Protein AF-0000000077039470 (afdb_homodimer)

pLDDT: mean 85.53, std 13.29, range [34.31, 98.62]

Foldseek 3Di:
DPPPPPDPPVVVVVVVVVVVVVVVVVVVVVVVVVVCVLVVLQVVCVVDPCLVGNHPVLLVVLLVVCVVVVVNVLQAVLLVVLLVLLLVLLLVLLLVLLVVCLVCVVPSVVVLVVLAVDDLLVQLVVLCVVPNLALSSLSRSLNSQQNSLSSNLLNVLQVPFDPVLVVVCVVVPHDPVRCCVPGSCLSSLLSSLVSSVVSSLRSLVSSLSNDCVSECNHRNHLSNQLNVCVVVSVNSSVVSSVVVSVVVSVVCCVPPNVVSVVVNVVSVVD/DPPPPDDPPVVVVVVVVVVVVVVVVVVVVVVVVVVCVLVVLQVVCVVDPCLVGNHPVLLVVLLVVCVVVVVNVLQAVLLVVLLVLLLVLLLVLLLVLLVVCLVCVVPSVVVLVVLAVDDLLVQLVVLCVVPNLALSSLSRSLNSQQNSLSSNLLNVLQVPFDPVLVVVCVVVPHDPVRCCVPGSCLSSLLSNLVSSVVSSLRSLVSSLSNNCVSECNHRNHLSNQLNVCVVVSVNSSVVSSVVVSVVVSVVCCVPPNVVSVVVSVVSVVD

Nearest PDB structures (foldseek):
  8wm8-assembly1_A  TM=7.772E-01  e=1.342E-06  Nostoc sp. PCC 7120 = FACHB-418
  8wm7-assembly1_B  TM=7.877E-01  e=1.754E-06  Nostoc sp. PCC 7120 = FACHB-418
  7ahh-assembly1_A  TM=7.053E-01  e=3.923E-06  Lactococcus lactis subsp. lactis
  7ahd-assembly1_B  TM=6.498E-01  e=2.743E-06  Lactococcus lactis subsp. lactis
  7ahd-assembly1_A  TM=6.278E-01  e=1.876E-05  Lactococcus lactis subsp. lactis

InterPro domains:
  IPR000515 ABC transporter type 1, transmembrane domain MetI-like [PF00528] (91-255)
  IPR000515 ABC transporter type 1, transmembrane domain MetI-like [PS50928] (76-256)
  IPR000515 ABC transporter type 1, transmembrane domain MetI-like [cd06261] (77-252)
  IPR035906 MetI-like superfamily [G3DSA:1.10.3720.10] (68-259)
  IPR035906 MetI-like superfamily [SSF161098] (69-255)

Solvent-accessible surface area (backbone atoms only — not comparable to full-atom values): 26146 Å² total; per-residue (Å²): 140,83,79,76,78,69,79,75,73,63,61,61,56,52,50,52,52,50,51,50,51,52,49,48,50,39,50,49,20,35,51,48,30,52,44,47,52,49,48,49,45,43,56,51,16,69,77,35,60,56,67,68,28,51,45,67,67,56,23,52,50,49,46,49,50,31,50,73,73,41,54,44,56,48,11,48,50,33,40,46,52,34,43,51,52,10,48,51,49,7,50,55,53,7,42,54,45,5,54,45,27,63,75,37,40,34,43,41,43,48,51,50,48,50,60,66,65,53,34,66,63,56,47,26,54,50,28,32,61,73,58,34,54,23,46,65,16,31,20,50,34,20,19,60,66,18,15,52,46,24,13,52,26,37,26,52,21,60,69,64,51,57,62,66,60,54,50,50,37,54,71,69,65,51,51,72,65,55,42,36,62,71,46,48,45,64,53,28,43,56,27,47,50,56,23,46,48,54,24,53,57,48,24,61,39,40,40,36,55,25,24,42,74,24,30,63,64,30,54,33,17,50,23,19,54,25,42,52,18,53,74,68,66,33,40,39,50,29,49,27,44,49,52,51,49,51,50,51,52,52,48,44,42,61,69,50,42,46,56,49,50,57,55,45,53,51,56,68,76,95,135,80,80,75,78,69,80,74,71,65,62,60,58,53,50,53,52,51,50,50,51,51,50,48,50,41,50,50,20,33,51,48,26,50,45,48,52,49,50,49,45,44,56,51,16,70,78,34,60,57,68,67,30,50,45,68,67,56,23,53,50,48,45,49,50,31,51,73,72,41,53,43,56,47,10,47,50,32,40,48,52,36,44,51,52,10,48,52,48,8,49,55,53,7,43,54,46,4,54,46,28,63,76,37,40,35,41,41,44,50,52,51,47,50,61,66,64,52,34,65,62,56,48,26,55,48,28,32,61,73,58,34,56,22,46,66,16,30,20,50,35,20,20,61,67,19,14,52,46,25,14,52,25,37,26,52,23,60,70,66,51,57,62,65,60,54,48,50,36,56,73,68,64,52,50,73,65,55,44,37,64,72,45,50,46,63,52,27,43,55,27,48,49,56,22,47,49,53,23,53,55,49,24,62,40,42,40,36,55,25,25,42,73,24,30,62,64,32,56,33,15,51,25,19,53,26,42,51,19,53,75,68,64,33,40,39,50,28,50,26,44,49,52,51,49,52,51,51,54,51,48,45,42,60,68,51,41,46,56,49,48,57,54,46,52,53,56,70,75,98

Structure (mmCIF, N/CA/C/O backbone):
data_AF-0000000077039470-model_v1
#
loop_
_entity.id
_entity.type
_entity.pdbx_description
1 polymer 'Sulfonate/nitrate/taurine transport system permease protein'
#
loop_
_atom_site.group_PDB
_atom_site.id
_atom_site.type_symbol
_atom_site.label_atom_id
_atom_site.label_alt_id
_atom_site.label_comp_id
_atom_site.label_asym_id
_atom_site.label_entity_id
_atom_site.label_seq_id
_atom_site.pdbx_PDB_ins_code
_atom_site.Cartn_x
_atom_site.Cartn_y
_atom_site.Cartn_z
_atom_site.occupancy
_atom_site.B_iso_or_equiv
_atom_site.auth_seq_id
_atom_site.auth_comp_id
_atom_site.auth_asym_id
_atom_site.auth_atom_id
_atom_site.pdbx_PDB_model_num
ATOM 1 N N . MET A 1 1 ? -8.523 34.812 63.625 1 34.59 1 MET A N 1
ATOM 2 C CA . MET A 1 1 ? -8.125 33.438 63.312 1 34.59 1 MET A CA 1
ATOM 3 C C . MET A 1 1 ? -8.797 32.938 62.031 1 34.59 1 MET A C 1
ATOM 5 O O . MET A 1 1 ? -9.984 32.594 62.031 1 34.59 1 MET A O 1
ATOM 9 N N . LYS A 1 2 ? -8.5 33.5 60.844 1 44.62 2 LYS A N 1
ATOM 10 C CA . LYS A 1 2 ? -9.008 33.281 59.469 1 44.62 2 LYS A CA 1
ATOM 11 C C . LYS A 1 2 ? -8.664 31.875 59 1 44.62 2 LYS A C 1
ATOM 13 O O . LYS A 1 2 ? -7.492 31.484 58.938 1 44.62 2 LYS A O 1
ATOM 18 N N . ALA A 1 3 ? -9.57 30.891 59.188 1 44.12 3 ALA A N 1
ATOM 19 C CA . ALA A 1 3 ? -9.469 29.516 58.688 1 44.12 3 ALA A CA 1
ATOM 20 C C . ALA A 1 3 ? -9.188 29.516 57.188 1 44.12 3 ALA A C 1
ATOM 22 O O . ALA A 1 3 ? -9.922 30.141 56.406 1 44.12 3 ALA A O 1
ATOM 23 N N . ALA A 1 4 ? -7.934 29.422 56.75 1 46.47 4 ALA A N 1
ATOM 24 C CA . ALA A 1 4 ? -7.492 29.141 55.375 1 46.47 4 ALA A CA 1
ATOM 25 C C . ALA A 1 4 ? -8.258 27.953 54.781 1 46.47 4 ALA A C 1
ATOM 27 O O . ALA A 1 4 ? -8.273 26.859 55.375 1 46.47 4 ALA A O 1
ATOM 28 N N . VAL A 1 5 ? -9.352 28.172 54.062 1 47.34 5 VAL A N 1
ATOM 29 C CA . VAL A 1 5 ? -10.047 27.156 53.281 1 47.34 5 VAL A CA 1
ATOM 30 C C . VAL A 1 5 ? -9.055 26.406 52.406 1 47.34 5 VAL A C 1
ATOM 32 O O . VAL A 1 5 ? -8.375 27 51.562 1 47.34 5 VAL A O 1
ATOM 35 N N . SER A 1 6 ? -8.469 25.344 52.906 1 45.59 6 SER A N 1
ATOM 36 C CA . SER A 1 6 ? -7.684 24.422 52.094 1 45.59 6 SER A CA 1
ATOM 37 C C . SER A 1 6 ? -8.367 24.125 50.781 1 45.59 6 SER A C 1
ATOM 39 O O . SER A 1 6 ? -9.586 23.922 50.719 1 45.59 6 SER A O 1
ATOM 41 N N . PRO A 1 7 ? -7.762 24.562 49.688 1 48.94 7 PRO A N 1
ATOM 42 C CA . PRO A 1 7 ? -8.289 24.172 48.375 1 48.94 7 PRO A CA 1
ATOM 43 C C . PRO A 1 7 ? -8.656 22.703 48.312 1 48.94 7 PRO A C 1
ATOM 45 O O . PRO A 1 7 ? -7.961 21.859 48.875 1 48.94 7 PRO A O 1
ATOM 48 N N . THR A 1 8 ? -9.922 22.297 48.188 1 48.16 8 THR A N 1
ATOM 49 C CA . THR A 1 8 ? -10.547 20.984 48.125 1 48.16 8 THR A CA 1
ATOM 50 C C . THR A 1 8 ? -9.781 20.078 47.156 1 48.16 8 THR A C 1
ATOM 52 O O . THR A 1 8 ? -9.625 20.391 46 1 48.16 8 THR A O 1
ATOM 55 N N . GLY A 1 9 ? -8.812 19.219 47.5 1 53.03 9 GLY A N 1
ATOM 56 C CA . GLY A 1 9 ? -8.18 18.047 46.938 1 53.03 9 GLY A CA 1
ATOM 57 C C . GLY A 1 9 ? -9.133 17.188 46.125 1 53.03 9 GLY A C 1
ATOM 58 O O . GLY A 1 9 ? -8.742 16.141 45.625 1 53.03 9 GLY A O 1
ATOM 59 N N . GLY A 1 10 ? -10.391 17.422 46.062 1 55.78 10 GLY A N 1
ATOM 60 C CA . GLY A 1 10 ? -11.375 16.594 45.406 1 55.78 10 GLY A CA 1
ATOM 61 C C . GLY A 1 10 ? -11.336 16.719 43.875 1 55.78 10 GLY A C 1
ATOM 62 O O . GLY A 1 10 ? -11.906 15.891 43.156 1 55.78 10 GLY A O 1
ATOM 63 N N . THR A 1 11 ? -10.773 17.766 43.312 1 60.81 11 THR A N 1
ATOM 64 C CA . THR A 1 11 ? -10.859 18 41.875 1 60.81 11 THR A CA 1
ATOM 65 C C . THR A 1 11 ? -9.805 17.188 41.125 1 60.81 11 THR A C 1
ATOM 67 O O . THR A 1 11 ? -10.047 16.703 40.031 1 60.81 11 THR A O 1
ATOM 70 N N . THR A 1 12 ? -8.672 16.891 41.844 1 64.62 12 THR A N 1
ATOM 71 C CA . THR A 1 12 ? -7.598 16.172 41.156 1 64.62 12 THR A CA 1
ATOM 72 C C . THR A 1 12 ? -7.906 14.688 41.062 1 64.62 12 THR A C 1
ATOM 74 O O . THR A 1 12 ? -7.594 14.039 40.062 1 64.62 12 THR A O 1
ATOM 77 N N . THR A 1 13 ? -8.555 14.148 42.188 1 63.91 13 THR A N 1
ATOM 78 C CA . THR A 1 13 ? -8.875 12.727 42.219 1 63.91 13 THR A CA 1
ATOM 79 C C . THR A 1 13 ? -9.945 12.406 41.156 1 63.91 13 THR A C 1
ATOM 81 O O . THR A 1 13 ? -9.883 11.367 40.5 1 63.91 13 THR A O 1
ATOM 84 N N . SER A 1 14 ? -10.812 13.484 41 1 68.69 14 SER A N 1
ATOM 85 C CA . SER A 1 14 ? -11.898 13.305 40.031 1 68.69 14 SER A CA 1
ATOM 86 C C . SER A 1 14 ? -11.375 13.297 38.625 1 68.69 14 SER A C 1
ATOM 88 O O . SER A 1 14 ? -11.82 12.492 37.781 1 68.69 14 SER A O 1
ATOM 90 N N . TYR A 1 15 ? -10.266 13.984 38.406 1 68.94 15 TYR A N 1
ATOM 91 C CA . TYR A 1 15 ? -9.672 14.07 37.062 1 68.94 15 TYR A CA 1
ATOM 92 C C . TYR A 1 15 ? -8.922 12.789 36.719 1 68.94 15 TYR A C 1
ATOM 94 O O . TYR A 1 15 ? -9.047 12.273 35.625 1 68.94 15 TYR A O 1
ATOM 102 N N . ARG A 1 16 ? -8.203 12.242 37.688 1 68.5 16 ARG A N 1
ATOM 103 C CA . ARG A 1 16 ? -7.461 11.008 37.469 1 68.5 16 ARG A CA 1
ATOM 104 C C . ARG A 1 16 ? -8.406 9.828 37.281 1 68.5 16 ARG A C 1
ATOM 106 O O . ARG A 1 16 ? -8.133 8.93 36.5 1 68.5 16 ARG A O 1
ATOM 113 N N . GLN A 1 17 ? -9.484 9.773 38.062 1 71.12 17 GLN A N 1
ATOM 114 C CA . GLN A 1 17 ? -10.477 8.711 37.906 1 71.12 17 GLN A CA 1
ATOM 115 C C . GLN A 1 17 ? -11.156 8.773 36.562 1 71.12 17 GLN A C 1
ATOM 117 O O . GLN A 1 17 ? -11.422 7.738 35.938 1 71.12 17 GLN A O 1
ATOM 122 N N . ALA A 1 18 ? -11.336 9.969 36.062 1 70.25 18 ALA A N 1
ATOM 123 C CA . ALA A 1 18 ? -11.922 10.156 34.75 1 70.25 18 ALA A CA 1
ATOM 124 C C . ALA A 1 18 ? -10.984 9.672 33.625 1 70.25 18 ALA A C 1
ATOM 126 O O . ALA A 1 18 ? -11.422 9.031 32.688 1 70.25 18 ALA A O 1
ATOM 127 N N . LEU A 1 19 ? -9.758 9.836 33.781 1 67.94 19 LEU A N 1
ATOM 128 C CA . LEU A 1 19 ? -8.75 9.406 32.812 1 67.94 19 LEU A CA 1
ATOM 129 C C . LEU A 1 19 ? -8.633 7.883 32.812 1 67.94 19 LEU A C 1
ATOM 131 O O . LEU A 1 19 ? -8.523 7.273 31.75 1 67.94 19 LEU A O 1
ATOM 135 N N . ASN A 1 20 ? -8.648 7.324 34 1 68.56 20 ASN A N 1
ATOM 136 C CA . ASN A 1 20 ? -8.562 5.871 34.125 1 68.56 20 ASN A CA 1
ATOM 137 C C . ASN A 1 20 ? -9.789 5.188 33.531 1 68.56 20 ASN A C 1
ATOM 139 O O . ASN A 1 20 ? -9.68 4.141 32.906 1 68.56 20 ASN A O 1
ATOM 143 N N . ARG A 1 21 ? -10.938 5.777 33.75 1 68.12 21 ARG A N 1
ATOM 144 C CA . ARG A 1 21 ? -12.164 5.223 33.188 1 68.12 21 ARG A CA 1
ATOM 145 C C . ARG A 1 21 ? -12.156 5.309 31.672 1 68.12 21 ARG A C 1
ATOM 147 O O . ARG A 1 21 ? -12.586 4.375 31 1 68.12 21 ARG A O 1
ATOM 154 N N . ALA A 1 22 ? -11.625 6.387 31.25 1 67.81 22 ALA A N 1
ATOM 155 C CA . ALA A 1 22 ? -11.508 6.551 29.797 1 67.81 22 ALA A CA 1
ATOM 156 C C . ALA A 1 22 ? -10.547 5.523 29.203 1 67.81 22 ALA A C 1
ATOM 158 O O . ALA A 1 22 ? -10.812 4.953 28.156 1 67.81 22 ALA A O 1
ATOM 159 N N . GLN A 1 23 ? -9.531 5.293 29.859 1 72.38 23 GLN A N 1
ATOM 160 C CA . GLN A 1 23 ? -8.547 4.316 29.406 1 72.38 23 GLN A CA 1
ATOM 161 C C . GLN A 1 23 ? -9.109 2.898 29.469 1 72.38 23 GLN A C 1
ATOM 163 O O . GLN A 1 23 ? -8.891 2.1 28.562 1 72.38 23 GLN A O 1
ATOM 168 N N . ARG A 1 24 ? -9.828 2.617 30.531 1 67.88 24 ARG A N 1
ATOM 169 C CA . ARG A 1 24 ? -10.43 1.297 30.688 1 67.88 24 ARG A CA 1
ATOM 170 C C . ARG A 1 24 ? -11.5 1.058 29.625 1 67.88 24 ARG A C 1
ATOM 172 O O . ARG A 1 24 ? -11.609 -0.045 29.094 1 67.88 24 ARG A O 1
ATOM 179 N N . LYS A 1 25 ? -12.242 2.025 29.375 1 70 25 LYS A N 1
ATOM 180 C CA . LYS A 1 25 ? -13.266 1.918 28.344 1 70 25 LYS A CA 1
ATOM 181 C C . LYS A 1 25 ? -12.641 1.704 26.969 1 70 25 LYS A C 1
ATOM 183 O O . LYS A 1 25 ? -13.156 0.929 26.156 1 70 25 LYS A O 1
ATOM 188 N N . ARG A 1 26 ? -11.523 2.361 26.812 1 71.5 26 ARG A N 1
ATOM 189 C CA . ARG A 1 26 ? -10.805 2.191 25.547 1 71.5 26 ARG A CA 1
ATOM 190 C C . ARG A 1 26 ? -10.25 0.776 25.422 1 71.5 26 ARG A C 1
ATOM 192 O O . ARG A 1 26 ? -10.359 0.152 24.359 1 71.5 26 ARG A O 1
ATOM 199 N N . ILE A 1 27 ? -9.742 0.293 26.469 1 71.81 27 ILE A N 1
ATOM 200 C CA . ILE A 1 27 ? -9.188 -1.058 26.5 1 71.81 27 ILE A CA 1
ATOM 201 C C . ILE A 1 27 ? -10.32 -2.078 26.359 1 71.81 27 ILE A C 1
ATOM 203 O O . ILE A 1 27 ? -10.195 -3.045 25.609 1 71.81 27 ILE A O 1
ATOM 207 N N . ALA A 1 28 ? -11.328 -1.794 27.016 1 73.25 28 ALA A N 1
ATOM 208 C CA . ALA A 1 28 ? -12.477 -2.693 26.938 1 73.25 28 ALA A CA 1
ATOM 209 C C . ALA A 1 28 ? -13.047 -2.723 25.516 1 73.25 28 ALA A C 1
ATOM 211 O O . ALA A 1 28 ? -13.43 -3.783 25.016 1 73.25 28 ALA A O 1
ATOM 212 N N . GLY A 1 29 ? -13.078 -1.58 24.922 1 70.75 29 GLY A N 1
ATOM 213 C CA . GLY A 1 29 ? -13.539 -1.517 23.547 1 70.75 29 GLY A CA 1
ATOM 214 C C . GLY A 1 29 ? -12.648 -2.281 22.594 1 70.75 29 GLY A C 1
ATOM 215 O O . GLY A 1 29 ? -13.141 -2.98 21.703 1 70.75 29 GLY A O 1
ATOM 216 N N . THR A 1 30 ? -11.445 -2.186 22.781 1 71.25 30 THR A N 1
ATOM 217 C CA . THR A 1 30 ? -10.477 -2.893 21.953 1 71.25 30 THR A CA 1
ATOM 218 C C . THR A 1 30 ? -10.609 -4.402 22.141 1 71.25 30 THR A C 1
ATOM 220 O O . THR A 1 30 ? -10.648 -5.148 21.156 1 71.25 30 THR A O 1
ATOM 223 N N . ILE A 1 31 ? -10.703 -4.805 23.344 1 73.81 31 ILE A N 1
ATOM 224 C CA . ILE A 1 31 ? -10.836 -6.227 23.641 1 73.81 31 ILE A CA 1
ATOM 225 C C . ILE A 1 31 ? -12.141 -6.762 23.062 1 73.81 31 ILE A C 1
ATOM 227 O O . ILE A 1 31 ? -12.172 -7.844 22.469 1 73.81 31 ILE A O 1
ATOM 231 N N . ALA A 1 32 ? -13.125 -5.988 23.219 1 74 32 ALA A N 1
ATOM 232 C CA . ALA A 1 32 ? -14.438 -6.387 22.703 1 74 32 ALA A CA 1
ATOM 233 C C . ALA A 1 32 ? -14.398 -6.535 21.172 1 74 32 ALA A C 1
ATOM 235 O O . ALA A 1 32 ? -14.969 -7.48 20.625 1 74 32 ALA A O 1
ATOM 236 N N . SER A 1 33 ? -13.773 -5.59 20.594 1 74.12 33 SER A N 1
ATOM 237 C CA . SER A 1 33 ? -13.695 -5.633 19.141 1 74.12 33 SER A CA 1
ATOM 238 C C . SER A 1 33 ? -12.953 -6.879 18.656 1 74.12 33 SER A C 1
ATOM 240 O O . SER A 1 33 ? -13.414 -7.566 17.734 1 74.12 33 SER A O 1
ATOM 242 N N . PHE A 1 34 ? -11.875 -7.156 19.234 1 73.44 34 PHE A N 1
ATOM 243 C CA . PHE A 1 34 ? -11.109 -8.336 18.859 1 73.44 34 PHE A CA 1
ATOM 244 C C . PHE A 1 34 ? -11.883 -9.609 19.188 1 73.44 34 PHE A C 1
ATOM 246 O O . PHE A 1 34 ? -11.828 -10.594 18.453 1 73.44 34 PHE A O 1
ATOM 253 N N . ALA A 1 35 ? -12.539 -9.523 20.344 1 73.25 35 ALA A N 1
ATOM 254 C CA . ALA A 1 35 ? -13.359 -10.672 20.734 1 73.25 35 ALA A CA 1
ATOM 255 C C . ALA A 1 35 ? -14.484 -10.906 19.719 1 73.25 35 ALA A C 1
ATOM 257 O O . ALA A 1 35 ? -14.742 -12.047 19.328 1 73.25 35 ALA A O 1
ATOM 258 N N . VAL A 1 36 ? -15.102 -9.836 19.312 1 73.25 36 VAL A N 1
ATOM 259 C CA . VAL A 1 36 ? -16.188 -9.945 18.344 1 73.25 36 VAL A CA 1
ATOM 260 C C . VAL A 1 36 ? -15.633 -10.492 17.031 1 73.25 36 VAL A C 1
ATOM 262 O O . VAL A 1 36 ? -16.25 -11.352 16.391 1 73.25 36 VAL A O 1
ATOM 265 N N . LEU A 1 37 ? -14.516 -9.984 16.641 1 73.25 37 LEU A N 1
ATOM 266 C CA . LEU A 1 37 ? -13.891 -10.477 15.422 1 73.25 37 LEU A CA 1
ATOM 267 C C . LEU A 1 37 ? -13.555 -11.961 15.539 1 73.25 37 LEU A C 1
ATOM 269 O O . LEU A 1 37 ? -13.82 -12.742 14.625 1 73.25 37 LEU A O 1
ATOM 273 N N . LEU A 1 38 ? -13.008 -12.266 16.703 1 72.81 38 LEU A N 1
ATOM 274 C CA . LEU A 1 38 ? -12.602 -13.648 16.938 1 72.81 38 LEU A CA 1
ATOM 275 C C . LEU A 1 38 ? -13.82 -14.562 17.031 1 72.81 38 LEU A C 1
ATOM 277 O O . LEU A 1 38 ? -13.844 -15.641 16.453 1 72.81 38 LEU A O 1
ATOM 281 N N . ILE A 1 39 ? -14.734 -14.125 17.828 1 69.88 39 ILE A N 1
ATOM 282 C CA . ILE A 1 39 ? -15.938 -14.93 18.031 1 69.88 39 ILE A CA 1
ATOM 283 C C . ILE A 1 39 ? -16.719 -15.016 16.719 1 69.88 39 ILE A C 1
ATOM 285 O O . ILE A 1 39 ? -17.188 -16.094 16.344 1 69.88 39 ILE A O 1
ATOM 289 N N . GLY A 1 40 ? -16.891 -13.898 16.109 1 70.62 40 GLY A N 1
ATOM 290 C CA . GLY A 1 40 ? -17.547 -13.914 14.82 1 70.62 40 GLY A CA 1
ATOM 291 C C . GLY A 1 40 ? -16.875 -14.828 13.812 1 70.62 40 GLY A C 1
ATOM 292 O O . GLY A 1 40 ? -17.547 -15.578 13.094 1 70.62 40 GLY A O 1
ATOM 293 N N . TRP A 1 41 ? -15.656 -14.688 13.844 1 69.06 41 TRP A N 1
ATOM 294 C CA . TRP A 1 41 ? -14.867 -15.555 12.977 1 69.06 41 TRP A CA 1
ATOM 295 C C . TRP A 1 41 ? -15.102 -17.016 13.312 1 69.06 41 TRP A C 1
ATOM 297 O O . TRP A 1 41 ? -15.336 -17.844 12.43 1 69.06 41 TRP A O 1
ATOM 307 N N . GLN A 1 42 ? -15.086 -17.312 14.578 1 70.5 42 GLN A N 1
ATOM 308 C CA . GLN A 1 42 ? -15.266 -18.703 15.023 1 70.5 42 GLN A CA 1
ATOM 309 C C . GLN A 1 42 ? -16.672 -19.203 14.688 1 70.5 42 GLN A C 1
ATOM 311 O O . GLN A 1 42 ? -16.844 -20.328 14.227 1 70.5 42 GLN A O 1
ATOM 316 N N . LEU A 1 43 ? -17.562 -18.359 14.906 1 70.06 43 LEU A N 1
ATOM 317 C CA . LEU A 1 43 ? -18.938 -18.75 14.633 1 70.06 43 LEU A CA 1
ATOM 318 C C . LEU A 1 43 ? -19.156 -18.938 13.133 1 70.06 43 LEU A C 1
ATOM 320 O O . LEU A 1 43 ? -19.844 -19.875 12.719 1 70.06 43 LEU A O 1
ATOM 324 N N . PHE A 1 44 ? -18.609 -18.047 12.469 1 69.94 44 PHE A N 1
ATOM 325 C CA . PHE A 1 44 ? -18.734 -18.156 11.016 1 69.94 44 PHE A CA 1
ATOM 326 C C . PHE A 1 44 ? -18 -19.391 10.5 1 69.94 44 PHE A C 1
ATOM 328 O O . PHE A 1 44 ? -18.484 -20.062 9.578 1 69.94 44 PHE A O 1
ATOM 335 N N . SER A 1 45 ? -16.922 -19.734 11.078 1 69.94 45 SER A N 1
ATOM 336 C CA . SER A 1 45 ? -16.125 -20.891 10.672 1 69.94 45 SER A CA 1
ATOM 337 C C . SER A 1 45 ? -16.891 -22.188 10.891 1 69.94 45 SER A C 1
ATOM 339 O O . SER A 1 45 ? -16.656 -23.172 10.195 1 69.94 45 SER A O 1
ATOM 341 N N . LEU A 1 46 ? -17.781 -22.109 11.859 1 72.56 46 LEU A N 1
ATOM 342 C CA . LEU A 1 46 ? -18.547 -23.312 12.172 1 72.56 46 LEU A CA 1
ATOM 343 C C . LEU A 1 46 ? -19.594 -23.562 11.102 1 72.56 46 LEU A C 1
ATOM 345 O O . LEU A 1 46 ? -20.047 -24.703 10.93 1 72.56 46 LEU A O 1
ATOM 349 N N . THR A 1 47 ? -20.016 -22.516 10.445 1 71 47 THR A N 1
ATOM 350 C CA . THR A 1 47 ? -21.062 -22.656 9.445 1 71 47 THR A CA 1
ATOM 351 C C . THR A 1 47 ? -20.469 -22.953 8.07 1 71 47 THR A C 1
ATOM 353 O O . THR A 1 47 ? -21.203 -23.25 7.129 1 71 47 THR A O 1
ATOM 356 N N . GLN A 1 48 ? -19.203 -22.828 7.973 1 70.12 48 GLN A N 1
ATOM 357 C CA . GLN A 1 48 ? -18.531 -23.016 6.688 1 70.12 48 GLN A CA 1
ATOM 358 C C . GLN A 1 48 ? -17.609 -24.219 6.719 1 70.12 48 GLN A C 1
ATOM 360 O O . GLN A 1 48 ? -17.125 -24.609 7.781 1 70.12 48 GLN A O 1
ATOM 365 N N . PRO A 1 49 ? -17.578 -24.906 5.516 1 73.5 49 PRO A N 1
ATOM 366 C CA . PRO A 1 49 ? -16.562 -25.953 5.465 1 73.5 49 PRO A CA 1
ATOM 367 C C . PRO A 1 49 ? -15.172 -25.453 5.828 1 73.5 49 PRO A C 1
ATOM 369 O O . PRO A 1 49 ? -14.883 -24.266 5.66 1 73.5 49 PRO A O 1
ATOM 372 N N . SER A 1 50 ? -14.438 -26.328 6.434 1 66.31 50 SER A N 1
ATOM 373 C CA . SER A 1 50 ? -13.117 -25.984 6.949 1 66.31 50 SER A CA 1
ATOM 374 C C . SER A 1 50 ? -12.234 -25.391 5.863 1 66.31 50 SER A C 1
ATOM 376 O O . SER A 1 50 ? -11.289 -24.656 6.156 1 66.31 50 SER A O 1
ATOM 378 N N . TYR A 1 51 ? -12.656 -25.688 4.648 1 67.38 51 TYR A N 1
ATOM 379 C CA . TYR A 1 51 ? -11.789 -25.188 3.586 1 67.38 51 TYR A CA 1
ATOM 380 C C . TYR A 1 51 ? -12.047 -23.719 3.311 1 67.38 51 TYR A C 1
ATOM 382 O O . TYR A 1 51 ? -11.211 -23.031 2.707 1 67.38 51 TYR A O 1
ATOM 390 N N . VAL A 1 52 ? -13.156 -23.234 3.77 1 68.62 52 VAL A N 1
ATOM 391 C CA . VAL A 1 52 ? -13.492 -21.844 3.549 1 68.62 52 VAL A CA 1
ATOM 392 C C . VAL A 1 52 ? -13.016 -21 4.734 1 68.62 52 VAL A C 1
ATOM 394 O O . VAL A 1 52 ? -12.367 -19.969 4.547 1 68.62 52 VAL A O 1
ATOM 397 N N . PHE A 1 53 ? -13.312 -21.375 5.949 1 73.75 53 PHE A N 1
ATOM 398 C CA . PHE A 1 53 ? -12.883 -20.688 7.156 1 73.75 53 PHE A CA 1
ATOM 399 C C . PHE A 1 53 ? -12.414 -21.688 8.211 1 73.75 53 PHE A C 1
ATOM 401 O O . PHE A 1 53 ? -13.219 -22.453 8.75 1 73.75 53 PHE A O 1
ATOM 408 N N . PRO A 1 54 ? -11.055 -21.609 8.453 1 77.06 54 PRO A N 1
ATOM 409 C CA . PRO A 1 54 ? -10.586 -22.531 9.492 1 77.06 54 PRO A CA 1
ATOM 410 C C . PRO A 1 54 ? -10.945 -22.062 10.898 1 77.06 54 PRO A C 1
ATOM 412 O O . PRO A 1 54 ? -11.266 -20.875 11.094 1 77.06 54 PRO A O 1
ATOM 415 N N . SER A 1 55 ? -10.992 -23.125 11.805 1 79.75 55 SER A N 1
ATOM 416 C CA . SER A 1 55 ? -11.234 -22.781 13.195 1 79.75 55 SER A CA 1
ATOM 417 C C . SER A 1 55 ? -9.945 -22.375 13.906 1 79.75 55 SER A C 1
ATOM 419 O O . SER A 1 55 ? -8.852 -22.734 13.453 1 79.75 55 SER A O 1
ATOM 421 N N . LEU A 1 56 ? -10.094 -21.578 14.914 1 81.12 56 LEU A N 1
ATOM 422 C CA . LEU A 1 56 ? -8.969 -21.047 15.672 1 81.12 56 LEU A CA 1
ATOM 423 C C . LEU A 1 56 ? -8.109 -22.172 16.234 1 81.12 56 LEU A C 1
ATOM 425 O O . LEU A 1 56 ? -6.875 -22.094 16.172 1 81.12 56 LEU A O 1
ATOM 429 N N . PRO A 1 57 ? -8.703 -23.25 16.688 1 81.69 57 PRO A N 1
ATOM 430 C CA . PRO A 1 57 ? -7.867 -24.328 17.203 1 81.69 57 PRO A CA 1
ATOM 431 C C . PRO A 1 57 ? -7 -24.969 16.125 1 81.69 57 PRO A C 1
ATOM 433 O O . PRO A 1 57 ? -5.859 -25.359 16.391 1 81.69 57 PRO A O 1
ATOM 436 N N . HIS A 1 58 ? -7.52 -25.109 14.984 1 85.06 58 HIS A N 1
ATOM 437 C CA . HIS A 1 58 ? -6.738 -25.688 13.898 1 85.06 58 HIS A CA 1
ATOM 438 C C . HIS A 1 58 ? -5.578 -24.781 13.508 1 85.06 58 HIS A C 1
ATOM 440 O O . HIS A 1 58 ? -4.496 -25.266 13.164 1 85.06 58 HIS A O 1
ATOM 446 N N . ILE A 1 59 ? -5.82 -23.531 13.562 1 88 59 ILE A N 1
ATOM 447 C CA . ILE A 1 59 ? -4.766 -22.578 13.273 1 88 59 ILE A CA 1
ATOM 448 C C . ILE A 1 59 ? -3.643 -22.703 14.297 1 88 59 ILE A C 1
ATOM 450 O O . ILE A 1 59 ? -2.465 -22.75 13.938 1 88 59 ILE A O 1
ATOM 454 N N . ALA A 1 60 ? -4.027 -22.828 15.555 1 89.5 60 ALA A N 1
ATOM 455 C CA . ALA A 1 60 ? -3.045 -22.969 16.625 1 89.5 60 ALA A CA 1
ATOM 456 C C . ALA A 1 60 ? -2.256 -24.266 16.5 1 89.5 60 ALA A C 1
ATOM 458 O O . ALA A 1 60 ? -1.047 -24.297 16.734 1 89.5 60 ALA A O 1
ATOM 459 N N . GLN A 1 61 ? -2.902 -25.266 16.141 1 91.06 61 GLN A N 1
ATOM 460 C CA . GLN A 1 61 ? -2.252 -26.562 15.953 1 91.06 61 GLN A CA 1
ATOM 461 C C . GLN A 1 61 ? -1.243 -26.516 14.812 1 91.06 61 GLN A C 1
ATOM 463 O O . GLN A 1 61 ? -0.143 -27.062 14.922 1 91.06 61 GLN A O 1
ATOM 468 N N . ASP A 1 62 ? -1.687 -25.891 13.734 1 92.44 62 ASP A N 1
ATOM 469 C CA . ASP A 1 62 ? -0.778 -25.766 12.594 1 92.44 62 ASP A CA 1
ATOM 470 C C . ASP A 1 62 ? 0.453 -24.953 12.961 1 92.44 62 ASP A C 1
ATOM 472 O O . ASP A 1 62 ? 1.579 -25.312 12.625 1 92.44 62 ASP A O 1
ATOM 476 N N . MET A 1 63 ? 0.241 -23.906 13.625 1 94.25 63 MET A N 1
ATOM 477 C CA . MET A 1 63 ? 1.358 -23.062 14.047 1 94.25 63 MET A CA 1
ATOM 478 C C . MET A 1 63 ? 2.301 -23.844 14.969 1 94.25 63 MET A C 1
ATOM 480 O O . MET A 1 63 ? 3.521 -23.734 14.844 1 94.25 63 MET A O 1
ATOM 484 N N . ALA A 1 64 ? 1.712 -24.609 15.859 1 94.56 64 ALA A N 1
ATOM 485 C CA . ALA A 1 64 ? 2.52 -25.438 16.75 1 94.56 64 ALA A CA 1
ATOM 486 C C . ALA A 1 64 ? 3.312 -26.484 15.977 1 94.56 64 ALA A C 1
ATOM 488 O O . ALA A 1 64 ? 4.477 -26.75 16.297 1 94.56 64 ALA A O 1
ATOM 489 N N . SER A 1 65 ? 2.701 -27.047 15.055 1 95.5 65 SER A N 1
ATOM 490 C CA . SER A 1 65 ? 3.373 -28.031 14.211 1 95.5 65 SER A CA 1
ATOM 491 C C . SER A 1 65 ? 4.539 -27.406 13.453 1 95.5 65 SER A C 1
ATOM 493 O O . SER A 1 65 ? 5.625 -27.984 13.391 1 95.5 65 SER A O 1
ATOM 495 N N . PHE A 1 66 ? 4.312 -26.203 12.859 1 95.56 66 PHE A N 1
ATOM 496 C CA . PHE A 1 66 ? 5.363 -25.5 12.133 1 95.56 66 PHE A CA 1
ATOM 497 C C . PHE A 1 66 ? 6.508 -25.125 13.07 1 95.56 66 PHE A C 1
ATOM 499 O O . PHE A 1 66 ? 7.672 -25.109 12.664 1 95.56 66 PHE A O 1
ATOM 506 N N . ALA A 1 67 ? 6.156 -24.797 14.305 1 96.12 67 ALA A N 1
ATOM 507 C CA . ALA A 1 67 ? 7.176 -24.453 15.297 1 96.12 67 ALA A CA 1
ATOM 508 C C . ALA A 1 67 ? 8.008 -25.672 15.672 1 96.12 67 ALA A C 1
ATOM 510 O O . ALA A 1 67 ? 9.234 -25.578 15.781 1 96.12 67 ALA A O 1
ATOM 511 N N . ASN A 1 68 ? 7.348 -26.766 15.844 1 96.31 68 ASN A N 1
ATOM 512 C CA . ASN A 1 68 ? 7.992 -27.984 16.281 1 96.31 68 ASN A CA 1
ATOM 513 C C . ASN A 1 68 ? 8.914 -28.562 15.211 1 96.31 68 ASN A C 1
ATOM 515 O O . ASN A 1 68 ? 9.977 -29.094 15.523 1 96.31 68 ASN A O 1
ATOM 519 N N . ASP A 1 69 ? 8.578 -28.422 14 1 95.44 69 ASP A N 1
ATOM 520 C CA . ASP A 1 69 ? 9.406 -29.016 12.953 1 95.44 69 ASP A CA 1
ATOM 521 C C . ASP A 1 69 ? 10.422 -28 12.422 1 95.44 69 ASP A C 1
ATOM 523 O O . ASP A 1 69 ? 11.195 -28.312 11.516 1 95.44 69 ASP A O 1
ATOM 527 N N . GLY A 1 70 ? 10.359 -26.766 12.922 1 95.81 70 GLY A N 1
ATOM 528 C CA . GLY A 1 70 ? 11.383 -25.781 12.609 1 95.81 70 GLY A CA 1
ATOM 529 C C . GLY A 1 70 ? 11.023 -24.891 11.43 1 95.81 70 GLY A C 1
ATOM 530 O O . GLY A 1 70 ? 11.68 -23.891 11.18 1 95.81 70 GLY A O 1
ATOM 531 N N . THR A 1 71 ? 9.992 -25.25 10.734 1 95.81 71 THR A N 1
ATOM 532 C CA . THR A 1 71 ? 9.578 -24.5 9.555 1 95.81 71 THR A CA 1
ATOM 533 C C . THR A 1 71 ? 9.211 -23.062 9.922 1 95.81 71 THR A C 1
ATOM 535 O O . THR A 1 71 ? 9.555 -22.125 9.195 1 95.81 71 THR A O 1
ATOM 538 N N . LEU A 1 72 ? 8.578 -22.938 11.039 1 97.5 72 LEU A N 1
ATOM 539 C CA . LEU A 1 72 ? 8.156 -21.609 11.484 1 97.5 72 LEU A CA 1
ATOM 540 C C . LEU A 1 72 ? 9.352 -20.688 11.672 1 97.5 72 LEU A C 1
ATOM 542 O O . LEU A 1 72 ? 9.344 -19.547 11.195 1 97.5 72 LEU A O 1
ATOM 546 N N . TRP A 1 73 ? 10.375 -21.156 12.25 1 96.88 73 TRP A N 1
ATOM 547 C CA . TRP A 1 73 ? 11.539 -20.344 12.586 1 96.88 73 TRP A CA 1
ATOM 548 C C . TRP A 1 73 ? 12.375 -20.062 11.344 1 96.88 73 TRP A C 1
ATOM 550 O O . TRP A 1 73 ? 12.891 -18.953 11.172 1 96.88 73 TRP A O 1
ATOM 560 N N . ARG A 1 74 ? 12.508 -21.047 10.539 1 96.31 74 ARG A N 1
ATOM 561 C CA . ARG A 1 74 ? 13.242 -20.859 9.297 1 96.31 74 ARG A CA 1
ATOM 562 C C . ARG A 1 74 ? 12.57 -19.812 8.414 1 96.31 74 ARG A C 1
ATOM 564 O O . ARG A 1 74 ? 13.227 -18.922 7.875 1 96.31 74 ARG A O 1
ATOM 571 N N . ALA A 1 75 ? 11.266 -19.922 8.297 1 97.56 75 ALA A N 1
ATOM 572 C CA . ALA A 1 75 ? 10.5 -18.969 7.508 1 97.56 75 ALA A CA 1
ATOM 573 C C . ALA A 1 75 ? 10.586 -17.562 8.109 1 97.56 75 ALA A C 1
ATOM 575 O O . ALA A 1 75 ? 10.727 -16.578 7.383 1 97.56 75 ALA A O 1
ATOM 576 N N . THR A 1 76 ? 10.531 -17.531 9.391 1 97.62 76 THR A N 1
ATOM 577 C CA . THR A 1 76 ? 10.609 -16.25 10.086 1 97.62 76 THR A CA 1
ATOM 578 C C . THR A 1 76 ? 11.961 -15.586 9.852 1 97.62 76 THR A C 1
ATOM 580 O O . THR A 1 76 ? 12.039 -14.383 9.57 1 97.62 76 THR A O 1
ATOM 583 N N . TRP A 1 77 ? 12.992 -16.328 9.93 1 97.19 77 TRP A N 1
ATOM 584 C CA . TRP A 1 77 ? 14.336 -15.797 9.758 1 97.19 77 TRP A CA 1
ATOM 585 C C . TRP A 1 77 ? 14.539 -15.273 8.344 1 97.19 77 TRP A C 1
ATOM 587 O O . TRP A 1 77 ? 15.133 -14.211 8.148 1 97.19 77 TRP A O 1
ATOM 597 N N . ALA A 1 78 ? 14.078 -16.031 7.41 1 97.12 78 ALA A N 1
ATOM 598 C CA . ALA A 1 78 ? 14.188 -15.586 6.02 1 97.12 78 ALA A CA 1
ATOM 599 C C . ALA A 1 78 ? 13.453 -14.266 5.801 1 97.12 78 ALA A C 1
ATOM 601 O O . ALA A 1 78 ? 13.992 -13.352 5.184 1 97.12 78 ALA A O 1
ATOM 602 N N . THR A 1 79 ? 12.258 -14.188 6.309 1 97.94 79 THR A N 1
ATOM 603 C CA . THR A 1 79 ? 11.453 -12.984 6.164 1 97.94 79 THR A CA 1
ATOM 604 C C . THR A 1 79 ? 12.094 -11.812 6.91 1 97.94 79 THR A C 1
ATOM 606 O O . THR A 1 79 ? 12.195 -10.711 6.375 1 97.94 79 THR A O 1
ATOM 609 N N . LEU A 1 80 ? 12.609 -12.062 8.062 1 97.38 80 LEU A N 1
ATOM 610 C CA . LEU A 1 80 ? 13.227 -11.016 8.875 1 97.38 80 LEU A CA 1
ATOM 611 C C . LEU A 1 80 ? 14.477 -10.469 8.188 1 97.38 80 LEU A C 1
ATOM 613 O O . LEU A 1 80 ? 14.711 -9.258 8.211 1 97.38 80 LEU A O 1
ATOM 617 N N . LYS A 1 81 ? 15.25 -11.312 7.668 1 97.19 81 LYS A N 1
ATOM 618 C CA . LYS A 1 81 ? 16.453 -10.883 6.957 1 97.19 81 LYS A CA 1
ATOM 619 C C . LYS A 1 81 ? 16.109 -9.938 5.809 1 97.19 81 LYS A C 1
ATOM 621 O O . LYS A 1 81 ? 16.766 -8.906 5.625 1 97.19 81 LYS A O 1
ATOM 626 N N . SER A 1 82 ? 15.133 -10.289 5.055 1 97.94 82 SER A N 1
ATOM 627 C CA . SER A 1 82 ? 14.719 -9.469 3.924 1 97.94 82 SER A CA 1
ATOM 628 C C . SER A 1 82 ? 14.148 -8.133 4.391 1 97.94 82 SER A C 1
ATOM 630 O O . SER A 1 82 ? 14.469 -7.086 3.83 1 97.94 82 SER A O 1
ATOM 632 N N . VAL A 1 83 ? 13.297 -8.18 5.43 1 97.81 83 VAL A N 1
ATOM 633 C CA . VAL A 1 83 ? 12.648 -6.969 5.926 1 97.81 83 VAL A CA 1
ATOM 634 C C . VAL A 1 83 ? 13.703 -6.016 6.484 1 97.81 83 VAL A C 1
ATOM 636 O O . VAL A 1 83 ? 13.688 -4.82 6.191 1 97.81 83 VAL A O 1
ATOM 639 N N . VAL A 1 84 ? 14.641 -6.559 7.211 1 97.56 84 VAL A N 1
ATOM 640 C CA . VAL A 1 84 ? 15.672 -5.738 7.832 1 97.56 84 VAL A CA 1
ATOM 641 C C . VAL A 1 84 ? 16.578 -5.148 6.754 1 97.56 84 VAL A C 1
ATOM 643 O O . VAL A 1 84 ? 16.844 -3.943 6.742 1 97.56 84 VAL A O 1
ATOM 646 N N . ALA A 1 85 ? 17 -5.961 5.875 1 98.19 85 ALA A N 1
ATOM 647 C CA . ALA A 1 85 ? 17.891 -5.492 4.812 1 98.19 85 ALA A CA 1
ATOM 648 C C . ALA A 1 85 ? 17.203 -4.449 3.938 1 98.19 85 ALA A C 1
ATOM 650 O O . ALA A 1 85 ? 17.781 -3.4 3.643 1 98.19 85 ALA A O 1
ATOM 651 N N . GLY A 1 86 ? 15.984 -4.742 3.529 1 98.31 86 GLY A N 1
ATOM 652 C CA . GLY A 1 86 ? 15.234 -3.803 2.711 1 98.31 86 GLY A CA 1
ATOM 653 C C . GLY A 1 86 ? 14.938 -2.496 3.422 1 98.31 86 GLY A C 1
ATOM 654 O O . GLY A 1 86 ? 15.023 -1.423 2.824 1 98.31 86 GLY A O 1
ATOM 655 N N . SER A 1 87 ? 14.609 -2.613 4.711 1 97.81 87 SER A N 1
ATOM 656 C CA . SER A 1 87 ? 14.297 -1.423 5.496 1 97.81 87 SER A CA 1
ATOM 657 C C . SER A 1 87 ? 15.531 -0.546 5.684 1 97.81 87 SER A C 1
ATOM 659 O O . SER A 1 87 ? 15.453 0.68 5.582 1 97.81 87 SER A O 1
ATOM 661 N N . ILE A 1 88 ? 16.641 -1.147 5.922 1 98.19 88 ILE A N 1
ATOM 662 C CA . ILE A 1 88 ? 17.891 -0.4 6.102 1 98.19 88 ILE A CA 1
ATOM 663 C C . ILE A 1 88 ? 18.266 0.285 4.789 1 98.19 88 ILE A C 1
ATOM 665 O O . ILE A 1 88 ? 18.625 1.464 4.781 1 98.19 88 ILE A O 1
ATOM 669 N N . ALA A 1 89 ? 18.172 -0.43 3.775 1 98.56 89 ALA A N 1
ATOM 670 C CA . ALA A 1 89 ? 18.453 0.157 2.469 1 98.56 89 ALA A CA 1
ATOM 671 C C . ALA A 1 89 ? 17.516 1.326 2.18 1 98.56 89 ALA A C 1
ATOM 673 O O . ALA A 1 89 ? 17.953 2.367 1.679 1 98.56 89 ALA A O 1
ATOM 674 N N . SER A 1 90 ? 16.219 1.146 2.473 1 98.56 90 SER A N 1
ATOM 675 C CA . SER A 1 90 ? 15.234 2.199 2.268 1 98.56 90 SER A CA 1
ATOM 676 C C . SER A 1 90 ? 15.562 3.434 3.1 1 98.56 90 SER A C 1
ATOM 678 O O . SER A 1 90 ? 15.438 4.562 2.621 1 98.56 90 SER A O 1
ATOM 680 N N . LEU A 1 91 ? 15.961 3.166 4.312 1 97.44 91 LEU A N 1
ATOM 681 C CA . LEU A 1 91 ? 16.281 4.266 5.219 1 97.44 91 LEU A CA 1
ATOM 682 C C . LEU A 1 91 ? 17.484 5.055 4.707 1 97.44 91 LEU A C 1
ATOM 684 O O . LEU A 1 91 ? 17.438 6.285 4.641 1 97.44 91 LEU A O 1
ATOM 688 N N . VAL A 1 92 ? 18.516 4.387 4.305 1 98 92 VAL A N 1
ATOM 689 C CA . VAL A 1 92 ? 19.766 5.02 3.895 1 98 92 VAL A CA 1
ATOM 690 C C . VAL A 1 92 ? 19.578 5.715 2.547 1 98 92 VAL A C 1
ATOM 692 O O . VAL A 1 92 ? 19.812 6.918 2.426 1 98 92 VAL A O 1
ATOM 695 N N . VAL A 1 93 ? 19.109 5.012 1.611 1 98.12 93 VAL A N 1
ATOM 696 C CA . VAL A 1 93 ? 18.969 5.555 0.265 1 98.12 93 VAL A CA 1
ATOM 697 C C . VAL A 1 93 ? 17.844 6.594 0.244 1 98.12 93 VAL A C 1
ATOM 699 O O . VAL A 1 93 ? 17.938 7.602 -0.462 1 98.12 93 VAL A O 1
ATOM 702 N N . GLY A 1 94 ? 16.75 6.301 0.962 1 98.31 94 GLY A N 1
ATOM 703 C CA . GLY A 1 94 ? 15.664 7.266 1.051 1 98.31 94 GLY A CA 1
ATOM 704 C C . GLY A 1 94 ? 16.094 8.594 1.644 1 98.31 94 GLY A C 1
ATOM 705 O O . GLY A 1 94 ? 15.672 9.656 1.172 1 98.31 94 GLY A O 1
ATOM 706 N N . THR A 1 95 ? 16.906 8.508 2.662 1 97.25 95 THR A N 1
ATOM 707 C CA . THR A 1 95 ? 17.422 9.727 3.279 1 97.25 95 THR A CA 1
ATOM 708 C C . THR A 1 95 ? 18.25 10.523 2.285 1 97.25 95 THR A C 1
ATOM 710 O O . THR A 1 95 ? 18.062 11.727 2.127 1 97.25 95 THR A O 1
ATOM 713 N N . LEU A 1 96 ? 19.125 9.859 1.604 1 97.38 96 LEU A N 1
ATOM 714 C CA . LEU A 1 96 ? 19.953 10.516 0.602 1 97.38 96 LEU A CA 1
ATOM 715 C C . LEU A 1 96 ? 19.094 11.094 -0.519 1 97.38 96 LEU A C 1
ATOM 717 O O . LEU A 1 96 ? 19.328 12.219 -0.963 1 97.38 96 LEU A O 1
ATOM 721 N N . ALA A 1 97 ? 18.109 10.406 -0.897 1 97.19 97 ALA A N 1
ATOM 722 C CA . ALA A 1 97 ? 17.203 10.852 -1.955 1 97.19 97 ALA A CA 1
ATOM 723 C C . ALA A 1 97 ? 16.375 12.062 -1.503 1 97.19 97 ALA A C 1
ATOM 725 O O . ALA A 1 97 ? 16.062 12.938 -2.311 1 97.19 97 ALA A O 1
ATOM 726 N N . GLY A 1 98 ? 16 12.008 -0.251 1 97.25 98 GLY A N 1
ATOM 727 C CA . GLY A 1 98 ? 15.281 13.156 0.283 1 97.25 98 GLY A CA 1
ATOM 728 C C . GLY A 1 98 ? 16.078 14.445 0.222 1 97.25 98 GLY A C 1
ATOM 729 O O . GLY A 1 98 ? 15.539 15.5 -0.128 1 97.25 98 GLY A O 1
ATOM 730 N N . PHE A 1 99 ? 17.344 14.359 0.504 1 95.62 99 PHE A N 1
ATOM 731 C CA . PHE A 1 99 ? 18.219 15.516 0.39 1 95.62 99 PHE A CA 1
ATOM 732 C C . PHE A 1 99 ? 18.328 15.961 -1.062 1 95.62 99 PHE A C 1
ATOM 734 O O . PHE A 1 99 ? 18.297 17.156 -1.353 1 95.62 99 PHE A O 1
ATOM 741 N N . ALA A 1 100 ? 18.469 15.031 -1.9 1 95.69 100 ALA A N 1
ATOM 742 C CA . ALA A 1 100 ? 18.562 15.344 -3.324 1 95.69 100 ALA A CA 1
ATOM 743 C C . ALA A 1 100 ? 17.281 15.977 -3.836 1 95.69 100 ALA A C 1
ATOM 745 O O . ALA A 1 100 ? 17.312 16.906 -4.652 1 95.69 100 ALA A O 1
ATOM 746 N N . LEU A 1 101 ? 16.188 15.508 -3.348 1 94.44 101 LEU A N 1
ATOM 747 C CA . LEU A 1 101 ? 14.883 16.016 -3.742 1 94.44 101 LEU A CA 1
ATOM 748 C C . LEU A 1 101 ? 14.727 17.469 -3.328 1 94.44 101 LEU A C 1
ATOM 750 O O . LEU A 1 101 ? 14.227 18.297 -4.102 1 94.44 101 LEU A O 1
ATOM 754 N N . LYS A 1 102 ? 15.156 17.734 -2.148 1 92.56 102 LYS A N 1
ATOM 755 C CA . LYS A 1 102 ? 15.086 19.109 -1.673 1 92.56 102 LYS A CA 1
ATOM 756 C C . LYS A 1 102 ? 15.922 20.047 -2.547 1 92.56 102 LYS A C 1
ATOM 758 O O . LYS A 1 102 ? 15.492 21.141 -2.881 1 92.56 102 LYS A O 1
ATOM 763 N N . ARG A 1 103 ? 17.062 19.609 -2.951 1 91.25 103 ARG A N 1
ATOM 764 C CA . ARG A 1 103 ? 18 20.438 -3.699 1 91.25 103 ARG A CA 1
ATOM 765 C C . ARG A 1 103 ? 17.594 20.547 -5.164 1 91.25 103 ARG A C 1
ATOM 767 O O . ARG A 1 103 ? 17.734 21.609 -5.773 1 91.25 103 ARG A O 1
ATOM 774 N N . HIS A 1 104 ? 17.141 19.469 -5.723 1 91.81 104 HIS A N 1
ATOM 775 C CA . HIS A 1 104 ? 16.812 19.391 -7.141 1 91.81 104 HIS A CA 1
ATOM 776 C C . HIS A 1 104 ? 15.422 18.797 -7.359 1 91.81 104 HIS A C 1
ATOM 778 O O . HIS A 1 104 ? 15.289 17.766 -8.016 1 91.81 104 HIS A O 1
ATOM 784 N N . GLU A 1 105 ? 14.469 19.438 -6.949 1 90.56 105 GLU A N 1
ATOM 785 C CA . GLU A 1 105 ? 13.094 18.938 -6.945 1 90.56 105 GLU A CA 1
ATOM 786 C C . GLU A 1 105 ? 12.617 18.625 -8.359 1 90.56 105 GLU A C 1
ATOM 788 O O . GLU A 1 105 ? 11.969 17.609 -8.594 1 90.56 105 GLU A O 1
ATOM 793 N N . ALA A 1 106 ? 12.961 19.453 -9.32 1 85.06 106 ALA A N 1
ATOM 794 C CA . ALA A 1 106 ? 12.492 19.312 -10.695 1 85.06 106 ALA A CA 1
ATOM 795 C C . ALA A 1 106 ? 13.031 18.031 -11.328 1 85.06 106 ALA A C 1
ATOM 797 O O . ALA A 1 106 ? 12.375 17.422 -12.18 1 85.06 106 ALA A O 1
ATOM 798 N N . PHE A 1 107 ? 14.172 17.688 -10.812 1 85 107 PHE A N 1
ATOM 799 C CA . PHE A 1 107 ? 14.797 16.5 -11.391 1 85 107 PHE A CA 1
ATOM 800 C C . PHE A 1 107 ? 14.375 15.25 -10.633 1 85 107 PHE A C 1
ATOM 802 O O . PHE A 1 107 ? 13.938 14.273 -11.242 1 85 107 PHE A O 1
ATOM 809 N N . PHE A 1 108 ? 14.445 15.273 -9.305 1 90.38 108 PHE A N 1
ATOM 810 C CA . PHE A 1 108 ? 14.242 14.062 -8.523 1 90.38 108 PHE A CA 1
ATOM 811 C C . PHE A 1 108 ? 12.758 13.844 -8.234 1 90.38 108 PHE A C 1
ATOM 813 O O . PHE A 1 108 ? 12.328 12.711 -7.984 1 90.38 108 PHE A O 1
ATOM 820 N N . GLY A 1 109 ? 11.945 14.82 -8.273 1 90.12 109 GLY A N 1
ATOM 821 C CA . GLY A 1 109 ? 10.516 14.719 -8.023 1 90.12 109 GLY A CA 1
ATOM 822 C C . GLY A 1 109 ? 9.82 13.727 -8.938 1 90.12 109 GLY A C 1
ATOM 823 O O . GLY A 1 109 ? 9.258 12.734 -8.477 1 90.12 109 GLY A O 1
ATOM 824 N N . PRO A 1 110 ? 9.953 13.938 -10.164 1 83.38 110 PRO A N 1
ATOM 825 C CA . PRO A 1 110 ? 9.32 13.031 -11.117 1 83.38 110 PRO A CA 1
ATOM 826 C C . PRO A 1 110 ? 9.836 11.594 -11 1 83.38 110 PRO A C 1
ATOM 828 O O . PRO A 1 110 ? 9.078 10.641 -11.203 1 83.38 110 PRO A O 1
ATOM 831 N N . LEU A 1 111 ? 11.102 11.422 -10.703 1 86.25 111 LEU A N 1
ATOM 832 C CA . LEU A 1 111 ? 11.68 10.086 -10.562 1 86.25 111 LEU A CA 1
ATOM 833 C C . LEU A 1 111 ? 11.062 9.359 -9.375 1 86.25 111 LEU A C 1
ATOM 835 O O . LEU A 1 111 ? 10.711 8.18 -9.477 1 86.25 111 LEU A O 1
ATOM 839 N N . LEU A 1 112 ? 10.953 10.078 -8.305 1 91.5 112 LEU A N 1
ATOM 840 C CA . LEU A 1 112 ? 10.359 9.492 -7.113 1 91.5 112 LEU A CA 1
ATOM 841 C C . LEU A 1 112 ? 8.875 9.219 -7.324 1 91.5 112 LEU A C 1
ATOM 843 O O . LEU A 1 112 ? 8.352 8.188 -6.871 1 91.5 112 LEU A O 1
ATOM 847 N N . ASN A 1 113 ? 8.258 10.062 -8.07 1 86.31 113 ASN A N 1
ATOM 848 C CA . ASN A 1 113 ? 6.848 9.867 -8.398 1 86.31 113 ASN A CA 1
ATOM 849 C C . ASN A 1 113 ? 6.637 8.633 -9.273 1 86.31 113 ASN A C 1
ATOM 851 O O . ASN A 1 113 ? 5.668 7.895 -9.086 1 86.31 113 ASN A O 1
ATOM 855 N N . PHE A 1 114 ? 7.465 8.461 -10.156 1 84.38 114 PHE A N 1
ATOM 856 C CA . PHE A 1 114 ? 7.402 7.277 -11 1 84.38 114 PHE A CA 1
ATOM 857 C C . PHE A 1 114 ? 7.543 6.004 -10.18 1 84.38 114 PHE A C 1
ATOM 859 O O . PHE A 1 114 ? 6.773 5.059 -10.344 1 84.38 114 PHE A O 1
ATOM 866 N N . ALA A 1 115 ? 8.531 6.012 -9.312 1 88.06 115 ALA A N 1
ATOM 867 C CA . ALA A 1 115 ? 8.781 4.848 -8.461 1 88.06 115 ALA A CA 1
ATOM 868 C C . ALA A 1 115 ? 7.555 4.516 -7.613 1 88.06 115 ALA A C 1
ATOM 870 O O . ALA A 1 115 ? 7.25 3.344 -7.387 1 88.06 115 ALA A O 1
ATOM 871 N N . GLN A 1 116 ? 6.859 5.516 -7.27 1 89.19 116 GLN A N 1
ATOM 872 C CA . GLN A 1 116 ? 5.73 5.312 -6.367 1 89.19 116 GLN A CA 1
ATOM 873 C C . GLN A 1 116 ? 4.453 4.996 -7.145 1 89.19 116 GLN A C 1
ATOM 875 O O . GLN A 1 116 ? 3.514 4.422 -6.594 1 89.19 116 GLN A O 1
ATOM 880 N N . THR A 1 117 ? 4.406 5.363 -8.422 1 87.31 117 THR A N 1
ATOM 881 C CA . THR A 1 117 ? 3.203 5.172 -9.227 1 87.31 117 THR A CA 1
ATOM 882 C C . THR A 1 117 ? 3.08 3.723 -9.68 1 87.31 117 THR A C 1
ATOM 884 O O . THR A 1 117 ? 1.982 3.164 -9.703 1 87.31 117 THR A O 1
ATOM 887 N N . VAL A 1 118 ? 4.176 3.109 -10.023 1 91.5 118 VAL A N 1
ATOM 888 C CA . VAL A 1 118 ? 4.18 1.717 -10.461 1 91.5 118 VAL A CA 1
ATOM 889 C C . VAL A 1 118 ? 3.771 0.814 -9.297 1 91.5 118 VAL A C 1
ATOM 891 O O . VAL A 1 118 ? 4.332 0.912 -8.203 1 91.5 118 VAL A O 1
ATOM 894 N N . PRO A 1 119 ? 2.795 -0.018 -9.508 1 93.94 119 PRO A N 1
ATOM 895 C CA . PRO A 1 119 ? 2.385 -0.928 -8.438 1 93.94 119 PRO A CA 1
ATOM 896 C C . PRO A 1 119 ? 3.523 -1.822 -7.953 1 93.94 119 PRO A C 1
ATOM 898 O O . PRO A 1 119 ? 4.34 -2.277 -8.758 1 93.94 119 PRO A O 1
ATOM 901 N N . TYR A 1 120 ? 3.523 -2.137 -6.684 1 95.25 120 TYR A N 1
ATOM 902 C CA . TYR A 1 120 ? 4.637 -2.869 -6.086 1 95.25 120 TYR A CA 1
ATOM 903 C C . TYR A 1 120 ? 4.688 -4.301 -6.605 1 95.25 120 TYR A C 1
ATOM 905 O O . TYR A 1 120 ? 5.758 -4.906 -6.676 1 95.25 120 TYR A O 1
ATOM 913 N N . VAL A 1 121 ? 3.551 -4.824 -6.984 1 95.81 121 VAL A N 1
ATOM 914 C CA . VAL A 1 121 ? 3.543 -6.164 -7.551 1 95.81 121 VAL A CA 1
ATOM 915 C C . VAL A 1 121 ? 4.344 -6.18 -8.852 1 95.81 121 VAL A C 1
ATOM 917 O O . VAL A 1 121 ? 5.031 -7.16 -9.156 1 95.81 121 VAL A O 1
ATOM 920 N N . VAL A 1 122 ? 4.227 -5.09 -9.602 1 93.62 122 VAL A N 1
ATOM 921 C CA . VAL A 1 122 ? 4.988 -4.98 -10.844 1 93.62 122 VAL A CA 1
ATOM 922 C C . VAL A 1 122 ? 6.48 -4.91 -10.531 1 93.62 122 VAL A C 1
ATOM 924 O O . VAL A 1 122 ? 7.293 -5.562 -11.188 1 93.62 122 VAL A O 1
ATOM 927 N N . TRP A 1 123 ? 6.824 -4.145 -9.555 1 94.19 123 TRP A N 1
ATOM 928 C CA . TRP A 1 123 ? 8.219 -4.078 -9.133 1 94.19 123 TRP A CA 1
ATOM 929 C C . TRP A 1 123 ? 8.727 -5.457 -8.711 1 94.19 123 TRP A C 1
ATOM 931 O O . TRP A 1 123 ? 9.859 -5.824 -9 1 94.19 123 TRP A O 1
ATOM 941 N N . ALA A 1 124 ? 7.891 -6.191 -8.031 1 95.62 124 ALA A N 1
ATOM 942 C CA . ALA A 1 124 ? 8.273 -7.531 -7.582 1 95.62 124 ALA A CA 1
ATOM 943 C C . ALA A 1 124 ? 8.547 -8.445 -8.773 1 95.62 124 ALA A C 1
ATOM 945 O O . ALA A 1 124 ? 9.57 -9.141 -8.805 1 95.62 124 ALA A O 1
ATOM 946 N N . LEU A 1 125 ? 7.66 -8.43 -9.711 1 93.88 125 LEU A N 1
ATOM 947 C CA . LEU A 1 125 ? 7.82 -9.281 -10.883 1 93.88 125 LEU A CA 1
ATOM 948 C C . LEU A 1 125 ? 9.055 -8.883 -11.68 1 93.88 125 LEU A C 1
ATOM 950 O O . LEU A 1 125 ? 9.82 -9.742 -12.125 1 93.88 125 LEU A O 1
ATOM 954 N N . MET A 1 126 ? 9.219 -7.574 -11.812 1 89.44 126 MET A N 1
ATOM 955 C CA . MET A 1 126 ? 10.383 -7.078 -12.531 1 89.44 126 MET A CA 1
ATOM 956 C C . MET A 1 126 ? 11.672 -7.449 -11.805 1 89.44 126 MET A C 1
ATOM 958 O O . MET A 1 126 ? 12.672 -7.793 -12.438 1 89.44 126 MET A O 1
ATOM 962 N N . SER A 1 127 ? 11.656 -7.371 -10.531 1 92.38 127 SER A N 1
ATOM 963 C CA . SER A 1 127 ? 12.828 -7.73 -9.734 1 92.38 127 SER A CA 1
ATOM 964 C C . SER A 1 127 ? 13.227 -9.188 -9.961 1 92.38 127 SER A C 1
ATOM 966 O O . SER A 1 127 ? 14.414 -9.516 -9.984 1 92.38 127 SER A O 1
ATOM 968 N N . MET A 1 128 ? 12.242 -10.023 -10.125 1 92.56 128 MET A N 1
ATOM 969 C CA . MET A 1 128 ? 12.516 -11.445 -10.352 1 92.56 128 MET A CA 1
ATOM 970 C C . MET A 1 128 ? 13.141 -11.664 -11.719 1 92.56 128 MET A C 1
ATOM 972 O O . MET A 1 128 ? 13.922 -12.594 -11.906 1 92.56 128 MET A O 1
ATOM 976 N N . ILE A 1 129 ? 12.719 -10.805 -12.586 1 86.75 129 ILE A N 1
ATOM 977 C CA . ILE A 1 129 ? 13.328 -10.867 -13.906 1 86.75 129 ILE A CA 1
ATOM 978 C C . ILE A 1 129 ? 14.781 -10.414 -13.828 1 86.75 129 ILE A C 1
ATOM 980 O O . ILE A 1 129 ? 15.664 -11.016 -14.438 1 86.75 129 ILE A O 1
ATOM 984 N N . TRP A 1 130 ? 15.102 -9.43 -13.008 1 85.69 130 TRP A N 1
ATOM 985 C CA . TRP A 1 130 ? 16.422 -8.82 -12.938 1 85.69 130 TRP A CA 1
ATOM 986 C C . TRP A 1 130 ? 17.359 -9.656 -12.07 1 85.69 130 TRP A C 1
ATOM 988 O O . TRP A 1 130 ? 18.547 -9.805 -12.398 1 85.69 130 TRP A O 1
ATOM 998 N N . PHE A 1 131 ? 16.844 -10.211 -10.977 1 91.31 131 PHE A N 1
ATOM 999 C CA . PHE A 1 131 ? 17.719 -10.812 -9.984 1 91.31 131 PHE A CA 1
ATOM 1000 C C . PHE A 1 131 ? 17.422 -12.305 -9.836 1 91.31 131 PHE A C 1
ATOM 1002 O O . PHE A 1 131 ? 18.094 -13 -9.062 1 91.31 131 PHE A O 1
ATOM 1009 N N . GLY A 1 132 ? 16.484 -12.812 -10.617 1 89.94 132 GLY A N 1
ATOM 1010 C CA . GLY A 1 132 ? 16.078 -14.203 -10.453 1 89.94 132 GLY A CA 1
ATOM 1011 C C . GLY A 1 132 ? 15.227 -14.445 -9.227 1 89.94 132 GLY A C 1
ATOM 1012 O O . GLY A 1 132 ? 14.828 -13.5 -8.547 1 89.94 132 GLY A O 1
ATOM 1013 N N . LEU A 1 133 ? 14.875 -15.656 -9.055 1 92.56 133 LEU A N 1
ATOM 1014 C CA . LEU A 1 133 ? 14.117 -16.047 -7.875 1 92.56 133 LEU A CA 1
ATOM 1015 C C . LEU A 1 133 ? 15.023 -16.188 -6.66 1 92.56 133 LEU A C 1
ATOM 1017 O O . LEU A 1 133 ? 15.375 -17.297 -6.258 1 92.56 133 LEU A O 1
ATOM 1021 N N . SER A 1 134 ? 15.422 -15.023 -6.121 1 94.75 134 SER A N 1
ATOM 1022 C CA . SER A 1 134 ? 16.406 -14.961 -5.047 1 94.75 134 SER A CA 1
ATOM 1023 C C . SER A 1 134 ? 15.953 -14.008 -3.945 1 94.75 134 SER A C 1
ATOM 1025 O O . SER A 1 134 ? 14.945 -13.312 -4.09 1 94.75 134 SER A O 1
ATOM 1027 N N . GLN A 1 135 ? 16.703 -14.031 -2.885 1 96.25 135 GLN A N 1
ATOM 1028 C CA . GLN A 1 135 ? 16.406 -13.117 -1.785 1 96.25 135 GLN A CA 1
ATOM 1029 C C . GLN A 1 135 ? 16.672 -11.672 -2.188 1 96.25 135 GLN A C 1
ATOM 1031 O O . GLN A 1 135 ? 16.031 -10.75 -1.668 1 96.25 135 GLN A O 1
ATOM 1036 N N . ALA A 1 136 ? 17.578 -11.5 -3.109 1 96.5 136 ALA A N 1
ATOM 1037 C CA . ALA A 1 136 ? 17.875 -10.164 -3.609 1 96.5 136 ALA A CA 1
ATOM 1038 C C . ALA A 1 136 ? 16.641 -9.523 -4.246 1 96.5 136 ALA A C 1
ATOM 1040 O O . ALA A 1 136 ? 16.422 -8.32 -4.102 1 96.5 136 ALA A O 1
ATOM 1041 N N . SER A 1 137 ? 15.852 -10.359 -4.965 1 96.38 137 SER A N 1
ATOM 1042 C CA . SER A 1 137 ? 14.633 -9.852 -5.578 1 96.38 137 SER A CA 1
ATOM 1043 C C . SER A 1 137 ? 13.633 -9.398 -4.52 1 96.38 137 SER A C 1
ATOM 1045 O O . SER A 1 137 ? 12.961 -8.375 -4.688 1 96.38 137 SER A O 1
ATOM 1047 N N . VAL A 1 138 ? 13.578 -10.125 -3.434 1 97.94 138 VAL A N 1
ATOM 1048 C CA . VAL A 1 138 ? 12.672 -9.789 -2.342 1 97.94 138 VAL A CA 1
ATOM 1049 C C . VAL A 1 138 ? 13.109 -8.484 -1.685 1 97.94 138 VAL A C 1
ATOM 1051 O O . VAL A 1 138 ? 12.305 -7.57 -1.501 1 97.94 138 VAL A O 1
ATOM 1054 N N . ILE A 1 139 ? 14.398 -8.352 -1.431 1 98.12 139 ILE A N 1
ATOM 1055 C CA . ILE A 1 139 ? 14.961 -7.188 -0.759 1 98.12 139 ILE A CA 1
ATOM 1056 C C . ILE A 1 139 ? 14.781 -5.949 -1.632 1 98.12 139 ILE A C 1
ATOM 1058 O O . ILE A 1 139 ? 14.414 -4.879 -1.135 1 98.12 139 ILE A O 1
ATOM 1062 N N . PHE A 1 140 ? 14.984 -6.105 -2.875 1 97.5 140 PHE A N 1
ATOM 1063 C CA . PHE A 1 140 ? 14.82 -4.988 -3.799 1 97.5 140 PHE A CA 1
ATOM 1064 C C . PHE A 1 140 ? 13.383 -4.48 -3.787 1 97.5 140 PHE A C 1
ATOM 1066 O O . PHE A 1 140 ? 13.148 -3.27 -3.771 1 97.5 140 PHE A O 1
ATOM 1073 N N . THR A 1 141 ? 12.438 -5.387 -3.844 1 97.25 141 THR A N 1
ATOM 1074 C CA . THR A 1 141 ? 11.031 -5.012 -3.852 1 97.25 141 THR A CA 1
ATOM 1075 C C . THR A 1 141 ? 10.664 -4.246 -2.582 1 97.25 141 THR A C 1
ATOM 1077 O O . THR A 1 141 ? 9.984 -3.219 -2.643 1 97.25 141 THR A O 1
ATOM 1080 N N . ILE A 1 142 ? 11.141 -4.73 -1.451 1 98.19 142 ILE A N 1
ATOM 1081 C CA . ILE A 1 142 ? 10.906 -4.07 -0.171 1 98.19 142 ILE A CA 1
ATOM 1082 C C . ILE A 1 142 ? 11.539 -2.678 -0.186 1 98.19 142 ILE A C 1
ATOM 1084 O O . ILE A 1 142 ? 10.914 -1.701 0.23 1 98.19 142 ILE A O 1
ATOM 1088 N N . PHE A 1 143 ? 12.742 -2.594 -0.727 1 98.31 143 PHE A N 1
ATOM 1089 C CA . PHE A 1 143 ? 13.484 -1.341 -0.813 1 98.31 143 PHE A CA 1
ATOM 1090 C C . PHE A 1 143 ? 12.703 -0.302 -1.609 1 98.31 143 PHE A C 1
ATOM 1092 O O . PHE A 1 143 ? 12.555 0.84 -1.17 1 98.31 143 PHE A O 1
ATOM 1099 N N . ILE A 1 144 ? 12.195 -0.672 -2.691 1 95.94 144 ILE A N 1
ATOM 1100 C CA . ILE A 1 144 ? 11.5 0.256 -3.574 1 95.94 144 ILE A CA 1
ATOM 1101 C C . ILE A 1 144 ? 10.227 0.758 -2.893 1 95.94 144 ILE A C 1
ATOM 1103 O O . ILE A 1 144 ? 9.828 1.911 -3.076 1 95.94 144 ILE A O 1
ATOM 1107 N N . ALA A 1 145 ? 9.648 -0.106 -2.135 1 96.25 145 ALA A N 1
ATOM 1108 C CA . ALA A 1 145 ? 8.406 0.252 -1.455 1 96.25 145 ALA A CA 1
ATOM 1109 C C . ALA A 1 145 ? 8.656 1.275 -0.352 1 96.25 145 ALA A C 1
ATOM 1111 O O . ALA A 1 145 ? 7.832 2.162 -0.117 1 96.25 145 ALA A O 1
ATOM 1112 N N . GLY A 1 146 ? 9.773 1.194 0.236 1 97.81 146 GLY A N 1
ATOM 1113 C CA . GLY A 1 146 ? 10 1.985 1.435 1 97.81 146 GLY A CA 1
ATOM 1114 C C . GLY A 1 146 ? 10.812 3.24 1.177 1 97.81 146 GLY A C 1
ATOM 1115 O O . GLY A 1 146 ? 10.688 4.227 1.905 1 97.81 146 GLY A O 1
ATOM 1116 N N . PHE A 1 147 ? 11.648 3.24 0.16 1 97.81 147 PHE A N 1
ATOM 1117 C CA . PHE A 1 147 ? 12.633 4.309 0.071 1 97.81 147 PHE A CA 1
ATOM 1118 C C . PHE A 1 147 ? 11.961 5.633 -0.289 1 97.81 147 PHE A C 1
ATOM 1120 O O . PHE A 1 147 ? 12.406 6.695 0.146 1 97.81 147 PHE A O 1
ATOM 1127 N N . THR A 1 148 ? 10.914 5.609 -1.043 1 96.62 148 THR A N 1
ATOM 1128 C CA . THR A 1 148 ? 10.242 6.848 -1.426 1 96.62 148 THR A CA 1
ATOM 1129 C C . THR A 1 148 ? 9.57 7.492 -0.219 1 96.62 148 THR A C 1
ATOM 1131 O O . THR A 1 148 ? 9.523 8.719 -0.106 1 96.62 148 THR A O 1
ATOM 1134 N N . ILE A 1 149 ? 9.047 6.664 0.662 1 97 149 ILE A N 1
ATOM 1135 C CA . ILE A 1 149 ? 8.414 7.156 1.879 1 97 149 ILE A CA 1
ATOM 1136 C C . ILE A 1 149 ? 9.422 7.965 2.695 1 97 149 ILE A C 1
ATOM 1138 O O . ILE A 1 149 ? 9.133 9.094 3.105 1 97 149 ILE A O 1
ATOM 1142 N N . ILE A 1 150 ? 10.555 7.406 2.818 1 97.75 150 ILE A N 1
ATOM 1143 C CA . ILE A 1 150 ? 11.602 8.078 3.578 1 97.75 150 ILE A CA 1
ATOM 1144 C C . ILE A 1 150 ? 12.031 9.352 2.846 1 97.75 150 ILE A C 1
ATOM 1146 O O . ILE A 1 150 ? 12.188 10.406 3.463 1 97.75 150 ILE A O 1
ATOM 1150 N N . ALA A 1 151 ? 12.18 9.281 1.569 1 98 151 ALA A N 1
ATOM 1151 C CA . ALA A 1 151 ? 12.633 10.422 0.773 1 98 151 ALA A CA 1
ATOM 1152 C C . ALA A 1 151 ? 11.68 11.602 0.919 1 98 151 ALA A C 1
ATOM 1154 O O . ALA A 1 151 ? 12.117 12.734 1.158 1 98 151 ALA A O 1
ATOM 1155 N N . TYR A 1 152 ? 10.461 11.359 0.855 1 96.38 152 TYR A N 1
ATOM 1156 C CA . TYR A 1 152 ? 9.469 12.43 0.943 1 96.38 152 TYR A CA 1
ATOM 1157 C C . TYR A 1 152 ? 9.398 12.992 2.359 1 96.38 152 TYR A C 1
ATOM 1159 O O . TYR A 1 152 ? 9.227 14.195 2.547 1 96.38 152 TYR A O 1
ATOM 1167 N N . ASN A 1 153 ? 9.508 12.109 3.33 1 96.31 153 ASN A N 1
ATOM 1168 C CA . ASN A 1 153 ? 9.492 12.586 4.711 1 96.31 153 ASN A CA 1
ATOM 1169 C C . ASN A 1 153 ? 10.711 13.453 5.016 1 96.31 153 ASN A C 1
ATOM 1171 O O . ASN A 1 153 ? 10.594 14.492 5.668 1 96.31 153 ASN A O 1
ATOM 1175 N N . VAL A 1 154 ? 11.828 13 4.496 1 96.5 154 VAL A N 1
ATOM 1176 C CA . VAL A 1 154 ? 13.055 13.758 4.695 1 96.5 154 VAL A CA 1
ATOM 1177 C C . VAL A 1 154 ? 12.938 15.109 3.992 1 96.5 154 VAL A C 1
ATOM 1179 O O . VAL A 1 154 ? 13.266 16.156 4.574 1 96.5 154 VAL A O 1
ATOM 1182 N N . SER A 1 155 ? 12.5 15.125 2.807 1 96.25 155 SER A N 1
ATOM 1183 C CA . SER A 1 155 ? 12.328 16.375 2.061 1 96.25 155 SER A CA 1
ATOM 1184 C C . SER A 1 155 ? 11.359 17.312 2.77 1 96.25 155 SER A C 1
ATOM 1186 O O . SER A 1 155 ? 11.609 18.516 2.869 1 96.25 155 SER A O 1
ATOM 1188 N N . ALA A 1 156 ? 10.297 16.766 3.25 1 94.31 156 ALA A N 1
ATOM 1189 C CA . ALA A 1 156 ? 9.328 17.562 3.996 1 94.31 156 ALA A CA 1
ATOM 1190 C C . ALA A 1 156 ? 9.953 18.172 5.246 1 94.31 156 ALA A C 1
ATOM 1192 O O . ALA A 1 156 ? 9.719 19.344 5.566 1 94.31 156 ALA A O 1
ATOM 1193 N N . GLY A 1 157 ? 10.703 17.391 5.918 1 93.12 157 GLY A N 1
ATOM 1194 C CA . GLY A 1 157 ? 11.398 17.875 7.102 1 93.12 157 GLY A CA 1
ATOM 1195 C C . GLY A 1 157 ? 12.391 18.984 6.789 1 93.12 157 GLY A C 1
ATOM 1196 O O . GLY A 1 157 ? 12.5 19.953 7.547 1 93.12 157 GLY A O 1
ATOM 1197 N N . LEU A 1 158 ? 13.031 18.875 5.742 1 93.56 158 LEU A N 1
ATOM 1198 C CA . LEU A 1 158 ? 14.008 19.875 5.332 1 93.56 158 LEU A CA 1
ATOM 1199 C C . LEU A 1 158 ? 13.312 21.188 4.965 1 93.56 158 LEU A C 1
ATOM 1201 O O . LEU A 1 158 ? 13.859 22.266 5.203 1 93.56 158 LEU A O 1
ATOM 1205 N N . HIS A 1 159 ? 12.164 21.078 4.402 1 92 159 HIS A N 1
ATOM 1206 C CA . HIS A 1 159 ? 11.398 22.25 4.02 1 92 159 HIS A CA 1
ATOM 1207 C C . HIS A 1 159 ? 10.875 23 5.246 1 92 159 HIS A C 1
ATOM 1209 O O . HIS A 1 159 ? 10.594 24.188 5.18 1 92 159 HIS A O 1
ATOM 1215 N N . GLN A 1 160 ? 10.82 22.266 6.281 1 88.94 160 GLN A N 1
ATOM 1216 C CA . GLN A 1 160 ? 10.227 22.859 7.477 1 88.94 160 GLN A CA 1
ATOM 1217 C C . GLN A 1 160 ? 11.289 23.547 8.336 1 88.94 160 GLN A C 1
ATOM 1219 O O . GLN A 1 160 ? 10.961 24.188 9.328 1 88.94 160 GLN A O 1
ATOM 1224 N N . ILE A 1 161 ? 12.516 23.438 7.945 1 87.06 161 ILE A N 1
ATOM 1225 C CA . ILE A 1 161 ? 13.586 24.047 8.727 1 87.06 161 ILE A CA 1
ATOM 1226 C C . ILE A 1 161 ? 13.469 25.578 8.641 1 87.06 161 ILE A C 1
ATOM 1228 O O . ILE A 1 161 ? 13.328 26.141 7.555 1 87.06 161 ILE A O 1
ATOM 1232 N N . ASP A 1 162 ? 13.5 26.219 9.812 1 81.25 162 ASP A N 1
ATOM 1233 C CA . ASP A 1 162 ? 13.438 27.672 9.914 1 81.25 162 ASP A CA 1
ATOM 1234 C C . ASP A 1 162 ? 14.625 28.328 9.219 1 81.25 162 ASP A C 1
ATOM 1236 O O . ASP A 1 162 ? 15.773 28.078 9.586 1 81.25 162 ASP A O 1
ATOM 1240 N N . ARG A 1 163 ? 14.266 29.078 8.328 1 82.5 163 ARG A N 1
ATOM 1241 C CA . ARG A 1 163 ? 15.305 29.766 7.582 1 82.5 163 ARG A CA 1
ATOM 1242 C C . ARG A 1 163 ? 16.125 30.672 8.492 1 82.5 163 ARG A C 1
ATOM 1244 O O . ARG A 1 163 ? 17.328 30.859 8.281 1 82.5 163 ARG A O 1
ATOM 1251 N N . GLN A 1 164 ? 15.414 31.125 9.492 1 81.88 164 GLN A N 1
ATOM 1252 C CA . GLN A 1 164 ? 16.094 32 10.422 1 81.88 164 GLN A CA 1
ATOM 1253 C C . GLN A 1 164 ? 17.219 31.281 11.156 1 81.88 164 GLN A C 1
ATOM 1255 O O . GLN A 1 164 ? 18.266 31.859 11.414 1 81.88 164 GLN A O 1
ATOM 1260 N N . LEU A 1 165 ? 16.984 30.016 11.414 1 81.12 165 LEU A N 1
ATOM 1261 C CA . LEU A 1 165 ? 17.984 29.219 12.102 1 81.12 165 LEU A CA 1
ATOM 1262 C C . LEU A 1 165 ? 19.203 28.969 11.203 1 81.12 165 LEU A C 1
ATOM 1264 O O . LEU A 1 165 ? 20.344 29 11.664 1 81.12 165 LEU A O 1
ATOM 1268 N N . LEU A 1 166 ? 18.938 28.844 10.008 1 83 166 LEU A N 1
ATOM 1269 C CA . LEU A 1 166 ? 20.016 28.609 9.055 1 83 166 LEU A CA 1
ATOM 1270 C C . LEU A 1 166 ? 20.828 29.891 8.828 1 83 166 LEU A C 1
ATOM 1272 O O . LEU A 1 166 ? 22.062 29.828 8.719 1 83 166 LEU A O 1
ATOM 1276 N N . GLU A 1 167 ? 20.109 30.953 8.852 1 83.56 167 GLU A N 1
ATOM 1277 C CA . GLU A 1 167 ? 20.766 32.25 8.703 1 83.56 167 GLU A CA 1
ATOM 1278 C C . GLU A 1 167 ? 21.641 32.562 9.922 1 83.56 167 GLU A C 1
ATOM 1280 O O . GLU A 1 167 ? 22.734 33.125 9.789 1 83.56 167 GLU A O 1
ATOM 1285 N N . MET A 1 168 ? 21.094 32.188 10.977 1 83.44 168 MET A N 1
ATOM 1286 C CA . MET A 1 168 ? 21.859 32.406 12.211 1 83.44 168 MET A CA 1
ATOM 1287 C C . MET A 1 168 ? 23.141 31.578 12.203 1 83.44 168 MET A C 1
ATOM 1289 O O . MET A 1 168 ? 24.188 32.062 12.633 1 83.44 168 MET A O 1
ATOM 1293 N N . ALA A 1 169 ? 23.047 30.438 11.734 1 82.81 169 ALA A N 1
ATOM 1294 C CA . ALA A 1 169 ? 24.219 29.578 11.68 1 82.81 169 ALA A CA 1
ATOM 1295 C C . ALA A 1 169 ? 25.266 30.125 10.711 1 82.81 169 ALA A C 1
ATOM 1297 O O . ALA A 1 169 ? 26.469 30.062 10.984 1 82.81 169 ALA A O 1
ATOM 1298 N N . GLU A 1 170 ? 24.766 30.688 9.703 1 82.94 170 GLU A N 1
ATOM 1299 C CA . GLU A 1 170 ? 25.656 31.297 8.719 1 82.94 170 GLU A CA 1
ATOM 1300 C C . GLU A 1 170 ? 26.328 32.531 9.289 1 82.94 170 GLU A C 1
ATOM 1302 O O . GLU A 1 170 ? 27.5 32.812 9 1 82.94 170 GLU A O 1
ATOM 1307 N N . SER A 1 171 ? 25.531 33.219 10.094 1 87.62 171 SER A N 1
ATOM 1308 C CA . SER A 1 171 ? 26.047 34.469 10.656 1 87.62 171 SER A CA 1
ATOM 1309 C C . SER A 1 171 ? 27.203 34.188 11.617 1 87.62 171 SER A C 1
ATOM 1311 O O . SER A 1 171 ? 28.109 35.031 11.766 1 87.62 171 SER A O 1
ATOM 1313 N N . VAL A 1 172 ? 27.25 33.062 12.227 1 87.81 172 VAL A N 1
ATOM 1314 C CA . VAL A 1 172 ? 28.297 32.75 13.188 1 87.81 172 VAL A CA 1
ATOM 1315 C C . VAL A 1 172 ? 29.344 31.859 12.523 1 87.81 172 VAL A C 1
ATOM 1317 O O . VAL A 1 172 ? 30.203 31.281 13.203 1 87.81 172 VAL A O 1
ATOM 1320 N N . SER A 1 173 ? 29.297 31.719 11.25 1 85.56 173 SER A N 1
ATOM 1321 C CA . SER A 1 173 ? 30.219 30.938 10.438 1 85.56 173 SER A CA 1
ATOM 1322 C C . SER A 1 173 ? 30.281 29.484 10.906 1 85.56 173 SER A C 1
ATOM 1324 O O . SER A 1 173 ? 31.359 28.906 11.055 1 85.56 173 SER A O 1
ATOM 1326 N N . ALA A 1 174 ? 29.156 28.953 11.242 1 84.5 174 ALA A N 1
ATOM 1327 C CA . ALA A 1 174 ? 29.078 27.547 11.594 1 84.5 174 ALA A CA 1
ATOM 1328 C C . ALA A 1 174 ? 29.453 26.656 10.406 1 84.5 174 ALA A C 1
ATOM 1330 O O . ALA A 1 174 ? 29.094 26.953 9.266 1 84.5 174 ALA A O 1
ATOM 1331 N N . ASN A 1 175 ? 30.25 25.625 10.711 1 89.06 175 ASN A N 1
ATOM 1332 C CA . ASN A 1 175 ? 30.594 24.734 9.617 1 89.06 175 ASN A CA 1
ATOM 1333 C C . ASN A 1 175 ? 29.438 23.797 9.258 1 89.06 175 ASN A C 1
ATOM 1335 O O . ASN A 1 175 ? 28.438 23.75 9.977 1 89.06 175 ASN A O 1
ATOM 1339 N N . ARG A 1 176 ? 29.484 23.188 8.117 1 87.5 176 ARG A N 1
ATOM 1340 C CA . ARG A 1 176 ? 28.406 22.375 7.566 1 87.5 176 ARG A CA 1
ATOM 1341 C C . ARG A 1 176 ? 28.031 21.25 8.516 1 87.5 176 ARG A C 1
ATOM 1343 O O . ARG A 1 176 ? 26.859 20.891 8.641 1 87.5 176 ARG A O 1
ATOM 1350 N N . LEU A 1 177 ? 28.984 20.734 9.203 1 90.19 177 LEU A N 1
ATOM 1351 C CA . LEU A 1 177 ? 28.734 19.625 10.117 1 90.19 177 LEU A CA 1
ATOM 1352 C C . LEU A 1 177 ? 28 20.109 11.359 1 90.19 177 LEU A C 1
ATOM 1354 O O . LEU A 1 177 ? 27.125 19.406 11.875 1 90.19 177 LEU A O 1
ATOM 1358 N N . MET A 1 178 ? 28.406 21.328 11.82 1 86.75 178 MET A N 1
ATOM 1359 C CA . MET A 1 178 ? 27.75 21.906 12.992 1 86.75 178 MET A CA 1
ATOM 1360 C C . MET A 1 178 ? 26.297 22.25 12.672 1 86.75 178 MET A C 1
ATOM 1362 O O . MET A 1 178 ? 25.406 21.969 13.477 1 86.75 178 MET A O 1
ATOM 1366 N N . THR A 1 179 ? 26.109 22.781 11.531 1 88.25 179 THR A N 1
ATOM 1367 C CA . THR A 1 179 ? 24.75 23.141 11.109 1 88.25 179 THR A CA 1
ATOM 1368 C C . THR A 1 179 ? 23.906 21.875 10.938 1 88.25 179 THR A C 1
ATOM 1370 O O . THR A 1 179 ? 22.75 21.844 11.352 1 88.25 179 THR A O 1
ATOM 1373 N N . PHE A 1 180 ? 24.547 20.859 10.391 1 89.56 180 PHE A N 1
ATOM 1374 C CA . PHE A 1 180 ? 23.828 19.609 10.18 1 89.56 180 PHE A CA 1
ATOM 1375 C C . PHE A 1 180 ? 23.453 18.969 11.508 1 89.56 180 PHE A C 1
ATOM 1377 O O . PHE A 1 180 ? 22.297 18.578 11.711 1 89.56 180 PHE A O 1
ATOM 1384 N N . ARG A 1 181 ? 24.281 18.891 12.406 1 89 181 ARG A N 1
ATOM 1385 C CA . ARG A 1 181 ? 24.109 18.172 13.664 1 89 181 ARG A CA 1
ATOM 1386 C C . ARG A 1 181 ? 23.188 18.922 14.602 1 89 181 ARG A C 1
ATOM 1388 O O . ARG A 1 181 ? 22.422 18.312 15.352 1 89 181 ARG A O 1
ATOM 1395 N N . HIS A 1 182 ? 23.203 20.281 14.531 1 87.62 182 HIS A N 1
ATOM 1396 C CA . HIS A 1 182 ? 22.5 21.047 15.562 1 87.62 182 HIS A CA 1
ATOM 1397 C C . HIS A 1 182 ? 21.234 21.688 15.016 1 87.62 182 HIS A C 1
ATOM 1399 O O . HIS A 1 182 ? 20.391 22.141 15.781 1 87.62 182 HIS A O 1
ATOM 1405 N N . ILE A 1 183 ? 21.078 21.688 13.773 1 87.38 183 ILE A N 1
ATOM 1406 C CA . ILE A 1 183 ? 19.891 22.328 13.211 1 87.38 183 ILE A CA 1
ATOM 1407 C C . ILE A 1 183 ? 19.156 21.344 12.312 1 87.38 183 ILE A C 1
ATOM 1409 O O . ILE A 1 183 ? 18.016 20.938 12.609 1 87.38 183 ILE A O 1
ATOM 1413 N N . THR A 1 184 ? 19.859 20.828 11.328 1 89.12 184 THR A N 1
ATOM 1414 C CA . THR A 1 184 ? 19.219 20.016 10.312 1 89.12 184 THR A CA 1
ATOM 1415 C C . THR A 1 184 ? 18.75 18.688 10.898 1 89.12 184 THR A C 1
ATOM 1417 O O . THR A 1 184 ? 17.594 18.312 10.758 1 89.12 184 THR A O 1
ATOM 1420 N N . LEU A 1 185 ? 19.609 18.016 11.586 1 89 185 LEU A N 1
ATOM 1421 C CA . LEU A 1 185 ? 19.312 16.688 12.086 1 89 185 LEU A CA 1
ATOM 1422 C C . LEU A 1 185 ? 18.188 16.719 13.117 1 89 185 LEU A C 1
ATOM 1424 O O . LEU A 1 185 ? 17.234 15.961 13.023 1 89 185 LEU A O 1
ATOM 1428 N N . PRO A 1 186 ? 18.297 17.625 14.078 1 86.25 186 PRO A N 1
ATOM 1429 C CA . PRO A 1 186 ? 17.188 17.719 15.031 1 86.25 186 PRO A CA 1
ATOM 1430 C C . PRO A 1 186 ? 15.859 18.078 14.375 1 86.25 186 PRO A C 1
ATOM 1432 O O . PRO A 1 186 ? 14.805 17.594 14.781 1 86.25 186 PRO A O 1
ATOM 1435 N N . SER A 1 187 ? 15.914 18.891 13.398 1 86.81 187 SER A N 1
ATOM 1436 C CA . SER A 1 187 ? 14.703 19.281 12.688 1 86.81 187 SER A CA 1
ATOM 1437 C C . SER A 1 187 ? 14.148 18.141 11.852 1 86.81 187 SER A C 1
ATOM 1439 O O . SER A 1 187 ? 12.938 18.047 11.641 1 86.81 187 SER A O 1
ATOM 1441 N N . LEU A 1 188 ? 15 17.266 11.469 1 91.31 188 LEU A N 1
ATOM 1442 C CA . LEU A 1 188 ? 14.633 16.156 10.586 1 91.31 188 LEU A CA 1
ATOM 1443 C C . LEU A 1 188 ? 14.156 14.961 11.391 1 91.31 188 LEU A C 1
ATOM 1445 O O . LEU A 1 188 ? 13.461 14.086 10.867 1 91.31 188 LEU A O 1
ATOM 1449 N N . THR A 1 189 ? 14.523 14.898 12.625 1 89.56 189 THR A N 1
ATOM 1450 C CA . THR A 1 189 ? 14.344 13.703 13.445 1 89.56 189 THR A CA 1
ATOM 1451 C C . THR A 1 189 ? 12.875 13.312 13.523 1 89.56 189 THR A C 1
ATOM 1453 O O . THR A 1 189 ? 12.516 12.164 13.273 1 89.56 189 THR A O 1
ATOM 1456 N N . PRO A 1 190 ? 11.961 14.273 13.805 1 89.06 190 PRO A N 1
ATOM 1457 C CA . PRO A 1 190 ? 10.555 13.867 13.859 1 89.06 190 PRO A CA 1
ATOM 1458 C C . PRO A 1 190 ? 10.039 13.328 12.523 1 89.06 190 PRO A C 1
ATOM 1460 O O . PRO A 1 190 ? 9.219 12.406 12.5 1 89.06 190 PRO A O 1
ATOM 1463 N N . TYR A 1 191 ? 10.555 13.812 11.477 1 92.12 191 TYR A N 1
ATOM 1464 C CA . TYR A 1 191 ? 10.148 13.375 10.148 1 92.12 191 TYR A CA 1
ATOM 1465 C C . TYR A 1 191 ? 10.719 12 9.828 1 92.12 191 TYR A C 1
ATOM 1467 O O . TYR A 1 191 ? 10.047 11.164 9.219 1 92.12 191 TYR A O 1
ATOM 1475 N N . LEU A 1 192 ? 11.922 11.828 10.273 1 92.81 192 LEU A N 1
ATOM 1476 C CA . LEU A 1 192 ? 12.555 10.531 10.062 1 92.81 192 LEU A CA 1
ATOM 1477 C C . LEU A 1 192 ? 11.867 9.445 10.883 1 92.81 192 LEU A C 1
ATOM 1479 O O . LEU A 1 192 ? 11.68 8.328 10.406 1 92.81 192 LEU A O 1
ATOM 1483 N N . VAL A 1 193 ? 11.484 9.797 12.07 1 91.12 193 VAL A N 1
ATOM 1484 C CA . VAL A 1 193 ? 10.805 8.844 12.938 1 91.12 193 VAL A CA 1
ATOM 1485 C C . VAL A 1 193 ? 9.438 8.492 12.359 1 91.12 193 VAL A C 1
ATOM 1487 O O . VAL A 1 193 ? 9.086 7.32 12.242 1 91.12 193 VAL A O 1
ATOM 1490 N N . SER A 1 194 ? 8.688 9.508 11.945 1 91.25 194 SER A N 1
ATOM 1491 C CA . SER A 1 194 ? 7.375 9.289 11.344 1 91.25 194 SER A CA 1
ATOM 1492 C C . SER A 1 194 ? 7.488 8.492 10.047 1 91.25 194 SER A C 1
ATOM 1494 O O . SER A 1 194 ? 6.703 7.574 9.805 1 91.25 194 SER A O 1
ATOM 1496 N N . GLY A 1 195 ? 8.477 8.852 9.266 1 94.31 195 GLY A N 1
ATOM 1497 C CA . GLY A 1 195 ? 8.711 8.133 8.023 1 94.31 195 GLY A CA 1
ATOM 1498 C C . GLY A 1 195 ? 9.125 6.691 8.242 1 94.31 195 GLY A C 1
ATOM 1499 O O . GLY A 1 195 ? 8.695 5.797 7.512 1 94.31 195 GLY A O 1
ATOM 1500 N N . SER A 1 196 ? 9.914 6.508 9.281 1 94.44 196 SER A N 1
ATOM 1501 C CA . SER A 1 196 ? 10.391 5.156 9.57 1 94.44 196 SER A CA 1
ATOM 1502 C C . SER A 1 196 ? 9.242 4.254 10.023 1 94.44 196 SER A C 1
ATOM 1504 O O . SER A 1 196 ? 9.195 3.078 9.664 1 94.44 196 SER A O 1
ATOM 1506 N N . ARG A 1 197 ? 8.367 4.793 10.781 1 91.81 197 ARG A N 1
ATOM 1507 C CA . ARG A 1 197 ? 7.203 4.027 11.211 1 91.81 197 ARG A CA 1
ATOM 1508 C C . ARG A 1 197 ? 6.383 3.566 10.008 1 91.81 197 ARG A C 1
ATOM 1510 O O . ARG A 1 197 ? 6.035 2.389 9.898 1 91.81 197 ARG A O 1
ATOM 1517 N N . THR A 1 198 ? 6.121 4.434 9.18 1 92.62 198 THR A N 1
ATOM 1518 C CA . THR A 1 198 ? 5.336 4.129 7.988 1 92.62 198 THR A CA 1
ATOM 1519 C C . THR A 1 198 ? 6.086 3.162 7.078 1 92.62 198 THR A C 1
ATOM 1521 O O . THR A 1 198 ? 5.5 2.219 6.547 1 92.62 198 THR A O 1
ATOM 1524 N N . MET A 1 199 ? 7.336 3.396 6.973 1 96.62 199 MET A N 1
ATOM 1525 C CA . MET A 1 199 ? 8.172 2.582 6.094 1 96.62 199 MET A CA 1
ATOM 1526 C C . MET A 1 199 ? 8.242 1.144 6.594 1 96.62 199 MET A C 1
ATOM 1528 O O . MET A 1 199 ? 8.109 0.203 5.809 1 96.62 199 MET A O 1
ATOM 1532 N N . ILE A 1 200 ? 8.445 0.956 7.848 1 95.25 200 ILE A N 1
ATOM 1533 C CA . ILE A 1 200 ? 8.555 -0.388 8.406 1 95.25 200 ILE A CA 1
ATOM 1534 C C . ILE A 1 200 ? 7.242 -1.14 8.203 1 95.25 200 ILE A C 1
ATOM 1536 O O . ILE A 1 200 ? 7.242 -2.32 7.848 1 95.25 200 ILE A O 1
ATOM 1540 N N . ALA A 1 201 ? 6.16 -0.485 8.43 1 91.81 201 ALA A N 1
ATOM 1541 C CA . ALA A 1 201 ? 4.852 -1.105 8.242 1 91.81 201 ALA A CA 1
ATOM 1542 C C . ALA A 1 201 ? 4.668 -1.571 6.797 1 91.81 201 ALA A C 1
ATOM 1544 O O . ALA A 1 201 ? 4.223 -2.695 6.555 1 91.81 201 ALA A O 1
ATOM 1545 N N . ILE A 1 202 ? 5.059 -0.767 5.867 1 94.62 202 ILE A N 1
ATOM 1546 C CA . ILE A 1 202 ? 4.879 -1.112 4.461 1 94.62 202 ILE A CA 1
ATOM 1547 C C . ILE A 1 202 ? 5.852 -2.225 4.074 1 94.62 202 ILE A C 1
ATOM 1549 O O . ILE A 1 202 ? 5.523 -3.084 3.25 1 94.62 202 ILE A O 1
ATOM 1553 N N . CYS A 1 203 ? 7 -2.225 4.613 1 97.38 203 CYS A N 1
ATOM 1554 C CA . CYS A 1 203 ? 7.984 -3.26 4.32 1 97.38 203 CYS A CA 1
ATOM 1555 C C . CYS A 1 203 ? 7.465 -4.637 4.719 1 97.38 203 CYS A C 1
ATOM 1557 O O . CYS A 1 203 ? 7.629 -5.605 3.975 1 97.38 203 CYS A O 1
ATOM 1559 N N . TRP A 1 204 ? 6.812 -4.699 5.84 1 95.69 204 TRP A N 1
ATOM 1560 C CA . TRP A 1 204 ? 6.234 -5.961 6.289 1 95.69 204 TRP A CA 1
ATOM 1561 C C . TRP A 1 204 ? 5.129 -6.422 5.348 1 95.69 204 TRP A C 1
ATOM 1563 O O . TRP A 1 204 ? 4.984 -7.617 5.086 1 95.69 204 TRP A O 1
ATOM 1573 N N . LYS A 1 205 ? 4.387 -5.523 4.871 1 95 205 LYS A N 1
ATOM 1574 C CA . LYS A 1 205 ? 3.281 -5.871 3.982 1 95 205 LYS A CA 1
ATOM 1575 C C . LYS A 1 205 ? 3.791 -6.324 2.619 1 95 205 LYS A C 1
ATOM 1577 O O . LYS A 1 205 ? 3.293 -7.301 2.057 1 95 205 LYS A O 1
ATOM 1582 N N . ILE A 1 206 ? 4.84 -5.707 2.158 1 97.19 206 ILE A N 1
ATOM 1583 C CA . ILE A 1 206 ? 5.32 -5.945 0.801 1 97.19 206 ILE A CA 1
ATOM 1584 C C . ILE A 1 206 ? 6.184 -7.203 0.771 1 97.19 206 ILE A C 1
ATOM 1586 O O . ILE A 1 206 ? 6.281 -7.875 -0.259 1 97.19 206 ILE A O 1
ATOM 1590 N N . VAL A 1 207 ? 6.797 -7.555 1.909 1 97.38 207 VAL A N 1
ATOM 1591 C CA . VAL A 1 207 ? 7.66 -8.727 1.918 1 97.38 207 VAL A CA 1
ATOM 1592 C C . VAL A 1 207 ? 6.84 -9.977 1.59 1 97.38 207 VAL A C 1
ATOM 1594 O O . VAL A 1 207 ? 7.324 -10.883 0.909 1 97.38 207 VAL A O 1
ATOM 1597 N N . VAL A 1 208 ? 5.637 -10.016 2.082 1 96.69 208 VAL A N 1
ATOM 1598 C CA . VAL A 1 208 ? 4.773 -11.164 1.83 1 96.69 208 VAL A CA 1
ATOM 1599 C C . VAL A 1 208 ? 4.527 -11.312 0.33 1 96.69 208 VAL A C 1
ATOM 1601 O O . VAL A 1 208 ? 4.648 -12.406 -0.223 1 96.69 208 VAL A O 1
ATOM 1604 N N . LEU A 1 209 ? 4.254 -10.242 -0.263 1 95.31 209 LEU A N 1
ATOM 1605 C CA . LEU A 1 209 ? 4.027 -10.195 -1.703 1 95.31 209 LEU A CA 1
ATOM 1606 C C . LEU A 1 209 ? 5.273 -10.641 -2.463 1 95.31 209 LEU A C 1
ATOM 1608 O O . LEU A 1 209 ? 5.188 -11.445 -3.393 1 95.31 209 LEU A O 1
ATOM 1612 N N . ALA A 1 210 ? 6.402 -10.156 -2.084 1 96.75 210 ALA A N 1
ATOM 1613 C CA . ALA A 1 210 ? 7.652 -10.445 -2.777 1 96.75 210 ALA A CA 1
ATOM 1614 C C . ALA A 1 210 ? 8.055 -11.906 -2.604 1 96.75 210 ALA A C 1
ATOM 1616 O O . ALA A 1 210 ? 8.508 -12.555 -3.555 1 96.75 210 ALA A O 1
ATOM 1617 N N . GLU A 1 211 ? 7.887 -12.438 -1.452 1 96.75 211 GLU A N 1
ATOM 1618 C CA . GLU A 1 211 ? 8.281 -13.812 -1.162 1 96.75 211 GLU A CA 1
ATOM 1619 C C . GLU A 1 211 ? 7.371 -14.812 -1.872 1 96.75 211 GLU A C 1
ATOM 1621 O O . GLU A 1 211 ? 7.793 -15.922 -2.203 1 96.75 211 GLU A O 1
ATOM 1626 N N . LEU A 1 212 ? 6.164 -14.398 -2.031 1 94.38 212 LEU A N 1
ATOM 1627 C CA . LEU A 1 212 ? 5.215 -15.25 -2.74 1 94.38 212 LEU A CA 1
ATOM 1628 C C . LEU A 1 212 ? 5.734 -15.609 -4.129 1 94.38 212 LEU A C 1
ATOM 1630 O O . LEU A 1 212 ? 5.676 -16.766 -4.535 1 94.38 212 LEU A O 1
ATOM 1634 N N . PHE A 1 213 ? 6.312 -14.672 -4.801 1 91.5 213 PHE A N 1
ATOM 1635 C CA . PHE A 1 213 ? 6.73 -14.867 -6.184 1 91.5 213 PHE A CA 1
ATOM 1636 C C . PHE A 1 213 ? 8.156 -15.406 -6.25 1 91.5 213 PHE A C 1
ATOM 1638 O O . PHE A 1 213 ? 8.508 -16.125 -7.184 1 91.5 213 PHE A O 1
ATOM 1645 N N . ALA A 1 214 ? 8.938 -15.016 -5.289 1 91.31 214 ALA A N 1
ATOM 1646 C CA . ALA A 1 214 ? 10.344 -15.406 -5.32 1 91.31 214 ALA A CA 1
ATOM 1647 C C . ALA A 1 214 ? 10.508 -16.891 -5.039 1 91.31 214 ALA A C 1
ATOM 1649 O O . ALA A 1 214 ? 11.555 -17.484 -5.344 1 91.31 214 ALA A O 1
ATOM 1650 N N . GLY A 1 215 ? 9.547 -17.469 -4.426 1 84.75 215 GLY A N 1
ATOM 1651 C CA . GLY A 1 215 ? 9.594 -18.906 -4.215 1 84.75 215 GLY A CA 1
ATOM 1652 C C . GLY A 1 215 ? 10.508 -19.312 -3.072 1 84.75 215 GLY A C 1
ATOM 1653 O O . GLY A 1 215 ? 10.922 -18.469 -2.275 1 84.75 215 GLY A O 1
ATOM 1654 N N . GLY A 1 216 ? 10.711 -20.609 -3.059 1 84.5 216 GLY A N 1
ATOM 1655 C CA . GLY A 1 216 ? 11.523 -21.203 -1.999 1 84.5 216 GLY A CA 1
ATOM 1656 C C . GLY A 1 216 ? 12.984 -20.812 -2.084 1 84.5 216 GLY A C 1
ATOM 1657 O O . GLY A 1 216 ? 13.703 -20.859 -1.081 1 84.5 216 GLY A O 1
ATOM 1658 N N . ALA A 1 217 ? 13.383 -20.359 -3.166 1 80 217 ALA A N 1
ATOM 1659 C CA . ALA A 1 217 ? 14.789 -20.031 -3.396 1 80 217 ALA A CA 1
ATOM 1660 C C . ALA A 1 217 ? 15.18 -18.75 -2.662 1 80 217 ALA A C 1
ATOM 1662 O O . ALA A 1 217 ? 16.359 -18.469 -2.471 1 80 217 ALA A O 1
ATOM 1663 N N . SER A 1 218 ? 14.242 -18.078 -2.238 1 82.12 218 SER A N 1
ATOM 1664 C CA . SER A 1 218 ? 14.531 -16.859 -1.485 1 82.12 218 SER A CA 1
ATOM 1665 C C . SER A 1 218 ? 14.648 -17.156 0.007 1 82.12 218 SER A C 1
ATOM 1667 O O . SER A 1 218 ? 14.672 -16.234 0.824 1 82.12 218 SER A O 1
ATOM 1669 N N . GLY A 1 219 ? 14.734 -18.516 0.353 1 84.25 219 GLY A N 1
ATOM 1670 C CA . GLY A 1 219 ? 14.906 -18.906 1.746 1 84.25 219 GLY A CA 1
ATOM 1671 C C . GLY A 1 219 ? 13.648 -19.469 2.369 1 84.25 219 GLY A C 1
ATOM 1672 O O . GLY A 1 219 ? 13.656 -19.875 3.535 1 84.25 219 GLY A O 1
ATOM 1673 N N . GLY A 1 220 ? 12.609 -19.422 1.565 1 92.62 220 GLY A N 1
ATOM 1674 C CA . GLY A 1 220 ? 11.375 -20 2.066 1 92.62 220 GLY A CA 1
ATOM 1675 C C . GLY A 1 220 ? 10.719 -19.156 3.146 1 92.62 220 GLY A C 1
ATOM 1676 O O . GLY A 1 220 ? 10.383 -19.672 4.215 1 92.62 220 GLY A O 1
ATOM 1677 N N . GLY A 1 221 ? 10.5 -17.922 2.957 1 97.06 221 GLY A N 1
ATOM 1678 C CA . GLY A 1 221 ? 9.938 -17.016 3.936 1 97.06 221 GLY A CA 1
ATOM 1679 C C . GLY A 1 221 ? 8.469 -17.266 4.211 1 97.06 221 GLY A C 1
ATOM 1680 O O . GLY A 1 221 ? 7.887 -18.219 3.691 1 97.06 221 GLY A O 1
ATOM 1681 N N . ILE A 1 222 ? 7.891 -16.531 5.047 1 97.5 222 ILE A N 1
ATOM 1682 C CA . ILE A 1 222 ? 6.496 -16.656 5.469 1 97.5 222 ILE A CA 1
ATOM 1683 C C . ILE A 1 222 ? 5.578 -16.516 4.258 1 97.5 222 ILE A C 1
ATOM 1685 O O . ILE A 1 222 ? 4.621 -17.266 4.105 1 97.5 222 ILE A O 1
ATOM 1689 N N . GLY A 1 223 ? 5.902 -15.547 3.406 1 97 223 GLY A N 1
ATOM 1690 C CA . GLY A 1 223 ? 5.098 -15.344 2.213 1 97 223 GLY A CA 1
ATOM 1691 C C . GLY A 1 223 ? 5.074 -16.547 1.295 1 97 223 GLY A C 1
ATOM 1692 O O . GLY A 1 223 ? 4.035 -16.891 0.723 1 97 223 GLY A O 1
ATOM 1693 N N . TYR A 1 224 ? 6.176 -17.203 1.144 1 96.69 224 TYR A N 1
ATOM 1694 C CA . TYR A 1 224 ? 6.27 -18.406 0.322 1 96.69 224 TYR A CA 1
ATOM 1695 C C . TYR A 1 224 ? 5.406 -19.531 0.892 1 96.69 224 TYR A C 1
ATOM 1697 O O . TYR A 1 224 ? 4.648 -20.172 0.159 1 96.69 224 TYR A O 1
ATOM 1705 N N . ASN A 1 225 ? 5.574 -19.734 2.146 1 96.94 225 ASN A N 1
ATOM 1706 C CA . ASN A 1 225 ? 4.82 -20.812 2.777 1 96.94 225 ASN A CA 1
ATOM 1707 C C . ASN A 1 225 ? 3.318 -20.531 2.76 1 96.94 225 ASN A C 1
ATOM 1709 O O . ASN A 1 225 ? 2.512 -21.453 2.609 1 96.94 225 ASN A O 1
ATOM 1713 N N . LEU A 1 226 ? 2.979 -19.281 2.949 1 96.12 226 LEU A N 1
ATOM 1714 C CA . LEU A 1 226 ? 1.584 -18.875 2.83 1 96.12 226 LEU A CA 1
ATOM 1715 C C . LEU A 1 226 ? 1.043 -19.188 1.438 1 96.12 226 LEU A C 1
ATOM 1717 O O . LEU A 1 226 ? -0.051 -19.734 1.303 1 96.12 226 LEU A O 1
ATOM 1721 N N . TYR A 1 227 ? 1.822 -18.922 0.446 1 95.44 227 TYR A N 1
ATOM 1722 C CA . TYR A 1 227 ? 1.424 -19.172 -0.935 1 95.44 227 TYR A CA 1
ATOM 1723 C C . TYR A 1 227 ? 1.255 -20.672 -1.193 1 95.44 227 TYR A C 1
ATOM 1725 O O . TYR A 1 227 ? 0.316 -21.078 -1.877 1 95.44 227 TYR A O 1
ATOM 1733 N N . VAL A 1 228 ? 2.191 -21.422 -0.703 1 94.94 228 VAL A N 1
ATOM 1734 C CA . VAL A 1 228 ? 2.121 -22.859 -0.878 1 94.94 228 VAL A CA 1
ATOM 1735 C C . VAL A 1 228 ? 0.83 -23.391 -0.264 1 94.94 228 VAL A C 1
ATOM 1737 O O . VAL A 1 228 ? 0.147 -24.234 -0.864 1 94.94 228 VAL A O 1
ATOM 1740 N N . GLY A 1 229 ? 0.54 -22.906 0.904 1 93.88 229 GLY A N 1
ATOM 1741 C CA . GLY A 1 229 ? -0.729 -23.281 1.509 1 93.88 229 GLY A CA 1
ATOM 1742 C C . GLY A 1 229 ? -1.927 -22.922 0.646 1 93.88 229 GLY A C 1
ATOM 1743 O O . GLY A 1 229 ? -2.85 -23.734 0.501 1 93.88 229 GLY A O 1
ATOM 1744 N N . TRP A 1 230 ? -1.921 -21.75 0.083 1 92.94 230 TRP A N 1
ATOM 1745 C CA . TRP A 1 230 ? -3.012 -21.312 -0.778 1 92.94 230 TRP A CA 1
ATOM 1746 C C . TRP A 1 230 ? -3.07 -22.141 -2.057 1 92.94 230 TRP A C 1
ATOM 1748 O O . TRP A 1 230 ? -4.145 -22.578 -2.477 1 92.94 230 TRP A O 1
ATOM 1758 N N . GLU A 1 231 ? -1.907 -22.422 -2.619 1 91.62 231 GLU A N 1
ATOM 1759 C CA . GLU A 1 231 ? -1.807 -23.156 -3.881 1 91.62 231 GLU A CA 1
ATOM 1760 C C . GLU A 1 231 ? -2.346 -24.562 -3.742 1 91.62 231 GLU A C 1
ATOM 1762 O O . GLU A 1 231 ? -2.953 -25.109 -4.676 1 91.62 231 GLU A O 1
ATOM 1767 N N . PHE A 1 232 ? -2.178 -25.125 -2.615 1 92.88 232 PHE A N 1
ATOM 1768 C CA . PHE A 1 232 ? -2.582 -26.5 -2.41 1 92.88 232 PHE A CA 1
ATOM 1769 C C . PHE A 1 232 ? -3.883 -26.578 -1.62 1 92.88 232 PHE A C 1
ATOM 1771 O O . PHE A 1 232 ? -4.223 -27.625 -1.065 1 92.88 232 PHE A O 1
ATOM 1778 N N . ASN A 1 233 ? -4.535 -25.453 -1.486 1 89.94 233 ASN A N 1
ATOM 1779 C CA . ASN A 1 233 ? -5.859 -25.344 -0.878 1 89.94 233 ASN A CA 1
ATOM 1780 C C . ASN A 1 233 ? -5.84 -25.781 0.587 1 89.94 233 ASN A C 1
ATOM 1782 O O . ASN A 1 233 ? -6.766 -26.438 1.057 1 89.94 233 ASN A O 1
ATOM 1786 N N . ARG A 1 234 ? -4.73 -25.5 1.203 1 91 234 ARG A N 1
ATOM 1787 C CA . ARG A 1 234 ? -4.629 -25.688 2.646 1 91 234 ARG A CA 1
ATOM 1788 C C . ARG A 1 234 ? -4.918 -24.375 3.385 1 91 234 ARG A C 1
ATOM 1790 O O . ARG A 1 234 ? -4.004 -23.75 3.93 1 91 234 ARG A O 1
ATOM 1797 N N . THR A 1 235 ? -6.145 -24.172 3.492 1 88.31 235 THR A N 1
ATOM 1798 C CA . THR A 1 235 ? -6.633 -22.875 3.988 1 88.31 235 THR A CA 1
ATOM 1799 C C . THR A 1 235 ? -6.188 -22.656 5.43 1 88.31 235 THR A C 1
ATOM 1801 O O . THR A 1 235 ? -5.863 -21.531 5.816 1 88.31 235 THR A O 1
ATOM 1804 N N . ASN A 1 236 ? -6.156 -23.688 6.164 1 89.12 236 ASN A N 1
ATOM 1805 C CA . ASN A 1 236 ? -5.715 -23.578 7.551 1 89.12 236 ASN A CA 1
ATOM 1806 C C . ASN A 1 236 ? -4.289 -23.031 7.645 1 89.12 236 ASN A C 1
ATOM 1808 O O . ASN A 1 236 ? -3.994 -22.203 8.5 1 89.12 236 ASN A O 1
ATOM 1812 N N . GLU A 1 237 ? -3.482 -23.516 6.793 1 92.25 237 GLU A N 1
ATOM 1813 C CA . GLU A 1 237 ? -2.09 -23.078 6.805 1 92.25 237 GLU A CA 1
ATOM 1814 C C . GLU A 1 237 ? -1.966 -21.609 6.398 1 92.25 237 GLU A C 1
ATOM 1816 O O . GLU A 1 237 ? -1.122 -20.891 6.926 1 92.25 237 GLU A O 1
ATOM 1821 N N . VAL A 1 238 ? -2.818 -21.234 5.453 1 92.25 238 VAL A N 1
ATOM 1822 C CA . VAL A 1 238 ? -2.82 -19.844 5.023 1 92.25 238 VAL A CA 1
ATOM 1823 C C . VAL A 1 238 ? -3.131 -18.938 6.211 1 92.25 238 VAL A C 1
ATOM 1825 O O . VAL A 1 238 ? -2.428 -17.938 6.449 1 92.25 238 VAL A O 1
ATOM 1828 N N . PHE A 1 239 ? -4.07 -19.328 6.965 1 90.19 239 PHE A N 1
ATOM 1829 C CA . PHE A 1 239 ? -4.473 -18.516 8.109 1 90.19 239 PHE A CA 1
ATOM 1830 C C . PHE A 1 239 ? -3.418 -18.578 9.211 1 90.19 239 PHE A C 1
ATOM 1832 O O . PHE A 1 239 ? -3.158 -17.578 9.883 1 90.19 239 PHE A O 1
ATOM 1839 N N . ALA A 1 240 ? -2.852 -19.703 9.383 1 92.81 240 ALA A N 1
ATOM 1840 C CA . ALA A 1 240 ? -1.803 -19.828 10.391 1 92.81 240 ALA A CA 1
ATOM 1841 C C . ALA A 1 240 ? -0.639 -18.891 10.094 1 92.81 240 ALA A C 1
ATOM 1843 O O . ALA A 1 240 ? -0.173 -18.172 10.984 1 92.81 240 ALA A O 1
ATOM 1844 N N . TRP A 1 241 ? -0.2 -18.891 8.867 1 95.5 241 TRP A N 1
ATOM 1845 C CA . TRP A 1 241 ? 0.9 -18.016 8.477 1 95.5 241 TRP A CA 1
ATOM 1846 C C . TRP A 1 241 ? 0.491 -16.547 8.57 1 95.5 241 TRP A C 1
ATOM 1848 O O . TRP A 1 241 ? 1.304 -15.695 8.922 1 95.5 241 TRP A O 1
ATOM 1858 N N . THR A 1 242 ? -0.782 -16.25 8.266 1 92.56 242 THR A N 1
ATOM 1859 C CA . THR A 1 242 ? -1.283 -14.891 8.352 1 92.56 242 THR A CA 1
ATOM 1860 C C . THR A 1 242 ? -1.266 -14.398 9.797 1 92.56 242 THR A C 1
ATOM 1862 O O . THR A 1 242 ? -0.797 -13.297 10.086 1 92.56 242 THR A O 1
ATOM 1865 N N . VAL A 1 243 ? -1.756 -15.203 10.633 1 90 243 VAL A N 1
ATOM 1866 C CA . VAL A 1 243 ? -1.783 -14.844 12.047 1 90 243 VAL A CA 1
ATOM 1867 C C . VAL A 1 243 ? -0.36 -14.617 12.555 1 90 243 VAL A C 1
ATOM 1869 O O . VAL A 1 243 ? -0.094 -13.641 13.258 1 90 243 VAL A O 1
ATOM 1872 N N . TRP A 1 244 ? 0.52 -15.508 12.188 1 93.88 244 TRP A N 1
ATOM 1873 C CA . TRP A 1 244 ? 1.91 -15.367 12.602 1 93.88 244 TRP A CA 1
ATOM 1874 C C . TRP A 1 244 ? 2.518 -14.078 12.07 1 93.88 244 TRP A C 1
ATOM 1876 O O . TRP A 1 244 ? 3.234 -13.375 12.789 1 93.88 244 TRP A O 1
ATOM 1886 N N . LEU A 1 245 ? 2.211 -13.766 10.875 1 94.75 245 LEU A N 1
ATOM 1887 C CA . LEU A 1 245 ? 2.684 -12.523 10.266 1 94.75 245 LEU A CA 1
ATOM 1888 C C . LEU A 1 245 ? 2.191 -11.312 11.055 1 94.75 245 LEU A C 1
ATOM 1890 O O . LEU A 1 245 ? 2.969 -10.406 11.344 1 94.75 245 LEU A O 1
ATOM 1894 N N . VAL A 1 246 ? 0.956 -11.312 11.375 1 89.5 246 VAL A N 1
ATOM 1895 C CA . VAL A 1 246 ? 0.359 -10.195 12.102 1 89.5 246 VAL A CA 1
ATOM 1896 C C . VAL A 1 246 ? 1.011 -10.07 13.477 1 89.5 246 VAL A C 1
ATOM 1898 O O . VAL A 1 246 ? 1.295 -8.961 13.938 1 89.5 246 VAL A O 1
ATOM 1901 N N . VAL A 1 247 ? 1.275 -11.188 14.109 1 90.44 247 VAL A N 1
ATOM 1902 C CA . VAL A 1 247 ? 1.958 -11.195 15.398 1 90.44 247 VAL A CA 1
ATOM 1903 C C . VAL A 1 247 ? 3.334 -10.547 15.258 1 90.44 247 VAL A C 1
ATOM 1905 O O . VAL A 1 247 ? 3.727 -9.719 16.078 1 90.44 247 VAL A O 1
ATOM 1908 N N . LEU A 1 248 ? 4.043 -10.875 14.258 1 93.81 248 LEU A N 1
ATOM 1909 C CA . LEU A 1 248 ? 5.371 -10.312 14.031 1 93.81 248 LEU A CA 1
ATOM 1910 C C . LEU A 1 248 ? 5.293 -8.812 13.766 1 93.81 248 LEU A C 1
ATOM 1912 O O . LEU A 1 248 ? 6.137 -8.047 14.234 1 93.81 248 LEU A O 1
ATOM 1916 N N . MET A 1 249 ? 4.289 -8.477 13.023 1 92 249 MET A N 1
ATOM 1917 C CA . MET A 1 249 ? 4.098 -7.055 12.742 1 92 249 MET A CA 1
ATOM 1918 C C . MET A 1 249 ? 3.826 -6.281 14.023 1 92 249 MET A C 1
ATOM 1920 O O . MET A 1 249 ? 4.379 -5.199 14.234 1 92 249 MET A O 1
ATOM 1924 N N . LEU A 1 250 ? 3.029 -6.801 14.875 1 86.06 250 LEU A N 1
ATOM 1925 C CA . LEU A 1 250 ? 2.713 -6.156 16.141 1 86.06 250 LEU A CA 1
ATOM 1926 C C . LEU A 1 250 ? 3.934 -6.121 17.047 1 86.06 250 LEU A C 1
ATOM 1928 O O . LEU A 1 250 ? 4.164 -5.129 17.75 1 86.06 250 LEU A O 1
ATOM 1932 N N . LEU A 1 251 ? 4.68 -7.18 17.031 1 90.81 251 LEU A N 1
ATOM 1933 C CA . LEU A 1 251 ? 5.898 -7.238 17.828 1 90.81 251 LEU A CA 1
ATOM 1934 C C . LEU A 1 251 ? 6.902 -6.188 17.359 1 90.81 251 LEU A C 1
ATOM 1936 O O . LEU A 1 251 ? 7.574 -5.559 18.188 1 90.81 251 LEU A O 1
ATOM 1940 N N . THR A 1 252 ? 7.016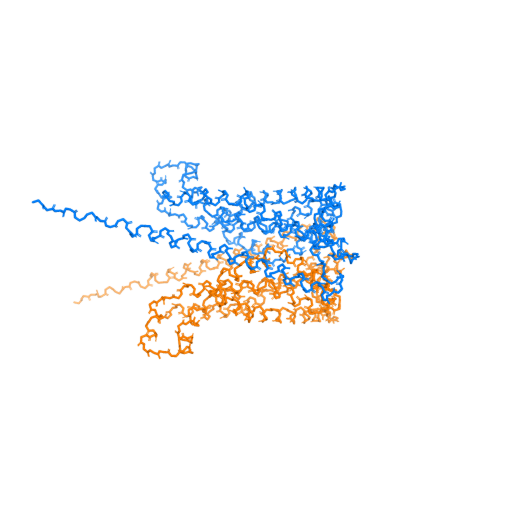 -6.016 16.109 1 91.69 252 THR A N 1
ATOM 1941 C CA . THR A 1 252 ? 7.922 -5.008 15.562 1 91.69 252 THR A CA 1
ATOM 1942 C C . THR A 1 252 ? 7.469 -3.605 15.969 1 91.69 252 THR A C 1
ATOM 1944 O O . THR A 1 252 ? 8.297 -2.752 16.281 1 91.69 252 THR A O 1
ATOM 1947 N N . ASP A 1 253 ? 6.184 -3.387 15.906 1 83 253 ASP A N 1
ATOM 1948 C CA . ASP A 1 253 ? 5.648 -2.098 16.344 1 83 253 ASP A CA 1
ATOM 1949 C C . ASP A 1 253 ? 6.008 -1.814 17.797 1 83 253 ASP A C 1
ATOM 1951 O O . ASP A 1 253 ? 6.488 -0.727 18.125 1 83 253 ASP A O 1
ATOM 1955 N N . TRP A 1 254 ? 5.887 -2.781 18.641 1 84.12 254 TRP A N 1
ATOM 1956 C CA . TRP A 1 254 ? 6.121 -2.631 20.062 1 84.12 254 TRP A CA 1
ATOM 1957 C C . TRP A 1 254 ? 7.609 -2.525 20.359 1 84.12 254 TRP A C 1
ATOM 1959 O O . TRP A 1 254 ? 8.023 -1.751 21.234 1 84.12 254 TRP A O 1
ATOM 1969 N N . LEU A 1 255 ? 8.406 -3.217 19.672 1 87.94 255 LEU A N 1
ATOM 1970 C CA . LEU A 1 255 ? 9.828 -3.314 19.984 1 87.94 255 LEU A CA 1
ATOM 1971 C C . LEU A 1 255 ? 10.617 -2.197 19.312 1 87.94 255 LEU A C 1
ATOM 1973 O O . LEU A 1 255 ? 11.609 -1.715 19.859 1 87.94 255 LEU A O 1
ATOM 1977 N N . ILE A 1 256 ? 10.141 -1.8 18.188 1 86.75 256 ILE A N 1
ATOM 1978 C CA . ILE A 1 256 ? 10.969 -0.885 17.406 1 86.75 256 ILE A CA 1
ATOM 1979 C C . ILE A 1 256 ? 10.273 0.471 17.297 1 86.75 256 ILE A C 1
ATOM 1981 O O . ILE A 1 256 ? 10.859 1.502 17.641 1 86.75 256 ILE A O 1
ATOM 1985 N N . ILE A 1 257 ? 9.055 0.487 16.969 1 79.94 257 ILE A N 1
ATOM 1986 C CA . ILE A 1 257 ? 8.352 1.721 16.641 1 79.94 257 ILE A CA 1
ATOM 1987 C C . ILE A 1 257 ? 8.016 2.482 17.922 1 79.94 257 ILE A C 1
ATOM 1989 O O . ILE A 1 257 ? 8.195 3.699 18 1 79.94 257 ILE A O 1
ATOM 1993 N N . ALA A 1 258 ? 7.594 1.817 18.891 1 79.5 258 ALA A N 1
ATOM 1994 C CA . ALA A 1 258 ? 7.176 2.457 20.141 1 79.5 258 ALA A CA 1
ATOM 1995 C C . ALA A 1 258 ? 8.344 3.178 20.812 1 79.5 258 ALA A C 1
ATOM 1997 O O . ALA A 1 258 ? 8.219 4.344 21.188 1 79.5 258 ALA A O 1
ATOM 1998 N N . PRO A 1 259 ? 9.438 2.588 20.906 1 80.06 259 PRO A N 1
ATOM 1999 C CA . PRO A 1 259 ? 10.578 3.295 21.5 1 80.06 259 PRO A CA 1
ATOM 2000 C C . PRO A 1 259 ? 11.023 4.492 20.672 1 80.06 259 PRO A C 1
ATOM 2002 O O . PRO A 1 259 ? 11.445 5.516 21.219 1 80.06 259 PRO A O 1
ATOM 2005 N N . ILE A 1 260 ? 10.945 4.355 19.391 1 78.25 260 ILE A N 1
ATOM 2006 C CA . ILE A 1 260 ? 11.312 5.445 18.484 1 78.25 260 ILE A CA 1
ATOM 2007 C C . ILE A 1 260 ? 10.367 6.625 18.688 1 78.25 260 ILE A C 1
ATOM 2009 O O . ILE A 1 260 ? 10.797 7.781 18.703 1 78.25 260 ILE A O 1
ATOM 2013 N N . ASP A 1 261 ? 9.133 6.344 18.875 1 74.75 261 ASP A N 1
ATOM 2014 C CA . ASP A 1 261 ? 8.117 7.371 19.109 1 74.75 261 ASP A CA 1
ATOM 2015 C C . ASP A 1 261 ? 8.359 8.094 20.438 1 74.75 261 ASP A C 1
ATOM 2017 O O . ASP A 1 261 ? 8.242 9.32 20.5 1 74.75 261 ASP A O 1
ATOM 2021 N N . ARG A 1 262 ? 8.719 7.41 21.422 1 76.69 262 ARG A N 1
ATOM 2022 C CA . ARG A 1 262 ? 8.992 7.996 22.734 1 76.69 262 ARG A CA 1
ATOM 2023 C C . ARG A 1 262 ? 10.203 8.93 22.672 1 76.69 262 ARG A C 1
ATOM 2025 O O . ARG A 1 262 ? 10.211 9.977 23.312 1 76.69 262 ARG A O 1
ATOM 2032 N N . PHE A 1 263 ? 11.047 8.516 21.859 1 72.44 263 PHE A N 1
ATOM 2033 C CA . PHE A 1 263 ? 12.25 9.328 21.703 1 72.44 263 PHE A CA 1
ATOM 2034 C C . PHE A 1 263 ? 11.953 10.602 20.922 1 72.44 263 PHE A C 1
ATOM 2036 O O . PHE A 1 263 ? 12.461 11.672 21.266 1 72.44 263 PHE A O 1
ATOM 2043 N N . ALA A 1 264 ? 11.148 10.555 19.969 1 70.88 264 ALA A N 1
ATOM 2044 C CA . ALA A 1 264 ? 10.812 11.703 19.125 1 70.88 264 ALA A CA 1
ATOM 2045 C C . ALA A 1 264 ? 9.977 12.719 19.891 1 70.88 264 ALA A C 1
ATOM 2047 O O . ALA A 1 264 ? 10.094 13.922 19.672 1 70.88 264 ALA A O 1
ATOM 2048 N N . THR A 1 265 ? 9.086 12.266 20.688 1 63.72 265 THR A N 1
ATOM 2049 C CA . THR A 1 265 ? 8.227 13.164 21.453 1 63.72 265 THR A CA 1
ATOM 2050 C C . THR A 1 265 ? 9.016 13.859 22.562 1 63.72 265 THR A C 1
ATOM 2052 O O . THR A 1 265 ? 8.656 14.953 23 1 63.72 265 THR A O 1
ATOM 2055 N N . ARG A 1 266 ? 10 13.281 22.922 1 60 266 ARG A N 1
ATOM 2056 C CA . ARG A 1 266 ? 10.82 13.945 23.938 1 60 266 ARG A CA 1
ATOM 2057 C C . ARG A 1 266 ? 11.523 15.164 23.359 1 60 266 ARG A C 1
ATOM 2059 O O . ARG A 1 266 ? 11.797 16.125 24.078 1 60 266 ARG A O 1
ATOM 2066 N N . TRP A 1 267 ? 11.75 15.078 22.156 1 54.53 267 TRP A N 1
ATOM 2067 C CA . TRP A 1 267 ? 12.406 16.219 21.547 1 54.53 267 TRP A CA 1
ATOM 2068 C C . TRP A 1 267 ? 11.438 17.375 21.359 1 54.53 267 TRP A C 1
ATOM 2070 O O . TRP A 1 267 ? 11.828 18.547 21.438 1 54.53 267 TRP A O 1
ATOM 2080 N N . LYS A 1 268 ? 10.18 17.125 21.109 1 52.28 268 LYS A N 1
ATOM 2081 C CA . LYS A 1 268 ? 9.227 18.219 20.984 1 52.28 268 LYS A CA 1
ATOM 2082 C C . LYS A 1 268 ? 8.984 18.875 22.344 1 52.28 268 LYS A C 1
ATOM 2084 O O . LYS A 1 268 ? 8.695 20.078 22.406 1 52.28 268 LYS A O 1
ATOM 2089 N N . ARG A 1 269 ? 9.062 18.203 23.453 1 47.56 269 ARG A N 1
ATOM 2090 C CA . ARG A 1 269 ? 8.781 18.812 24.75 1 47.56 269 ARG A CA 1
ATOM 2091 C C . ARG A 1 269 ? 9.969 19.625 25.234 1 47.56 269 ARG A C 1
ATOM 2093 O O . ARG A 1 269 ? 9.844 20.406 26.188 1 47.56 269 ARG A O 1
ATOM 2100 N N . GLY A 1 270 ? 11.07 19.422 24.625 1 40.19 270 GLY A N 1
ATOM 2101 C CA . GLY A 1 270 ? 12.086 20.344 25.109 1 40.19 270 GLY A CA 1
ATOM 2102 C C . GLY A 1 270 ? 12.211 21.594 24.25 1 40.19 270 GLY A C 1
ATOM 2103 O O . GLY A 1 270 ? 11.82 21.594 23.078 1 40.19 270 GLY A O 1
ATOM 2104 N N . MET B 1 1 ? 0.822 72.125 -9.461 1 34.31 1 MET B N 1
ATOM 2105 C CA . MET B 1 1 ? 0.783 71.125 -10.477 1 34.31 1 MET B CA 1
ATOM 2106 C C . MET B 1 1 ? 1.59 69.875 -10.047 1 34.31 1 MET B C 1
ATOM 2108 O O . MET B 1 1 ? 2.814 69.875 -10.172 1 34.31 1 MET B O 1
ATOM 2112 N N . LYS B 1 2 ? 1.269 69.25 -8.945 1 46.5 2 LYS B N 1
ATOM 2113 C CA . LYS B 1 2 ? 1.864 68.062 -8.289 1 46.5 2 LYS B CA 1
ATOM 2114 C C . LYS B 1 2 ? 1.794 66.812 -9.188 1 46.5 2 LYS B C 1
ATOM 2116 O O . LYS B 1 2 ? 0.708 66.438 -9.602 1 46.5 2 LYS B O 1
ATOM 2121 N N . ALA B 1 3 ? 2.838 66.562 -10 1 49.47 3 ALA B N 1
ATOM 2122 C CA . ALA B 1 3 ? 3.018 65.375 -10.797 1 49.47 3 ALA B CA 1
ATOM 2123 C C . ALA B 1 3 ? 2.801 64.125 -9.953 1 49.47 3 ALA B C 1
ATOM 2125 O O . ALA B 1 3 ? 3.492 63.906 -8.953 1 49.47 3 ALA B O 1
ATOM 2126 N N . ALA B 1 4 ? 1.579 63.562 -9.898 1 52.28 4 ALA B N 1
ATOM 2127 C CA . ALA B 1 4 ? 1.266 62.219 -9.375 1 52.28 4 ALA B CA 1
ATOM 2128 C C . ALA B 1 4 ? 2.219 61.188 -9.938 1 52.28 4 ALA B C 1
ATOM 2130 O O . ALA B 1 4 ? 2.32 61 -11.156 1 52.28 4 ALA B O 1
ATOM 2131 N N . VAL B 1 5 ? 3.322 60.906 -9.281 1 49.56 5 VAL B N 1
ATOM 2132 C CA . VAL B 1 5 ? 4.191 59.75 -9.594 1 49.56 5 VAL B CA 1
ATOM 2133 C C . VAL B 1 5 ? 3.355 58.5 -9.766 1 49.56 5 VAL B C 1
ATOM 2135 O O . VAL B 1 5 ? 2.66 58.062 -8.844 1 49.56 5 VAL B O 1
ATOM 2138 N N . SER B 1 6 ? 2.922 58.219 -10.961 1 45.25 6 SER B N 1
ATOM 2139 C CA . SER B 1 6 ? 2.303 56.938 -11.305 1 45.25 6 SER B CA 1
ATOM 2140 C C . SER B 1 6 ? 3.07 55.75 -10.703 1 45.25 6 SER B C 1
ATOM 2142 O O . SER B 1 6 ? 4.301 55.75 -10.742 1 45.25 6 SER B O 1
ATOM 2144 N N . PRO B 1 7 ? 2.459 55.062 -9.727 1 48.75 7 PRO B N 1
ATOM 2145 C CA . PRO B 1 7 ? 3.08 53.844 -9.234 1 48.75 7 PRO B CA 1
ATOM 2146 C C . PRO B 1 7 ? 3.646 52.969 -10.359 1 48.75 7 PRO B C 1
ATOM 2148 O O . PRO B 1 7 ? 3.045 52.875 -11.43 1 48.75 7 PRO B O 1
ATOM 2151 N N . THR B 1 8 ? 4.945 52.875 -10.547 1 48.59 8 THR B N 1
ATOM 2152 C CA . THR B 1 8 ? 5.73 52.094 -11.5 1 48.59 8 THR B CA 1
ATOM 2153 C C . THR B 1 8 ? 5.145 50.688 -11.68 1 48.59 8 THR B C 1
ATOM 2155 O O . THR B 1 8 ? 5.02 49.938 -10.719 1 48.59 8 THR B O 1
ATOM 2158 N N . GLY B 1 9 ? 4.254 50.375 -12.633 1 52.91 9 GLY B N 1
ATOM 2159 C CA . GLY B 1 9 ? 3.779 49.125 -13.242 1 52.91 9 GLY B CA 1
ATOM 2160 C C . GLY B 1 9 ? 4.867 48.094 -13.398 1 52.91 9 GLY B C 1
ATOM 2161 O O . GLY B 1 9 ? 4.621 47 -13.953 1 52.91 9 GLY B O 1
ATOM 2162 N N . GLY B 1 10 ? 6.105 48.312 -13.141 1 55.09 10 GLY B N 1
ATOM 2163 C CA . GLY B 1 10 ? 7.207 47.406 -13.383 1 55.09 10 GLY B CA 1
ATOM 2164 C C . GLY B 1 10 ? 7.262 46.25 -12.383 1 55.09 10 GLY B C 1
ATOM 2165 O O . GLY B 1 10 ? 7.973 45.281 -12.594 1 55.09 10 GLY B O 1
ATOM 2166 N N . THR B 1 11 ? 6.652 46.344 -11.219 1 60.09 11 THR B N 1
ATOM 2167 C CA . THR B 1 11 ? 6.828 45.312 -10.18 1 60.09 11 THR B CA 1
ATOM 2168 C C . THR B 1 11 ? 5.914 44.125 -10.422 1 60.09 11 THR B C 1
ATOM 2170 O O . THR B 1 11 ? 6.289 43 -10.148 1 60.09 11 THR B O 1
ATOM 2173 N N . THR B 1 12 ? 4.773 44.375 -11.141 1 63.88 12 THR B N 1
ATOM 2174 C CA . THR B 1 12 ? 3.832 43.281 -11.344 1 63.88 12 THR B CA 1
ATOM 2175 C C . THR B 1 12 ? 4.297 42.375 -12.477 1 63.88 12 THR B C 1
ATOM 2177 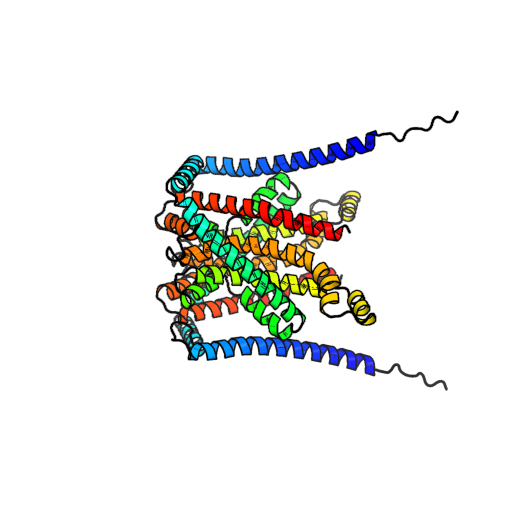O O . THR B 1 12 ? 4.129 41.156 -12.406 1 63.88 12 THR B O 1
ATOM 2180 N N . THR B 1 13 ? 4.922 43.031 -13.547 1 63.44 13 THR B N 1
ATOM 2181 C CA . THR B 1 13 ? 5.379 42.25 -14.688 1 63.44 13 THR B CA 1
ATOM 2182 C C . THR B 1 13 ? 6.547 41.344 -14.289 1 63.44 13 THR B C 1
ATOM 2184 O O . THR B 1 13 ? 6.637 40.188 -14.734 1 63.44 13 THR B O 1
ATOM 2187 N N . SER B 1 14 ? 7.32 41.938 -13.289 1 66.94 14 SER B N 1
ATOM 2188 C CA . SER B 1 14 ? 8.484 41.188 -12.828 1 66.94 14 SER B CA 1
ATOM 2189 C C . SER B 1 14 ? 8.078 39.969 -12 1 66.94 14 SER B C 1
ATOM 2191 O O . SER B 1 14 ? 8.664 38.875 -12.141 1 66.94 14 SER B O 1
ATOM 2193 N N . TYR B 1 15 ? 6.91 40.094 -11.367 1 68 15 TYR B N 1
ATOM 2194 C CA . TYR B 1 15 ? 6.422 39 -10.523 1 68 15 TYR B CA 1
ATOM 2195 C C . TYR B 1 15 ? 5.824 37.875 -11.375 1 68 15 TYR B C 1
ATOM 2197 O O . TYR B 1 15 ? 6.082 36.688 -11.125 1 68 15 TYR B O 1
ATOM 2205 N N . ARG B 1 16 ? 5.086 38.25 -12.414 1 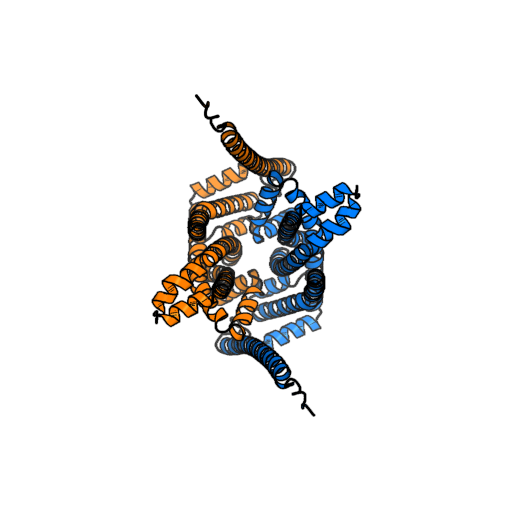67.62 16 ARG B N 1
ATOM 2206 C CA . ARG B 1 16 ? 4.488 37.25 -13.312 1 67.62 16 ARG B CA 1
ATOM 2207 C C . ARG B 1 16 ? 5.559 36.531 -14.109 1 67.62 16 ARG B C 1
ATOM 2209 O O . ARG B 1 16 ? 5.441 35.312 -14.352 1 67.62 16 ARG B O 1
ATOM 2216 N N . GLN B 1 17 ? 6.578 37.219 -14.57 1 69.31 17 GLN B N 1
ATOM 2217 C CA . GLN B 1 17 ? 7.676 36.594 -15.305 1 69.31 17 GLN B CA 1
ATOM 2218 C C . GLN B 1 17 ? 8.445 35.625 -14.422 1 69.31 17 GLN B C 1
ATOM 2220 O O . GLN B 1 17 ? 8.859 34.562 -14.875 1 69.31 17 GLN B O 1
ATOM 2225 N N . ALA B 1 18 ? 8.539 35.938 -13.164 1 69.25 18 ALA B N 1
ATOM 2226 C CA . ALA B 1 18 ? 9.211 35.062 -12.203 1 69.25 18 ALA B CA 1
ATOM 2227 C C . ALA B 1 18 ? 8.406 33.812 -11.969 1 69.25 18 ALA B C 1
ATOM 2229 O O . ALA B 1 18 ? 8.969 32.719 -11.891 1 69.25 18 ALA B O 1
ATOM 2230 N N . LEU B 1 19 ? 7.152 33.875 -11.961 1 66.81 19 LEU B N 1
ATOM 2231 C CA . LEU B 1 19 ? 6.27 32.719 -11.773 1 66.81 19 LEU B CA 1
ATOM 2232 C C . LEU B 1 19 ? 6.293 31.812 -12.984 1 66.81 19 LEU B C 1
ATOM 2234 O O . LEU B 1 19 ? 6.32 30.594 -12.844 1 66.81 19 LEU B O 1
ATOM 2238 N N . ASN B 1 20 ? 6.266 32.438 -14.148 1 67.12 20 ASN B N 1
ATOM 2239 C CA . ASN B 1 20 ? 6.305 31.672 -15.383 1 67.12 20 ASN B CA 1
ATOM 2240 C C . ASN B 1 20 ? 7.637 30.938 -15.539 1 67.12 20 ASN B C 1
ATOM 2242 O O . ASN B 1 20 ? 7.672 29.797 -16 1 67.12 20 ASN B O 1
ATOM 2246 N N . ARG B 1 21 ? 8.703 31.594 -15.164 1 66.31 21 ARG B N 1
ATOM 2247 C CA . ARG B 1 21 ? 10.016 30.969 -15.242 1 66.31 21 ARG B CA 1
ATOM 2248 C C . ARG B 1 21 ? 10.109 29.797 -14.266 1 66.31 21 ARG B C 1
ATOM 2250 O O . ARG B 1 21 ? 10.68 28.75 -14.586 1 66.31 21 ARG B O 1
ATOM 2257 N N . ALA B 1 22 ? 9.508 30.031 -13.164 1 65.06 22 ALA B N 1
ATOM 2258 C CA . ALA B 1 22 ? 9.484 28.969 -12.172 1 65.06 22 ALA B CA 1
ATOM 2259 C C . ALA B 1 22 ? 8.672 27.766 -12.664 1 65.06 22 ALA B C 1
ATOM 2261 O O . ALA B 1 22 ? 9.07 26.625 -12.477 1 65.06 22 ALA B O 1
ATOM 2262 N N . GLN B 1 23 ? 7.652 28.031 -13.266 1 70 23 GLN B N 1
ATOM 2263 C CA . GLN B 1 23 ? 6.797 26.984 -13.805 1 70 23 GLN B CA 1
ATOM 2264 C C . GLN B 1 23 ? 7.48 26.266 -14.961 1 70 23 GLN B C 1
ATOM 2266 O O . GLN B 1 23 ? 7.406 25.031 -15.07 1 70 23 GLN B O 1
ATOM 2271 N N . ARG B 1 24 ? 8.125 27.031 -15.812 1 65.06 24 ARG B N 1
ATOM 2272 C CA . ARG B 1 24 ? 8.844 26.453 -16.938 1 65.06 24 ARG B CA 1
ATOM 2273 C C . ARG B 1 24 ? 10.008 25.578 -16.469 1 65.06 24 ARG B C 1
ATOM 2275 O O . ARG B 1 24 ? 10.258 24.516 -17.016 1 65.06 24 ARG B O 1
ATOM 2282 N N . LYS B 1 25 ? 10.672 26.031 -15.516 1 66.94 25 LYS B N 1
ATOM 2283 C CA . LYS B 1 25 ? 11.773 25.266 -14.953 1 66.94 25 LYS B CA 1
ATOM 2284 C C . LYS B 1 25 ? 11.273 23.969 -14.32 1 66.94 25 LYS B C 1
ATOM 2286 O O . LYS B 1 25 ? 11.914 22.922 -14.445 1 66.94 25 LYS B O 1
ATOM 2291 N N . ARG B 1 26 ? 10.109 24.094 -13.727 1 68.31 26 ARG B N 1
ATOM 2292 C CA . ARG B 1 26 ? 9.508 22.906 -13.133 1 68.31 26 ARG B CA 1
ATOM 2293 C C . ARG B 1 26 ? 9.102 21.906 -14.211 1 68.31 26 ARG B C 1
ATOM 2295 O O . ARG B 1 26 ? 9.344 20.703 -14.078 1 68.31 26 ARG B O 1
ATOM 2302 N N . ILE B 1 27 ? 8.57 22.406 -15.25 1 67.5 27 ILE B N 1
ATOM 2303 C CA . ILE B 1 27 ? 8.148 21.562 -16.359 1 67.5 27 ILE B CA 1
ATOM 2304 C C . ILE B 1 27 ? 9.375 20.984 -17.062 1 67.5 27 ILE B C 1
ATOM 2306 O O . ILE B 1 27 ? 9.406 19.797 -17.406 1 67.5 27 ILE B O 1
ATOM 2310 N N . ALA B 1 28 ? 10.305 21.812 -17.203 1 69.44 28 ALA B N 1
ATOM 2311 C CA . ALA B 1 28 ? 11.539 21.344 -17.844 1 69.44 28 ALA B CA 1
ATOM 2312 C C . ALA B 1 28 ? 12.219 2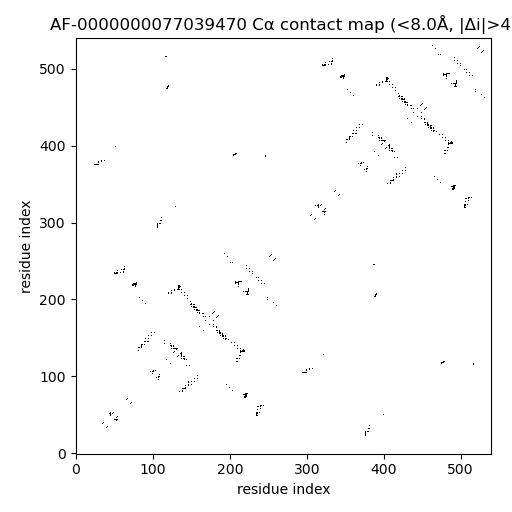0.266 -17 1 69.44 28 ALA B C 1
ATOM 2314 O O . ALA B 1 28 ? 12.734 19.297 -17.531 1 69.44 28 ALA B O 1
ATOM 2315 N N . GLY B 1 29 ? 12.188 20.484 -15.734 1 66.69 29 GLY B N 1
ATOM 2316 C CA . GLY B 1 29 ? 12.75 19.484 -14.844 1 66.69 29 GLY B CA 1
ATOM 2317 C C . GLY B 1 29 ? 12.008 18.156 -14.906 1 66.69 29 GLY B C 1
ATOM 2318 O O . GLY B 1 29 ? 12.633 17.094 -14.93 1 66.69 29 GLY B O 1
ATOM 2319 N N . THR B 1 30 ? 10.789 18.219 -14.984 1 67.31 30 THR B N 1
ATOM 2320 C CA . THR B 1 30 ? 9.953 17.031 -15.094 1 67.31 30 THR B CA 1
ATOM 2321 C C . THR B 1 30 ? 10.219 16.297 -16.406 1 67.31 30 THR B C 1
ATOM 2323 O O . THR B 1 30 ? 10.398 15.078 -16.422 1 67.31 30 THR B O 1
ATOM 2326 N N . ILE B 1 31 ? 10.25 17.031 -17.438 1 70 31 ILE B N 1
ATOM 2327 C CA . ILE B 1 31 ? 10.484 16.453 -18.75 1 70 31 ILE B CA 1
ATOM 2328 C C . ILE B 1 31 ? 11.883 15.836 -18.797 1 70 31 ILE B C 1
ATOM 2330 O O . ILE B 1 31 ? 12.062 14.727 -19.312 1 70 31 ILE B O 1
ATOM 2334 N N . ALA B 1 32 ? 12.773 16.531 -18.25 1 71.81 32 ALA B N 1
ATOM 2335 C CA . ALA B 1 32 ? 14.148 16.047 -18.219 1 71.81 32 ALA B CA 1
ATOM 2336 C C . ALA B 1 32 ? 14.242 14.742 -17.422 1 71.81 32 ALA B C 1
ATOM 2338 O O . ALA B 1 32 ? 14.938 13.805 -17.844 1 71.81 32 ALA B O 1
ATOM 2339 N N . SER B 1 33 ? 13.586 14.734 -16.328 1 70.19 33 SER B N 1
ATOM 2340 C CA . SER B 1 33 ? 13.625 13.547 -15.492 1 70.19 33 SER B CA 1
ATOM 2341 C C . SER B 1 33 ? 13.031 12.344 -16.219 1 70.19 33 SER B C 1
ATOM 2343 O O . SER B 1 33 ? 13.609 11.25 -16.203 1 70.19 33 SER B O 1
ATOM 2345 N 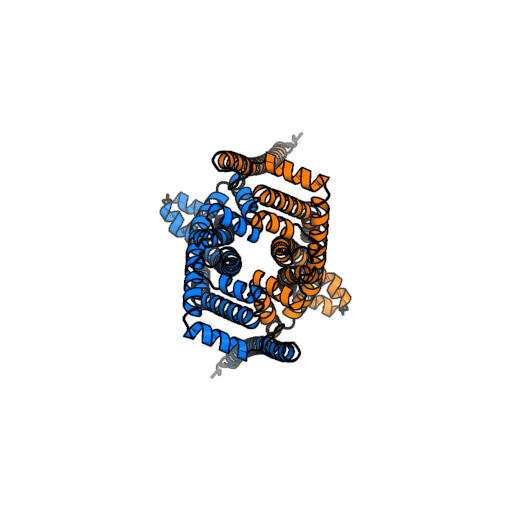N . PHE B 1 34 ? 11.945 12.531 -16.812 1 71.31 34 PHE B N 1
ATOM 2346 C CA . PHE B 1 34 ? 11.32 11.445 -17.562 1 71.31 34 PHE B CA 1
ATOM 2347 C C . PHE B 1 34 ? 12.172 11.039 -18.75 1 71.31 34 PHE B C 1
ATOM 2349 O O . PHE B 1 34 ? 12.266 9.859 -19.094 1 71.31 34 PHE B O 1
ATOM 2356 N N . ALA B 1 35 ? 12.734 12.094 -19.359 1 71.06 35 ALA B N 1
ATOM 2357 C CA . ALA B 1 35 ? 13.617 11.812 -20.484 1 71.06 35 ALA B CA 1
ATOM 2358 C C . ALA B 1 35 ? 14.828 11 -20.031 1 71.06 35 ALA B C 1
ATOM 2360 O O . ALA B 1 35 ? 15.227 10.047 -20.703 1 71.06 35 ALA B O 1
ATOM 2361 N N . VAL B 1 36 ? 15.367 11.383 -18.906 1 71.06 36 VAL B N 1
ATOM 2362 C CA . VAL B 1 36 ? 16.516 10.664 -18.375 1 71.06 36 VAL B CA 1
ATOM 2363 C C . VAL B 1 36 ? 16.125 9.219 -18.062 1 71.06 36 VAL B C 1
ATOM 2365 O O . VAL B 1 36 ? 16.859 8.281 -18.344 1 71.06 36 VAL B O 1
ATOM 2368 N N . LEU B 1 37 ? 15 9.094 -17.469 1 71.31 37 LEU B N 1
ATOM 2369 C CA . LEU B 1 37 ? 14.516 7.758 -17.141 1 71.31 37 LEU B CA 1
ATOM 2370 C C . LEU B 1 37 ? 14.312 6.938 -18.422 1 71.31 37 LEU B C 1
ATOM 2372 O O . LEU B 1 37 ? 14.711 5.773 -18.484 1 71.31 37 LEU B O 1
ATOM 2376 N N . LEU B 1 38 ? 13.727 7.629 -19.375 1 71.44 38 LEU B N 1
ATOM 2377 C CA . LEU B 1 38 ? 13.445 6.949 -20.641 1 71.44 38 LEU B CA 1
ATOM 2378 C C . LEU B 1 38 ? 14.742 6.625 -21.375 1 71.44 38 LEU B C 1
ATOM 2380 O O . LEU B 1 38 ? 14.906 5.52 -21.906 1 71.44 38 LEU B O 1
ATOM 2384 N N . ILE B 1 39 ? 15.547 7.625 -21.469 1 68.44 39 ILE B N 1
ATOM 2385 C CA . ILE B 1 39 ? 16.812 7.441 -22.172 1 68.44 39 ILE B CA 1
ATOM 2386 C C . ILE B 1 39 ? 17.672 6.43 -21.438 1 68.44 39 ILE B C 1
ATOM 2388 O O . ILE B 1 39 ? 18.266 5.539 -22.047 1 68.44 39 ILE B O 1
ATOM 2392 N N . GLY B 1 40 ? 17.766 6.625 -20.141 1 68.5 40 GLY B N 1
ATOM 2393 C CA . GLY B 1 40 ? 18.5 5.648 -19.359 1 68.5 40 GLY B CA 1
ATOM 2394 C C . GLY B 1 40 ? 17.984 4.234 -19.531 1 68.5 40 GLY B C 1
ATOM 2395 O O . GLY B 1 40 ? 18.766 3.291 -19.672 1 68.5 40 GLY B O 1
ATOM 2396 N N . TRP B 1 41 ? 16.766 4.215 -19.484 1 68.56 41 TRP B N 1
ATOM 2397 C CA . TRP B 1 41 ? 16.125 2.924 -19.703 1 68.56 41 TRP B CA 1
ATOM 2398 C C . TRP B 1 41 ? 16.484 2.354 -21.062 1 68.56 41 TRP B C 1
ATOM 2400 O O . TRP B 1 41 ? 16.844 1.182 -21.188 1 68.56 41 TRP B O 1
ATOM 2410 N N . GLN B 1 42 ? 16.422 3.18 -22.062 1 69.94 42 GLN B N 1
ATOM 2411 C CA . GLN B 1 42 ? 16.719 2.742 -23.422 1 69.94 42 GLN B CA 1
ATOM 2412 C C . GLN B 1 42 ? 18.172 2.324 -23.562 1 69.94 42 GLN B C 1
ATOM 2414 O O . GLN B 1 42 ? 18.484 1.303 -24.188 1 69.94 42 GLN B O 1
ATOM 2419 N N . LEU B 1 43 ? 18.953 3.094 -22.984 1 69.25 43 LEU B N 1
ATOM 2420 C CA . LEU B 1 43 ? 20.375 2.787 -23.062 1 69.25 43 LEU B CA 1
ATOM 2421 C C . LEU B 1 43 ? 20.703 1.499 -22.312 1 69.25 43 LEU B C 1
ATOM 2423 O O . LEU B 1 43 ? 21.484 0.675 -22.781 1 69.25 43 LEU B O 1
ATOM 2427 N N . PHE B 1 44 ? 20.094 1.44 -21.219 1 69.12 44 PHE B N 1
ATOM 2428 C CA . PHE B 1 44 ? 20.312 0.234 -20.438 1 69.12 44 PHE B CA 1
ATOM 2429 C C . PHE B 1 44 ? 19.75 -0.988 -21.141 1 69.12 44 PHE B C 1
ATOM 2431 O O . PHE B 1 44 ? 20.328 -2.07 -21.094 1 69.12 44 PHE B O 1
ATOM 2438 N N . SER B 1 45 ? 18.688 -0.842 -21.812 1 69.62 45 SER B N 1
ATOM 2439 C CA . SER B 1 45 ? 18.031 -1.931 -22.531 1 69.62 45 SER B CA 1
ATOM 2440 C C . SER B 1 45 ? 18.891 -2.449 -23.672 1 69.62 45 SER B C 1
ATOM 2442 O O . SER B 1 45 ? 18.797 -3.615 -24.062 1 69.62 45 SER B O 1
ATOM 2444 N N . LEU B 1 46 ? 19.719 -1.539 -24.141 1 71.62 46 LEU B N 1
ATOM 2445 C CA . LEU B 1 46 ? 20.578 -1.922 -25.25 1 71.62 46 LEU B CA 1
ATOM 2446 C C . LEU B 1 46 ? 21.719 -2.828 -24.781 1 71.62 46 LEU B C 1
ATOM 2448 O O . LEU B 1 46 ? 22.266 -3.592 -25.562 1 71.62 46 LEU B O 1
ATOM 2452 N N . THR B 1 47 ? 22.062 -2.682 -23.516 1 70.62 47 THR B N 1
ATOM 2453 C CA . THR B 1 47 ? 23.172 -3.457 -23 1 70.62 47 THR B CA 1
ATOM 2454 C C . THR B 1 47 ? 22.688 -4.793 -22.438 1 70.62 47 THR B C 1
ATOM 2456 O O . THR B 1 47 ? 23.5 -5.652 -22.078 1 70.62 47 THR B O 1
ATOM 2459 N N . GLN B 1 48 ? 21.422 -4.914 -22.328 1 69.38 48 GLN B N 1
ATOM 2460 C CA . GLN B 1 48 ? 20.844 -6.117 -21.75 1 69.38 48 GLN B CA 1
ATOM 2461 C C . GLN B 1 48 ? 20.047 -6.906 -22.781 1 69.38 48 GLN B C 1
ATOM 2463 O O . GLN B 1 48 ? 19.531 -6.336 -23.75 1 69.38 48 GLN B O 1
ATOM 2468 N N . PRO B 1 49 ? 20.156 -8.281 -22.594 1 72.75 49 PRO B N 1
ATOM 2469 C CA . PRO B 1 49 ? 19.25 -9.055 -23.453 1 72.75 49 PRO B CA 1
ATOM 2470 C C . PRO B 1 49 ? 17.797 -8.609 -23.328 1 72.75 49 PRO B C 1
ATOM 2472 O O . PRO B 1 49 ? 17.391 -8.062 -22.297 1 72.75 49 PRO B O 1
ATOM 2475 N N . SER B 1 50 ? 17.125 -8.719 -24.438 1 65.75 50 SER B N 1
ATOM 2476 C CA . SER B 1 50 ? 15.742 -8.242 -24.547 1 65.75 50 SER B CA 1
ATOM 2477 C C . SER B 1 50 ? 14.867 -8.844 -23.438 1 65.75 50 SER B C 1
ATOM 2479 O O . SER B 1 50 ? 13.844 -8.273 -23.078 1 65.75 50 SER B O 1
ATOM 2481 N N . TYR B 1 51 ? 15.391 -9.938 -22.922 1 67.19 51 TYR B N 1
ATOM 2482 C CA . TYR B 1 51 ? 14.539 -10.586 -21.938 1 67.19 51 TYR B CA 1
ATOM 2483 C C . TYR B 1 51 ? 14.672 -9.898 -20.578 1 67.19 51 TYR B C 1
ATOM 2485 O O . TYR B 1 51 ? 13.812 -10.055 -19.703 1 67.19 51 TYR B O 1
ATOM 2493 N N . VAL B 1 52 ? 15.703 -9.125 -20.438 1 68.44 52 VAL B N 1
ATOM 2494 C CA . VAL B 1 52 ? 15.914 -8.438 -19.156 1 68.44 52 VAL B CA 1
ATOM 2495 C C . VAL B 1 52 ? 15.281 -7.047 -19.219 1 68.44 52 VAL B C 1
ATOM 2497 O O . VAL B 1 52 ? 14.547 -6.652 -18.312 1 68.44 52 VAL B O 1
ATOM 2500 N N . PHE B 1 53 ? 15.539 -6.273 -20.234 1 73.12 53 PHE B N 1
ATOM 2501 C CA . PHE B 1 53 ? 14.961 -4.949 -20.438 1 73.12 53 PHE B CA 1
ATOM 2502 C C . PHE B 1 53 ? 14.539 -4.75 -21.875 1 73.12 53 PHE B C 1
ATOM 2504 O O . PHE B 1 53 ? 15.383 -4.699 -22.781 1 73.12 53 PHE B O 1
ATOM 2511 N N . PRO B 1 54 ? 13.172 -4.684 -22.031 1 76.38 54 PRO B N 1
ATOM 2512 C CA . PRO B 1 54 ? 12.742 -4.441 -23.422 1 76.38 54 PRO B CA 1
ATOM 2513 C C . PRO B 1 54 ? 12.977 -3 -23.859 1 76.38 54 PRO B C 1
ATOM 2515 O O . PRO B 1 54 ? 13.156 -2.111 -23.016 1 76.38 54 PRO B O 1
ATOM 2518 N N . SER B 1 55 ? 13.094 -2.904 -25.25 1 79 55 SER B N 1
ATOM 2519 C CA . SER B 1 55 ? 13.234 -1.561 -25.797 1 79 55 SER B CA 1
ATOM 2520 C C . SER B 1 55 ? 11.875 -0.888 -25.969 1 79 55 SER B C 1
ATOM 2522 O O . SER B 1 55 ? 10.844 -1.564 -26.047 1 79 55 SER B O 1
ATOM 2524 N N . LEU B 1 56 ? 11.891 0.407 -25.906 1 80.56 56 LEU B N 1
ATOM 2525 C CA . LEU B 1 56 ? 10.68 1.22 -26 1 80.56 56 LEU B CA 1
ATOM 2526 C C . LEU B 1 56 ? 9.906 0.915 -27.281 1 80.56 56 LEU B C 1
ATOM 2528 O O . LEU B 1 56 ? 8.68 0.784 -27.25 1 80.56 56 LEU B O 1
ATOM 2532 N N . PRO B 1 57 ? 10.594 0.716 -28.391 1 81.25 57 PRO B N 1
ATOM 2533 C CA . PRO B 1 57 ? 9.852 0.4 -29.609 1 81.25 57 PRO B CA 1
ATOM 2534 C C . PRO B 1 57 ? 9.109 -0.93 -29.531 1 81.25 57 PRO B C 1
ATOM 2536 O O . PRO B 1 57 ? 8 -1.058 -30.047 1 81.25 57 PRO B O 1
ATOM 2539 N N . HIS B 1 58 ? 9.695 -1.864 -28.922 1 84.62 58 HIS B N 1
ATOM 2540 C CA . HIS B 1 58 ? 9.031 -3.156 -28.781 1 84.62 58 HIS B CA 1
ATOM 2541 C C . HIS B 1 58 ? 7.809 -3.049 -27.875 1 84.62 58 HIS B C 1
ATOM 2543 O O . HIS B 1 58 ? 6.797 -3.709 -28.125 1 84.62 58 HIS B O 1
ATOM 2549 N N . ILE B 1 59 ? 7.914 -2.242 -26.906 1 87.62 59 ILE B N 1
ATOM 2550 C CA . ILE B 1 59 ? 6.785 -2.008 -26.016 1 87.62 59 ILE B CA 1
ATOM 2551 C C . ILE B 1 59 ? 5.633 -1.377 -26.797 1 87.62 59 ILE B C 1
ATOM 2553 O O . ILE B 1 59 ? 4.484 -1.812 -26.672 1 87.62 59 ILE B O 1
ATOM 2557 N N . ALA B 1 60 ? 5.965 -0.404 -27.625 1 89 60 ALA B N 1
ATOM 2558 C CA . ALA B 1 60 ? 4.945 0.281 -28.422 1 89 60 ALA B CA 1
ATOM 2559 C C . ALA B 1 60 ? 4.297 -0.671 -29.422 1 89 60 ALA B C 1
ATOM 2561 O O . ALA B 1 60 ? 3.088 -0.61 -29.656 1 89 60 ALA B O 1
ATOM 2562 N N . GLN B 1 61 ? 5.062 -1.482 -29.969 1 90.81 61 GLN B N 1
ATOM 2563 C CA . GLN B 1 61 ? 4.551 -2.455 -30.922 1 90.81 61 GLN B CA 1
ATOM 2564 C C . GLN B 1 61 ? 3.602 -3.443 -30.25 1 90.81 61 GLN B C 1
ATOM 2566 O O . GLN B 1 61 ? 2.557 -3.783 -30.812 1 90.81 61 GLN B O 1
ATOM 2571 N N . ASP B 1 62 ? 4.039 -3.91 -29.094 1 92.25 62 ASP B N 1
ATOM 2572 C CA . ASP B 1 62 ? 3.178 -4.836 -28.359 1 92.25 62 ASP B CA 1
ATOM 2573 C C . ASP B 1 62 ? 1.856 -4.172 -27.984 1 92.25 62 ASP B C 1
ATOM 2575 O O . ASP B 1 62 ? 0.79 -4.773 -28.141 1 92.25 62 ASP B O 1
ATOM 2579 N N . MET B 1 63 ? 1.929 -3.01 -27.547 1 94.06 63 MET B N 1
ATOM 2580 C CA . MET B 1 63 ? 0.717 -2.283 -27.172 1 94.06 63 MET B CA 1
ATOM 2581 C C . MET B 1 63 ? -0.19 -2.09 -28.391 1 94.06 63 MET B C 1
ATOM 2583 O O . MET B 1 63 ? -1.409 -2.24 -28.281 1 94.06 63 MET B O 1
ATOM 2587 N N . ALA B 1 64 ? 0.427 -1.772 -29.5 1 94.31 64 ALA B N 1
ATOM 2588 C CA . ALA B 1 64 ? -0.339 -1.614 -30.734 1 94.31 64 ALA B CA 1
ATOM 2589 C C . ALA B 1 64 ? -0.989 -2.932 -31.156 1 94.31 64 ALA B C 1
ATOM 2591 O O . ALA B 1 64 ? -2.135 -2.951 -31.609 1 94.31 64 ALA B O 1
ATOM 2592 N N . SER B 1 65 ? -0.29 -3.947 -31.016 1 95.44 65 SER B N 1
ATOM 2593 C CA . SER B 1 65 ? -0.822 -5.266 -31.344 1 95.44 65 SER B CA 1
ATOM 2594 C C . SER B 1 65 ? -2.002 -5.621 -30.438 1 95.44 65 SER B C 1
ATOM 2596 O O . SER B 1 65 ? -3.025 -6.117 -30.922 1 95.44 65 SER B O 1
ATOM 2598 N N . PHE B 1 66 ? -1.855 -5.359 -29.125 1 95.56 66 PHE B N 1
ATOM 2599 C CA . PHE B 1 66 ? -2.934 -5.629 -28.172 1 95.56 66 PHE B CA 1
ATOM 2600 C C . PHE B 1 66 ? -4.148 -4.766 -28.484 1 95.56 66 PHE B C 1
ATOM 2602 O O . PHE B 1 66 ? -5.289 -5.199 -28.297 1 95.56 66 PHE B O 1
ATOM 2609 N N . ALA B 1 67 ? -3.896 -3.549 -28.938 1 96 67 ALA B N 1
ATOM 2610 C CA . ALA B 1 67 ? -4.988 -2.65 -29.297 1 96 67 ALA B CA 1
ATOM 2611 C C . ALA B 1 67 ? -5.719 -3.145 -30.547 1 96 67 ALA B C 1
ATOM 2613 O O . ALA B 1 67 ? -6.953 -3.119 -30.594 1 96 67 ALA B O 1
ATOM 2614 N N . ASN B 1 68 ? -4.965 -3.605 -31.484 1 96.19 68 ASN B N 1
ATOM 2615 C CA . ASN B 1 68 ? -5.516 -4.031 -32.781 1 96.19 68 ASN B CA 1
ATOM 2616 C C . ASN B 1 68 ? -6.324 -5.32 -32.625 1 96.19 68 ASN B C 1
ATOM 2618 O O . ASN B 1 68 ? -7.344 -5.492 -33.312 1 96.19 68 ASN B O 1
ATOM 2622 N N . ASP B 1 69 ? -5.945 -6.176 -31.781 1 95.38 69 ASP B N 1
ATOM 2623 C CA . ASP B 1 69 ? -6.664 -7.445 -31.656 1 95.38 69 ASP B CA 1
ATOM 2624 C C . ASP B 1 69 ? -7.738 -7.371 -30.578 1 95.38 69 ASP B C 1
ATOM 2626 O O . ASP B 1 69 ? -8.438 -8.352 -30.328 1 95.38 69 ASP B O 1
ATOM 2630 N N . GLY B 1 70 ? -7.824 -6.234 -29.906 1 95.75 70 GLY B N 1
ATOM 2631 C CA . GLY B 1 70 ? -8.922 -6.008 -28.969 1 95.75 70 GLY B CA 1
ATOM 2632 C C . GLY B 1 70 ? -8.586 -6.395 -27.547 1 95.75 70 GLY B C 1
ATOM 2633 O O . GLY B 1 70 ? -9.32 -6.066 -26.609 1 95.75 70 GLY B O 1
ATOM 2634 N N . THR B 1 71 ? -7.496 -7.059 -27.359 1 95.75 71 THR B N 1
ATOM 2635 C CA . THR B 1 71 ? -7.094 -7.531 -26.047 1 95.75 71 THR B CA 1
ATOM 2636 C C . THR B 1 71 ? -6.883 -6.355 -25.094 1 95.75 71 THR B C 1
ATOM 2638 O O . THR B 1 71 ? -7.273 -6.418 -23.922 1 95.75 71 THR B O 1
ATOM 2641 N N . LEU B 1 72 ? -6.324 -5.316 -25.625 1 97.44 72 LEU B N 1
ATOM 2642 C CA . LEU B 1 72 ? -6.047 -4.137 -24.797 1 97.44 72 LEU B CA 1
ATOM 2643 C C . LEU B 1 72 ? -7.34 -3.561 -24.234 1 97.44 72 LEU B C 1
ATOM 2645 O O . LEU B 1 72 ? -7.418 -3.271 -23.031 1 97.44 72 LEU B O 1
ATOM 2649 N N . TRP B 1 73 ? -8.336 -3.467 -25 1 96.88 73 TRP B N 1
ATOM 2650 C CA . TRP B 1 73 ? -9.586 -2.834 -24.594 1 96.88 73 TRP B CA 1
ATOM 2651 C C . TRP B 1 73 ? -10.383 -3.744 -23.672 1 96.88 73 TRP B C 1
ATOM 2653 O O . TRP B 1 73 ? -11 -3.277 -22.703 1 96.88 73 TRP B O 1
ATOM 2663 N N . ARG B 1 74 ? -10.383 -4.992 -24 1 96.19 74 ARG B N 1
ATOM 2664 C CA . ARG B 1 74 ? -11.07 -5.945 -23.125 1 96.19 74 ARG B CA 1
ATOM 2665 C C . ARG B 1 74 ? -10.453 -5.969 -21.734 1 96.19 74 ARG B C 1
ATOM 2667 O O . ARG B 1 74 ? -11.172 -5.945 -20.734 1 96.19 74 ARG B O 1
ATOM 2674 N N . ALA B 1 75 ? -9.148 -6.008 -21.703 1 97.5 75 ALA B N 1
ATOM 2675 C CA . ALA B 1 75 ? -8.438 -6.004 -20.422 1 97.5 75 ALA B CA 1
ATOM 2676 C C . ALA B 1 75 ? -8.688 -4.707 -19.672 1 97.5 75 ALA B C 1
ATOM 2678 O O . ALA B 1 75 ? -8.883 -4.719 -18.453 1 97.5 75 ALA B O 1
ATOM 2679 N N . THR B 1 76 ? -8.703 -3.641 -20.391 1 97.56 76 THR B N 1
ATOM 2680 C CA . THR B 1 76 ? -8.938 -2.338 -19.781 1 97.56 76 THR B CA 1
ATOM 2681 C C . THR B 1 76 ? -10.336 -2.262 -19.188 1 97.56 76 THR B C 1
ATOM 2683 O O . THR B 1 76 ? -10.508 -1.785 -18.062 1 97.56 76 THR B O 1
ATOM 2686 N N . TRP B 1 77 ? -11.281 -2.736 -19.875 1 97.12 77 TRP B N 1
ATOM 2687 C CA . TRP B 1 77 ? -12.664 -2.693 -19.422 1 97.12 77 TRP B CA 1
ATOM 2688 C C . TRP B 1 77 ? -12.844 -3.537 -18.156 1 97.12 77 TRP B C 1
ATOM 2690 O O . TRP B 1 77 ? -13.531 -3.127 -17.219 1 97.12 77 TRP B O 1
ATOM 2700 N N . ALA B 1 78 ? -12.281 -4.691 -18.188 1 97.12 78 ALA B N 1
ATOM 2701 C CA . ALA B 1 78 ? -12.359 -5.562 -17.016 1 97.12 78 ALA B CA 1
ATOM 2702 C C . ALA B 1 7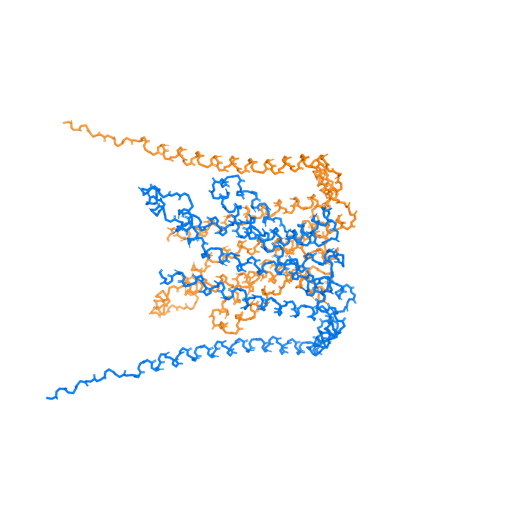8 ? -11.75 -4.887 -15.789 1 97.12 78 ALA B C 1
ATOM 2704 O O . ALA B 1 78 ? -12.344 -4.895 -14.703 1 97.12 78 ALA B O 1
ATOM 2705 N N . THR B 1 79 ? -10.586 -4.316 -15.969 1 97.94 79 THR B N 1
ATOM 2706 C CA . THR B 1 79 ? -9.891 -3.645 -14.875 1 97.94 79 THR B CA 1
ATOM 2707 C C . THR B 1 79 ? -10.672 -2.418 -14.414 1 97.94 79 THR B C 1
ATOM 2709 O O . THR B 1 79 ? -10.852 -2.203 -13.211 1 97.94 79 THR B O 1
ATOM 2712 N N . LEU B 1 80 ? -11.227 -1.688 -15.32 1 97.38 80 LEU B N 1
ATOM 2713 C CA . LEU B 1 80 ? -11.977 -0.48 -14.992 1 97.38 80 LEU B CA 1
ATOM 2714 C C . LEU B 1 80 ? -13.242 -0.821 -14.211 1 97.38 80 LEU B C 1
ATOM 2716 O O . LEU B 1 80 ? -13.594 -0.117 -13.258 1 97.38 80 LEU B O 1
ATOM 2720 N N . LYS B 1 81 ? -13.898 -1.814 -14.617 1 97.19 81 LYS B N 1
ATOM 2721 C CA . LYS B 1 81 ? -15.102 -2.246 -13.906 1 97.19 81 LYS B CA 1
ATOM 2722 C C . LYS B 1 81 ? -14.789 -2.576 -12.453 1 97.19 81 LYS B C 1
ATOM 2724 O O . LYS B 1 81 ? -15.531 -2.18 -11.547 1 97.19 81 LYS B O 1
ATOM 2729 N N . SER B 1 82 ? -13.766 -3.301 -12.234 1 97.94 82 SER B N 1
ATOM 2730 C CA . SER B 1 82 ? -13.375 -3.682 -10.883 1 97.94 82 SER B CA 1
ATOM 2731 C C . SER B 1 82 ? -12.953 -2.465 -10.062 1 97.94 82 SER B C 1
ATOM 2733 O O . SER B 1 82 ? -13.352 -2.328 -8.906 1 97.94 82 SER B O 1
ATOM 2735 N N . VAL B 1 83 ? -12.148 -1.583 -10.68 1 97.81 83 VAL B N 1
ATOM 2736 C CA . VAL B 1 83 ? -11.648 -0.409 -9.977 1 97.81 83 VAL B CA 1
ATOM 2737 C C . VAL B 1 83 ? -12.812 0.499 -9.594 1 97.81 83 VAL B C 1
ATOM 2739 O O . VAL B 1 83 ? -12.891 0.972 -8.453 1 97.81 83 VAL B O 1
ATOM 2742 N N . VAL B 1 84 ? -13.727 0.685 -10.508 1 97.56 84 VAL B N 1
ATOM 2743 C CA . VAL B 1 84 ? -14.859 1.566 -10.266 1 97.56 84 VAL B CA 1
ATOM 2744 C C . VAL B 1 84 ? -15.766 0.963 -9.195 1 97.56 84 VAL B C 1
ATOM 2746 O O . VAL B 1 84 ? -16.141 1.64 -8.234 1 97.56 84 VAL B O 1
ATOM 2749 N N . ALA B 1 85 ? -16.062 -0.261 -9.344 1 98.19 85 ALA B N 1
ATOM 2750 C CA . ALA B 1 85 ? -16.938 -0.923 -8.375 1 98.19 85 ALA B CA 1
ATOM 2751 C C . ALA B 1 85 ? -16.312 -0.941 -6.988 1 98.19 85 ALA B C 1
ATOM 2753 O O . ALA B 1 85 ? -16.969 -0.613 -6 1 98.19 85 ALA B O 1
ATOM 2754 N N . GLY B 1 86 ? -15.055 -1.327 -6.918 1 98.31 86 GLY B N 1
ATOM 2755 C CA . GLY B 1 86 ? -14.367 -1.356 -5.641 1 98.31 86 GLY B CA 1
ATOM 2756 C C . GLY B 1 86 ? -14.227 0.013 -5.004 1 98.31 86 GLY B C 1
ATOM 2757 O O . GLY B 1 86 ? -14.391 0.159 -3.789 1 98.31 86 GLY B O 1
ATOM 2758 N N . SER B 1 87 ? -13.953 1.004 -5.844 1 97.81 87 SER B N 1
ATOM 2759 C CA . SER B 1 87 ? -13.789 2.365 -5.344 1 97.81 87 SER B CA 1
ATOM 2760 C C . SER B 1 87 ? -15.109 2.916 -4.812 1 97.81 87 SER B C 1
ATOM 2762 O O . SER B 1 87 ? -15.141 3.566 -3.766 1 97.81 87 SER B O 1
ATOM 2764 N N . ILE B 1 88 ? -16.172 2.654 -5.496 1 98.19 88 ILE B N 1
ATOM 2765 C CA . ILE B 1 88 ? -17.484 3.123 -5.066 1 98.19 88 ILE B CA 1
ATOM 2766 C C . ILE B 1 88 ? -17.875 2.441 -3.754 1 98.19 88 ILE B C 1
ATOM 2768 O O . ILE B 1 88 ? -18.344 3.098 -2.82 1 98.19 88 ILE B O 1
ATOM 2772 N N . ALA B 1 89 ? -17.656 1.21 -3.719 1 98.62 89 ALA B N 1
ATOM 2773 C CA . ALA B 1 89 ? -17.922 0.482 -2.482 1 98.62 89 ALA B CA 1
ATOM 2774 C C . ALA B 1 89 ? -17.094 1.029 -1.328 1 98.62 89 ALA B C 1
ATOM 2776 O O . ALA B 1 89 ? -17.594 1.2 -0.216 1 98.62 89 ALA B O 1
ATOM 2777 N N . SER B 1 90 ? -15.805 1.275 -1.583 1 98.56 90 SER B N 1
ATOM 2778 C CA . SER B 1 90 ? -14.914 1.827 -0.569 1 98.56 90 SER B CA 1
ATOM 2779 C C . SER B 1 90 ? -15.391 3.193 -0.092 1 98.56 90 SER B C 1
ATOM 2781 O O . SER B 1 90 ? -15.359 3.486 1.104 1 98.56 90 SER B O 1
ATOM 2783 N N . LEU B 1 91 ? -15.828 3.975 -1.047 1 97.44 91 LEU B N 1
ATOM 2784 C CA . LEU B 1 91 ? -16.297 5.316 -0.721 1 97.44 91 LEU B CA 1
ATOM 2785 C C . LEU B 1 91 ? -17.547 5.258 0.161 1 97.44 91 LEU B C 1
ATOM 2787 O O . LEU B 1 91 ? -17.609 5.938 1.188 1 97.44 91 LEU B O 1
ATOM 2791 N N . VAL B 1 92 ? -18.484 4.445 -0.185 1 98 92 VAL B N 1
ATOM 2792 C CA . VAL B 1 92 ? -19.766 4.375 0.508 1 98 92 VAL B CA 1
ATOM 2793 C C . VAL B 1 92 ? -19.578 3.725 1.877 1 98 92 VAL B C 1
ATOM 2795 O O . VAL B 1 92 ? -19.906 4.316 2.904 1 98 92 VAL B O 1
ATOM 2798 N N . VAL B 1 93 ? -19 2.604 1.897 1 98.12 93 VAL B N 1
ATOM 2799 C CA . VAL B 1 93 ? -18.844 1.86 3.143 1 98.12 93 VAL B CA 1
ATOM 2800 C C . VAL B 1 93 ? -17.828 2.562 4.039 1 98.12 93 VAL B C 1
ATOM 2802 O O . VAL B 1 93 ? -17.984 2.586 5.262 1 98.12 93 VAL B O 1
ATOM 2805 N N . GLY B 1 94 ? -16.75 3.062 3.43 1 98.31 94 GLY B N 1
ATOM 2806 C CA . GLY B 1 94 ? -15.758 3.807 4.199 1 98.31 94 GLY B CA 1
ATOM 2807 C C . GLY B 1 94 ? -16.344 5.023 4.891 1 98.31 94 GLY B C 1
ATOM 2808 O O . GLY B 1 94 ? -16 5.312 6.043 1 98.31 94 GLY B O 1
ATOM 2809 N N . THR B 1 95 ? -17.188 5.719 4.172 1 97.31 95 THR B N 1
ATOM 2810 C CA . THR B 1 95 ? -17.828 6.887 4.758 1 97.31 95 THR B CA 1
ATOM 2811 C C . THR B 1 95 ? -18.703 6.48 5.953 1 97.31 95 THR B C 1
ATOM 2813 O O . THR B 1 95 ? -18.609 7.086 7.023 1 97.31 95 THR B O 1
ATOM 2816 N N . LEU B 1 96 ? -19.469 5.461 5.785 1 97.44 96 LEU B N 1
ATOM 2817 C CA . LEU B 1 96 ? -20.297 4.969 6.875 1 97.44 96 LEU B CA 1
ATOM 2818 C C . LEU B 1 96 ? -19.453 4.492 8.047 1 97.44 96 LEU B C 1
ATOM 2820 O O . LEU B 1 96 ? -19.766 4.781 9.203 1 97.44 96 LEU B O 1
ATOM 2824 N N . ALA B 1 97 ? -18.391 3.873 7.773 1 97.31 97 ALA B N 1
ATOM 2825 C CA . ALA B 1 97 ? -17.469 3.375 8.805 1 97.31 97 ALA B CA 1
ATOM 2826 C C . ALA B 1 97 ? -16.797 4.527 9.539 1 97.31 97 ALA B C 1
ATOM 2828 O O . ALA B 1 97 ? -16.516 4.43 10.734 1 97.31 97 ALA B O 1
ATOM 2829 N N . GLY B 1 98 ? -16.469 5.543 8.766 1 97.25 98 GLY B N 1
ATOM 2830 C CA . GLY B 1 98 ? -15.891 6.715 9.398 1 97.25 98 GLY B CA 1
ATOM 2831 C C . GLY B 1 98 ? -16.797 7.352 10.43 1 97.25 98 GLY B C 1
ATOM 2832 O O . GLY B 1 98 ? -16.344 7.742 11.508 1 97.25 98 GLY B O 1
ATOM 2833 N N . PHE B 1 99 ? -18.062 7.406 10.133 1 95.69 99 PHE B N 1
ATOM 2834 C CA . PHE B 1 99 ? -19.031 7.918 11.086 1 95.69 99 PHE B CA 1
ATOM 2835 C C . PHE B 1 99 ? -19.125 7.008 12.305 1 95.69 99 PHE B C 1
ATOM 2837 O O . PHE B 1 99 ? -19.188 7.488 13.445 1 95.69 99 PHE B O 1
ATOM 2844 N N . ALA B 1 100 ? -19.125 5.777 12.062 1 95.88 100 ALA B N 1
ATOM 2845 C CA . ALA B 1 100 ? -19.188 4.812 13.156 1 95.88 100 ALA B CA 1
ATOM 2846 C C . ALA B 1 100 ? -17.938 4.902 14.023 1 95.88 100 ALA B C 1
ATOM 2848 O O . ALA B 1 100 ? -18.016 4.789 15.25 1 95.88 100 ALA B O 1
ATOM 2849 N N . LEU B 1 101 ? -16.828 5.105 13.414 1 94.62 101 LEU B N 1
ATOM 2850 C CA . LEU B 1 101 ? -15.562 5.215 14.117 1 94.62 101 LEU B CA 1
ATOM 2851 C C . LEU B 1 101 ? -15.555 6.426 15.039 1 94.62 101 LEU B C 1
ATOM 2853 O O . LEU B 1 101 ? -15.102 6.34 16.188 1 94.62 101 LEU B O 1
ATOM 2857 N N . LYS B 1 102 ? -16.062 7.488 14.523 1 92.69 102 LYS B N 1
ATOM 2858 C CA . LYS B 1 102 ? -16.156 8.695 15.344 1 92.69 102 LYS B CA 1
ATOM 2859 C C . LYS B 1 102 ? -17.031 8.461 16.578 1 92.69 102 LYS B C 1
ATOM 2861 O O . LYS B 1 102 ? -16.672 8.891 17.672 1 92.69 102 LYS B O 1
ATOM 2866 N N . ARG B 1 103 ? -18.094 7.777 16.422 1 91.38 103 ARG B N 1
ATOM 2867 C CA . ARG B 1 103 ? -19.078 7.582 17.484 1 91.38 103 ARG B CA 1
ATOM 2868 C C . ARG B 1 103 ? -18.609 6.516 18.469 1 91.38 103 ARG B C 1
ATOM 2870 O O . ARG B 1 103 ? -18.812 6.645 19.672 1 91.38 103 ARG B O 1
ATOM 2877 N N . HIS B 1 104 ? -18.016 5.461 17.953 1 92.12 104 HIS B N 1
ATOM 2878 C CA . HIS B 1 104 ? -17.609 4.316 18.766 1 92.12 104 HIS B CA 1
ATOM 2879 C C . HIS B 1 104 ? -16.172 3.92 18.469 1 92.12 104 HIS B C 1
ATOM 2881 O O . HIS B 1 104 ? -15.906 2.797 18.031 1 92.12 104 HIS B O 1
ATOM 2887 N N . GLU B 1 105 ? -15.297 4.715 18.781 1 91.06 105 GLU B N 1
ATOM 2888 C CA . GLU B 1 105 ? -13.883 4.555 18.438 1 91.06 105 GLU B CA 1
ATOM 2889 C C . GLU B 1 105 ? -13.312 3.283 19.062 1 91.06 105 GLU B C 1
ATOM 2891 O O . GLU B 1 105 ? -12.562 2.553 18.406 1 91.06 105 GLU B O 1
ATOM 2896 N N . ALA B 1 106 ? -13.688 2.965 20.281 1 86.56 106 ALA B N 1
ATOM 2897 C CA . ALA B 1 106 ? -13.141 1.823 21.016 1 86.56 106 ALA B CA 1
ATOM 2898 C C . ALA B 1 106 ? -13.523 0.508 20.344 1 86.56 106 ALA B C 1
ATOM 2900 O O . ALA B 1 106 ? -12.773 -0.467 20.391 1 86.56 106 ALA B O 1
ATOM 2901 N N . PHE B 1 107 ? -14.641 0.598 19.703 1 86.31 107 PHE B N 1
ATOM 2902 C CA . PHE B 1 107 ? -15.125 -0.625 19.078 1 86.31 107 PHE B CA 1
ATOM 2903 C C . PHE B 1 107 ? -14.641 -0.726 17.641 1 86.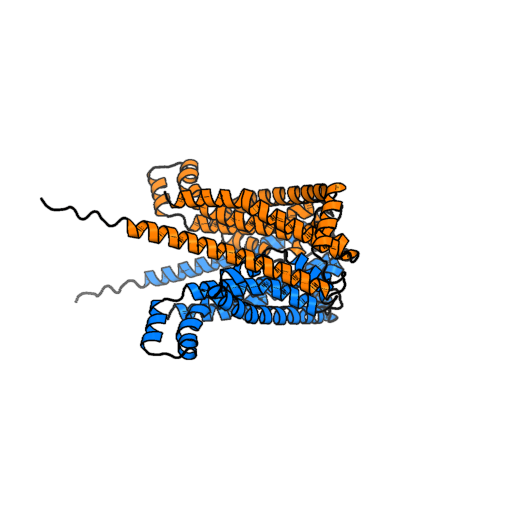31 107 PHE B C 1
ATOM 2905 O O . PHE B 1 107 ? -14.078 -1.749 17.234 1 86.31 107 PHE B O 1
ATOM 2912 N N . PHE B 1 108 ? -14.781 0.357 16.859 1 91.12 108 PHE B N 1
ATOM 2913 C CA . PHE B 1 108 ? -14.508 0.285 15.43 1 91.12 108 PHE B CA 1
ATOM 2914 C C . PHE B 1 108 ? -13.031 0.523 15.148 1 91.12 108 PHE B C 1
ATOM 2916 O O . PHE B 1 108 ? -12.508 0.092 14.117 1 91.12 108 PHE B O 1
ATOM 2923 N N . GLY B 1 109 ? -12.32 1.152 15.977 1 90.75 109 GLY B N 1
ATOM 2924 C CA . GLY B 1 109 ? -10.898 1.422 15.812 1 90.75 109 GLY B CA 1
ATOM 2925 C C . GLY B 1 109 ? -10.07 0.167 15.602 1 90.75 109 GLY B C 1
ATOM 2926 O O . GLY B 1 109 ? -9.438 0.005 14.555 1 90.75 109 GLY B O 1
ATOM 2927 N N . PRO B 1 110 ? -10.164 -0.701 16.5 1 84.38 110 PRO B N 1
ATOM 2928 C CA . PRO B 1 110 ? -9.398 -1.943 16.375 1 84.38 110 PRO B CA 1
ATOM 2929 C C . PRO B 1 110 ? -9.789 -2.75 15.133 1 84.38 110 PRO B C 1
ATOM 2931 O O . PRO B 1 110 ? -8.945 -3.408 14.523 1 84.38 110 PRO B O 1
ATOM 2934 N N . LEU B 1 111 ? -11.047 -2.73 14.758 1 87.06 111 LEU B N 1
ATOM 2935 C CA . LEU B 1 111 ? -11.5 -3.457 13.578 1 87.06 111 LEU B CA 1
ATOM 2936 C C . LEU B 1 111 ? -10.875 -2.881 12.312 1 87.06 111 LEU B C 1
ATOM 2938 O O . LEU B 1 111 ? -10.414 -3.627 11.445 1 87.06 111 LEU B O 1
ATOM 2942 N N . LEU B 1 112 ? -10.891 -1.591 12.258 1 92 112 LEU B N 1
ATOM 2943 C CA . LEU B 1 112 ? -10.305 -0.928 11.094 1 92 112 LEU B CA 1
ATOM 2944 C C . LEU B 1 112 ? -8.789 -1.119 11.07 1 92 112 LEU B C 1
ATOM 2946 O O . LEU B 1 112 ? -8.203 -1.319 10 1 92 112 LEU B O 1
ATOM 2950 N N . ASN B 1 113 ? -8.219 -1.151 12.219 1 86.88 113 ASN B N 1
ATOM 2951 C CA . ASN B 1 113 ? -6.781 -1.392 12.312 1 86.88 113 ASN B CA 1
ATOM 2952 C C . ASN B 1 113 ? -6.418 -2.803 11.859 1 86.88 113 ASN B C 1
ATOM 2954 O O . ASN B 1 113 ? -5.391 -3.004 11.211 1 86.88 113 ASN B O 1
ATOM 2958 N N . PHE B 1 114 ? -7.18 -3.693 12.211 1 85.06 114 PHE B N 1
ATOM 2959 C CA . PHE B 1 114 ? -6.965 -5.066 11.773 1 85.06 114 PHE B CA 1
ATOM 2960 C C . PHE B 1 114 ? -7.027 -5.172 10.258 1 85.06 114 PHE B C 1
ATOM 2962 O O . PHE B 1 114 ? -6.16 -5.793 9.633 1 85.06 114 PHE B O 1
ATOM 2969 N N . ALA B 1 115 ? -8.047 -4.57 9.703 1 88.62 115 ALA B N 1
ATOM 2970 C CA . ALA B 1 115 ? -8.227 -4.602 8.25 1 88.62 115 ALA B CA 1
ATOM 2971 C C . ALA B 1 115 ? -7.02 -4.004 7.539 1 88.62 115 ALA B C 1
ATOM 2973 O O . ALA B 1 115 ? -6.613 -4.488 6.477 1 88.62 115 ALA B O 1
ATOM 2974 N N . GLN B 1 116 ? -6.43 -3.076 8.164 1 89.44 116 GLN B N 1
ATOM 2975 C CA . GLN B 1 116 ? -5.328 -2.363 7.523 1 89.44 116 GLN B CA 1
ATOM 2976 C C . GLN B 1 116 ? -3.996 -3.055 7.793 1 89.44 116 GLN B C 1
ATOM 2978 O O . GLN B 1 116 ? -3.027 -2.857 7.055 1 89.44 116 GLN B O 1
ATOM 2983 N N . THR B 1 117 ? -3.926 -3.854 8.852 1 87.69 117 THR B N 1
ATOM 2984 C CA . THR B 1 117 ? -2.676 -4.496 9.242 1 87.69 117 THR B CA 1
ATOM 2985 C C . THR B 1 117 ? -2.393 -5.707 8.352 1 87.69 117 THR B C 1
ATOM 2987 O O . THR B 1 117 ? -1.244 -5.949 7.977 1 87.69 117 THR B O 1
ATOM 2990 N N . VAL B 1 118 ? -3.412 -6.445 8.008 1 91.88 118 VAL B N 1
ATOM 2991 C CA . VAL B 1 118 ? -3.262 -7.613 7.152 1 91.88 118 VAL B CA 1
ATOM 2992 C C . VAL B 1 118 ? -2.83 -7.176 5.754 1 91.88 118 VAL B C 1
ATOM 2994 O O . VAL B 1 118 ? -3.447 -6.293 5.152 1 91.88 118 VAL B O 1
ATOM 2997 N N . PRO B 1 119 ? -1.759 -7.742 5.262 1 94.12 119 PRO B N 1
ATOM 2998 C CA . PRO B 1 119 ? -1.315 -7.379 3.914 1 94.12 119 PRO B CA 1
ATOM 2999 C C . PRO B 1 119 ? -2.387 -7.625 2.854 1 94.12 119 PRO B C 1
ATOM 3001 O O . PRO B 1 119 ? -3.117 -8.617 2.928 1 94.12 119 PRO B O 1
ATOM 3004 N N . TYR B 1 120 ? -2.422 -6.797 1.853 1 95.31 120 TYR B N 1
ATOM 3005 C CA . TYR B 1 120 ? -3.484 -6.855 0.855 1 95.31 120 TYR B CA 1
ATOM 3006 C C . TYR B 1 120 ? -3.375 -8.125 0.015 1 95.31 120 TYR B C 1
ATOM 3008 O O . TYR B 1 120 ? -4.383 -8.641 -0.471 1 95.31 120 TYR B O 1
ATOM 3016 N N . VAL B 1 121 ? -2.176 -8.617 -0.133 1 95.94 121 VAL B N 1
ATOM 3017 C CA . VAL B 1 121 ? -2.012 -9.859 -0.871 1 95.94 121 VAL B CA 1
ATOM 3018 C C . VAL B 1 121 ? -2.742 -10.992 -0.146 1 95.94 121 VAL B C 1
ATOM 3020 O O . VAL B 1 121 ? -3.314 -11.883 -0.783 1 95.94 121 VAL B O 1
ATOM 3023 N N . VAL B 1 122 ? -2.699 -10.938 1.184 1 93.75 122 VAL B N 1
ATOM 3024 C CA . VAL B 1 122 ? -3.404 -11.945 1.973 1 93.75 122 VAL B CA 1
ATOM 3025 C C . VAL B 1 122 ? -4.91 -11.789 1.773 1 93.75 122 VAL B C 1
ATOM 3027 O O . VAL B 1 122 ? -5.621 -12.781 1.597 1 93.75 122 VAL B O 1
ATOM 3030 N N . TRP B 1 123 ? -5.379 -10.602 1.788 1 94.38 123 TRP B N 1
ATOM 3031 C CA . TRP B 1 123 ? -6.793 -10.359 1.519 1 94.38 123 TRP B CA 1
ATOM 3032 C C . TRP B 1 123 ? -7.18 -10.875 0.138 1 94.38 123 TRP B C 1
ATOM 3034 O O . TRP B 1 123 ? -8.266 -11.445 -0.038 1 94.38 123 TRP B O 1
ATOM 3044 N N . ALA B 1 124 ? -6.312 -10.688 -0.813 1 95.69 124 ALA B N 1
ATOM 3045 C CA . ALA B 1 124 ? -6.582 -11.156 -2.172 1 95.69 124 ALA B CA 1
ATOM 3046 C C . ALA B 1 124 ? -6.711 -12.672 -2.213 1 95.69 124 ALA B C 1
ATOM 3048 O O . ALA B 1 124 ? -7.66 -13.203 -2.797 1 95.69 124 ALA B O 1
ATOM 3049 N N . LEU B 1 125 ? -5.777 -13.328 -1.596 1 94 125 LEU B N 1
ATOM 3050 C CA . LEU B 1 125 ? -5.797 -14.789 -1.59 1 94 125 LEU B CA 1
ATOM 3051 C C . LEU B 1 125 ? -7.023 -15.305 -0.85 1 94 125 LEU B C 1
ATOM 3053 O O . LEU B 1 125 ? -7.68 -16.25 -1.312 1 94 125 LEU B O 1
ATOM 3057 N N . MET B 1 126 ? -7.312 -14.664 0.27 1 89.62 126 MET B N 1
ATOM 3058 C CA . MET B 1 126 ? -8.484 -15.062 1.042 1 89.62 126 MET B CA 1
ATOM 3059 C C . MET B 1 126 ? -9.766 -14.82 0.25 1 89.62 126 MET B C 1
ATOM 3061 O O . MET B 1 126 ? -10.695 -15.625 0.299 1 89.62 126 MET B O 1
ATOM 3065 N N . SER B 1 127 ? -9.82 -13.758 -0.441 1 92.5 127 SER B N 1
ATOM 3066 C CA . SER B 1 127 ? -10.992 -13.445 -1.256 1 92.5 127 SER B CA 1
ATOM 3067 C C . SER B 1 127 ? -11.242 -14.516 -2.307 1 92.5 127 SER B C 1
ATOM 3069 O O . SER B 1 127 ? -12.391 -14.844 -2.611 1 92.5 127 SER B O 1
ATOM 3071 N N . MET B 1 128 ? -10.172 -15.047 -2.84 1 92.5 128 MET B N 1
ATOM 3072 C CA . MET B 1 128 ? -10.305 -16.094 -3.855 1 92.5 128 MET B CA 1
ATOM 3073 C C . MET B 1 128 ? -10.836 -17.375 -3.244 1 92.5 128 MET B C 1
ATOM 3075 O O . MET B 1 128 ? -11.5 -18.156 -3.922 1 92.5 128 MET B O 1
ATOM 3079 N N . ILE B 1 129 ? -10.445 -17.531 -2.033 1 86.88 129 ILE B N 1
ATOM 3080 C CA . ILE B 1 129 ? -10.984 -18.688 -1.321 1 86.88 129 ILE B CA 1
ATOM 3081 C C . ILE B 1 129 ? -12.477 -18.484 -1.074 1 86.88 129 ILE B C 1
ATOM 3083 O O . ILE B 1 129 ? -13.266 -19.422 -1.241 1 86.88 129 ILE B O 1
ATOM 3087 N N . TRP B 1 130 ? -12.93 -17.281 -0.789 1 85.88 130 TRP B N 1
ATOM 3088 C CA . TRP B 1 130 ? -14.305 -16.984 -0.403 1 85.88 130 TRP B CA 1
ATOM 3089 C C . TRP B 1 130 ? -15.203 -16.875 -1.632 1 85.88 130 TRP B C 1
ATOM 3091 O O . TRP B 1 130 ? -16.344 -17.328 -1.618 1 85.88 130 TRP B O 1
ATOM 3101 N N . PHE B 1 131 ? -14.688 -16.266 -2.705 1 91.38 131 PHE B N 1
ATOM 3102 C CA . PHE B 1 131 ? -15.547 -15.906 -3.824 1 91.38 131 PHE B CA 1
ATOM 3103 C C . PHE B 1 131 ? -15.125 -16.641 -5.094 1 91.38 131 PHE B C 1
ATOM 3105 O O . PHE B 1 131 ? -15.75 -16.5 -6.141 1 91.38 131 PHE B O 1
ATOM 3112 N N . GLY B 1 132 ? -14.094 -17.484 -4.992 1 89.81 132 GLY B N 1
ATOM 3113 C CA . GLY B 1 132 ? -13.578 -18.125 -6.184 1 89.81 132 GLY B CA 1
ATOM 3114 C C . GLY B 1 132 ? -12.758 -17.203 -7.062 1 89.81 132 GLY B C 1
ATOM 3115 O O . GLY B 1 132 ? -12.492 -16.062 -6.691 1 89.81 132 GLY B O 1
ATOM 3116 N N . LEU B 1 133 ? -12.297 -17.75 -8.109 1 92.44 133 LEU B N 1
ATOM 3117 C CA . LEU B 1 133 ? -11.562 -16.969 -9.094 1 92.44 133 LEU B CA 1
ATOM 3118 C C . LEU B 1 133 ? -12.516 -16.156 -9.961 1 92.44 133 LEU B C 1
ATOM 3120 O O . LEU B 1 133 ? -12.781 -16.516 -11.109 1 92.44 133 LEU B O 1
ATOM 3124 N N . SER B 1 134 ? -13.047 -15.086 -9.383 1 94.62 134 SER B N 1
ATOM 3125 C CA . SER B 1 134 ? -14.086 -14.273 -10.008 1 94.62 134 SER B CA 1
ATOM 3126 C C . SER B 1 134 ? -13.781 -12.789 -9.883 1 94.62 134 SER B C 1
ATOM 3128 O O . SER B 1 134 ? -12.836 -12.398 -9.195 1 94.62 134 SER B O 1
ATOM 3130 N N . GLN B 1 135 ? -14.586 -12.023 -10.578 1 96.25 135 GLN B N 1
ATOM 3131 C CA . GLN B 1 135 ? -14.43 -10.57 -10.484 1 96.25 135 GLN B CA 1
ATOM 3132 C C . GLN B 1 135 ? -14.812 -10.062 -9.094 1 96.25 135 GLN B C 1
ATOM 3134 O O . GLN B 1 135 ? -14.297 -9.047 -8.641 1 96.25 135 GLN B O 1
ATOM 3139 N N . ALA B 1 136 ? -15.68 -10.797 -8.453 1 96.5 136 ALA B N 1
ATOM 3140 C CA . ALA B 1 136 ? -16.078 -10.43 -7.098 1 96.5 136 ALA B CA 1
ATOM 3141 C C . ALA B 1 136 ? -14.883 -10.453 -6.152 1 96.5 136 ALA B C 1
ATOM 3143 O O . ALA B 1 136 ? -14.773 -9.602 -5.262 1 96.5 136 ALA B O 1
ATOM 3144 N N . SER B 1 137 ? -13.977 -11.445 -6.355 1 96.38 137 SER B N 1
ATOM 3145 C CA . SER B 1 137 ? -12.781 -11.523 -5.523 1 96.38 137 SER B CA 1
ATOM 3146 C C . SER B 1 137 ? -11.883 -10.312 -5.742 1 96.38 137 SER B C 1
ATOM 3148 O O . SER B 1 137 ? -11.305 -9.781 -4.789 1 96.38 137 SER B O 1
ATOM 3150 N N . VAL B 1 138 ? -11.812 -9.859 -6.973 1 97.94 138 VAL B N 1
ATOM 3151 C CA . VAL B 1 138 ? -10.992 -8.695 -7.309 1 97.94 138 VAL B CA 1
ATOM 3152 C C . VAL B 1 138 ? -11.586 -7.445 -6.672 1 97.94 138 VAL B C 1
ATOM 3154 O O . VAL B 1 138 ? -10.883 -6.68 -6.008 1 97.94 138 VAL B O 1
ATOM 3157 N N . ILE B 1 139 ? -12.891 -7.289 -6.773 1 98.19 139 ILE B N 1
ATOM 3158 C CA . ILE B 1 139 ? -13.602 -6.117 -6.27 1 98.19 139 ILE B CA 1
ATOM 3159 C C . ILE B 1 139 ? -13.492 -6.066 -4.746 1 98.19 139 ILE B C 1
ATOM 3161 O O . ILE B 1 139 ? -13.258 -5.004 -4.168 1 98.19 139 ILE B O 1
ATOM 3165 N N . PHE B 1 140 ? -13.625 -7.184 -4.137 1 97.56 140 PHE B N 1
ATOM 3166 C CA . PHE B 1 140 ? -13.523 -7.25 -2.686 1 97.56 140 PHE B CA 1
ATOM 3167 C C . PHE B 1 140 ? -12.141 -6.805 -2.219 1 97.56 140 PHE B C 1
ATOM 3169 O O . PHE B 1 140 ? -12.023 -6.051 -1.248 1 97.56 140 PHE B O 1
ATOM 3176 N N . THR B 1 141 ? -11.109 -7.285 -2.869 1 97.25 141 THR B N 1
ATOM 3177 C CA . THR B 1 141 ? -9.742 -6.934 -2.498 1 97.25 141 THR B CA 1
ATOM 3178 C C . THR B 1 141 ? -9.523 -5.43 -2.625 1 97.25 141 THR B C 1
ATOM 3180 O O . THR B 1 141 ? -8.938 -4.805 -1.734 1 97.25 141 THR B O 1
ATOM 3183 N N . ILE B 1 142 ? -10 -4.852 -3.699 1 98.19 142 ILE B N 1
ATOM 3184 C CA . ILE B 1 142 ? -9.898 -3.414 -3.924 1 98.19 142 ILE B CA 1
ATOM 3185 C C . ILE B 1 142 ? -10.656 -2.664 -2.83 1 98.19 142 ILE B C 1
ATOM 3187 O O . ILE B 1 142 ? -10.141 -1.694 -2.268 1 98.19 142 ILE B O 1
ATOM 3191 N N . PHE B 1 143 ? -11.836 -3.164 -2.506 1 98.38 143 PHE B N 1
ATOM 3192 C CA . PHE B 1 143 ? -12.695 -2.564 -1.487 1 98.38 143 PHE B CA 1
ATOM 3193 C C . PHE B 1 143 ? -11.977 -2.514 -0.143 1 98.38 143 PHE B C 1
ATOM 3195 O O . PHE B 1 143 ? -11.961 -1.475 0.518 1 98.38 143 PHE B O 1
ATOM 3202 N N . ILE B 1 144 ? -11.383 -3.551 0.234 1 96.12 144 ILE B N 1
ATOM 3203 C CA . ILE B 1 144 ? -10.734 -3.645 1.537 1 96.12 144 ILE B CA 1
ATOM 3204 C C . ILE B 1 144 ? -9.555 -2.678 1.596 1 96.12 144 ILE B C 1
ATOM 3206 O O . ILE B 1 144 ? -9.266 -2.104 2.648 1 96.12 144 ILE B O 1
ATOM 3210 N N . ALA B 1 145 ? -8.93 -2.527 0.481 1 96.31 145 ALA B N 1
ATOM 3211 C CA . ALA B 1 145 ? -7.762 -1.649 0.424 1 96.31 145 ALA B CA 1
ATOM 3212 C C . ALA B 1 145 ? -8.172 -0.186 0.575 1 96.31 145 ALA B C 1
ATOM 3214 O O . ALA B 1 145 ? -7.457 0.603 1.197 1 96.31 145 ALA B O 1
ATOM 3215 N N . GLY B 1 146 ? -9.289 0.138 0.102 1 97.81 146 GLY B N 1
ATOM 3216 C CA . GLY B 1 146 ? -9.656 1.543 0.011 1 97.81 146 GLY B CA 1
ATOM 3217 C C . GLY B 1 146 ? -10.562 1.998 1.135 1 97.81 146 GLY B C 1
ATOM 3218 O O . GLY B 1 146 ? -10.57 3.176 1.497 1 97.81 146 GLY B O 1
ATOM 3219 N N . PHE B 1 147 ? -11.336 1.104 1.693 1 97.81 147 PHE B N 1
ATOM 3220 C CA . PHE B 1 147 ? -12.414 1.57 2.559 1 97.81 147 PHE B CA 1
ATOM 3221 C C . PHE B 1 147 ? -11.859 2.125 3.865 1 97.81 147 PHE B C 1
ATOM 3223 O O . PHE B 1 147 ? -12.422 3.062 4.438 1 97.81 147 PHE B O 1
ATOM 3230 N N . THR B 1 148 ? -10.781 1.603 4.34 1 96.62 148 THR B N 1
ATOM 3231 C CA . THR B 1 148 ? -10.211 2.088 5.594 1 96.62 148 THR B CA 1
ATOM 3232 C C . THR B 1 148 ? -9.664 3.502 5.422 1 96.62 148 THR B C 1
ATOM 3234 O O . THR B 1 148 ? -9.742 4.32 6.344 1 96.62 148 THR B O 1
ATOM 3237 N N . ILE B 1 149 ? -9.109 3.764 4.262 1 96.94 149 ILE B N 1
ATOM 3238 C CA . ILE B 1 149 ? -8.578 5.09 3.963 1 96.94 149 ILE B CA 1
ATOM 3239 C C . ILE B 1 149 ? -9.688 6.129 4.074 1 96.94 149 ILE B C 1
ATOM 3241 O O . ILE B 1 149 ? -9.531 7.148 4.75 1 96.94 149 ILE B O 1
ATOM 3245 N N . ILE B 1 150 ? -10.773 5.797 3.498 1 97.75 150 ILE B N 1
ATOM 3246 C CA . ILE B 1 150 ? -11.914 6.703 3.535 1 97.75 150 ILE B CA 1
ATOM 3247 C C . ILE B 1 150 ? -12.422 6.828 4.969 1 97.75 150 ILE B C 1
ATOM 3249 O O . ILE B 1 150 ? -12.703 7.934 5.441 1 97.75 150 ILE B O 1
ATOM 3253 N N . ALA B 1 151 ? -12.508 5.75 5.668 1 98 151 ALA B N 1
ATOM 3254 C CA . ALA B 1 151 ? -13.023 5.742 7.031 1 98 151 ALA B CA 1
ATOM 3255 C C . ALA B 1 151 ? -12.195 6.648 7.938 1 98 151 ALA B C 1
ATOM 3257 O O . ALA B 1 151 ? -12.742 7.465 8.68 1 98 151 ALA B O 1
ATOM 3258 N N . TYR B 1 152 ? -10.953 6.566 7.836 1 96.38 152 TYR B N 1
ATOM 3259 C CA . TYR B 1 152 ? -10.07 7.363 8.688 1 96.38 152 TYR B CA 1
ATOM 3260 C C . TYR B 1 152 ? -10.125 8.836 8.297 1 96.38 152 TYR B C 1
ATOM 3262 O O . TYR B 1 152 ? -10.07 9.719 9.156 1 96.38 152 TYR B O 1
ATOM 3270 N N . ASN B 1 153 ? -10.195 9.086 7.012 1 96.25 153 ASN B N 1
ATOM 3271 C CA . ASN B 1 153 ? -10.289 10.469 6.566 1 96.25 153 ASN B CA 1
ATOM 3272 C C . ASN B 1 153 ? -11.602 11.117 7.02 1 96.25 153 ASN B C 1
ATOM 3274 O O . ASN B 1 153 ? -11.609 12.258 7.469 1 96.25 153 ASN B O 1
ATOM 3278 N N . VAL B 1 154 ? -12.641 10.328 6.914 1 96.44 154 VAL B N 1
ATOM 3279 C CA . VAL B 1 154 ? -13.945 10.828 7.352 1 96.44 154 VAL B CA 1
ATOM 3280 C C . VAL B 1 154 ? -13.922 11.07 8.859 1 96.44 154 VAL B C 1
ATOM 3282 O O . VAL B 1 154 ? -14.367 12.117 9.328 1 96.44 154 VAL B O 1
ATOM 3285 N N . SER B 1 155 ? -13.438 10.164 9.594 1 96.19 155 SER B N 1
ATOM 3286 C CA . SER B 1 155 ? -13.344 10.312 11.047 1 96.19 155 SER B CA 1
ATOM 3287 C C . SER B 1 155 ? -12.5 11.531 11.422 1 96.19 155 SER B C 1
ATOM 3289 O O . SER B 1 155 ? -12.867 12.297 12.312 1 96.19 155 SER B O 1
ATOM 3291 N N . ALA B 1 156 ? -11.414 11.703 10.75 1 94.31 156 ALA B N 1
ATOM 3292 C CA . ALA B 1 156 ? -10.562 12.859 10.984 1 94.31 156 ALA B CA 1
ATOM 3293 C C . ALA B 1 156 ? -11.297 14.156 10.695 1 94.31 156 ALA B C 1
ATOM 3295 O O . ALA B 1 156 ? -11.188 15.125 11.453 1 94.31 156 ALA B O 1
ATOM 3296 N N . GLY B 1 157 ? -12 14.164 9.633 1 93 157 GLY B N 1
ATOM 3297 C CA . GLY B 1 157 ? -12.789 15.336 9.289 1 93 157 GLY B CA 1
ATOM 3298 C C . GLY B 1 157 ? -13.867 15.648 10.312 1 93 157 GLY B C 1
ATOM 3299 O O . GLY B 1 157 ? -14.102 16.812 10.633 1 93 157 GLY B O 1
ATOM 3300 N N . LEU B 1 158 ? -14.445 14.68 10.82 1 93.5 158 LEU B N 1
ATOM 3301 C CA . LEU B 1 158 ? -15.492 14.859 11.82 1 93.5 158 LEU B CA 1
ATOM 3302 C C . LEU B 1 158 ? -14.914 15.406 13.125 1 93.5 158 LEU B C 1
ATOM 3304 O O . LEU B 1 158 ? -15.57 16.188 13.82 1 93.5 158 LEU B O 1
ATOM 3308 N N . HIS B 1 159 ? -13.727 15 13.422 1 92 159 HIS B N 1
ATOM 3309 C CA . HIS B 1 159 ? -13.062 15.469 14.641 1 92 159 HIS B CA 1
ATOM 3310 C C . HIS B 1 159 ? -12.672 16.938 14.523 1 92 159 HIS B C 1
ATOM 3312 O O . HIS B 1 159 ? -12.492 17.625 15.531 1 92 159 HIS B O 1
ATOM 3318 N N . GLN B 1 160 ? -12.602 17.344 13.312 1 88.75 160 GLN B N 1
ATOM 3319 C CA . GLN B 1 160 ? -12.125 18.719 13.102 1 88.75 160 GLN B CA 1
ATOM 3320 C C . GLN B 1 160 ? -13.289 19.703 13.086 1 88.75 160 GLN B C 1
ATOM 3322 O O . GLN B 1 160 ? -13.07 20.922 13.031 1 88.75 160 GLN B O 1
ATOM 3327 N N . ILE B 1 161 ? -14.477 19.203 13.18 1 86.88 161 ILE B N 1
ATOM 3328 C CA . ILE B 1 161 ? -15.633 20.094 13.156 1 86.88 161 ILE B CA 1
ATOM 3329 C C . ILE B 1 161 ? -15.664 20.938 14.438 1 86.88 161 ILE B C 1
ATOM 3331 O O . ILE B 1 161 ? -15.523 20.406 15.539 1 86.88 161 ILE B O 1
ATOM 3335 N N . ASP B 1 162 ? -15.805 22.25 14.25 1 80.94 162 ASP B N 1
ATOM 3336 C CA . ASP B 1 162 ? -15.883 23.188 15.359 1 80.94 162 ASP B CA 1
ATOM 3337 C C . ASP B 1 162 ? -17.094 22.906 16.234 1 80.94 162 ASP B C 1
ATOM 3339 O O . ASP B 1 162 ? -18.234 22.953 15.766 1 80.94 162 ASP B O 1
ATOM 3343 N N . ARG B 1 163 ? -16.781 22.672 17.375 1 82.38 163 ARG B N 1
ATOM 3344 C CA . ARG B 1 163 ? -17.844 22.391 18.328 1 82.38 163 ARG B CA 1
ATOM 3345 C C . ARG B 1 163 ? -18.797 23.578 18.469 1 82.38 163 ARG B C 1
ATOM 3347 O O . ARG B 1 163 ? -19.984 23.391 18.672 1 82.38 163 ARG B O 1
ATOM 3354 N N . GLN B 1 164 ? -18.172 24.703 18.266 1 81.62 164 GLN B N 1
ATOM 3355 C CA . GLN B 1 164 ? -18.984 25.906 18.391 1 81.62 164 GLN B CA 1
ATOM 3356 C C . GLN B 1 164 ? -20.062 25.969 17.312 1 81.62 164 GLN B C 1
ATOM 3358 O O . GLN B 1 164 ? -21.188 26.406 17.562 1 81.62 164 GLN B O 1
ATOM 3363 N N . LEU B 1 165 ? -19.719 25.453 16.141 1 80.88 165 LEU B N 1
ATOM 3364 C CA . LEU B 1 165 ? -20.688 25.422 15.047 1 80.88 165 LEU B CA 1
ATOM 3365 C C . LEU B 1 165 ? -21.812 24.453 15.336 1 80.88 165 LEU B C 1
ATOM 3367 O O . LEU B 1 165 ? -22.984 24.734 15.031 1 80.88 165 LEU B O 1
ATOM 3371 N N . LEU B 1 166 ? -21.484 23.453 15.977 1 82.88 166 LEU B N 1
ATOM 3372 C CA . LEU B 1 166 ? -22.5 22.453 16.312 1 82.88 166 LEU B CA 1
ATOM 3373 C C . LEU B 1 166 ? -23.406 22.938 17.422 1 82.88 166 LEU B C 1
ATOM 3375 O O . LEU B 1 166 ? -24.625 22.703 17.375 1 82.88 166 LEU B O 1
ATOM 3379 N N . GLU B 1 167 ? -22.797 23.656 18.297 1 83.44 167 GLU B N 1
ATOM 3380 C CA . GLU B 1 167 ? -23.578 24.234 19.375 1 83.44 167 GLU B CA 1
ATOM 3381 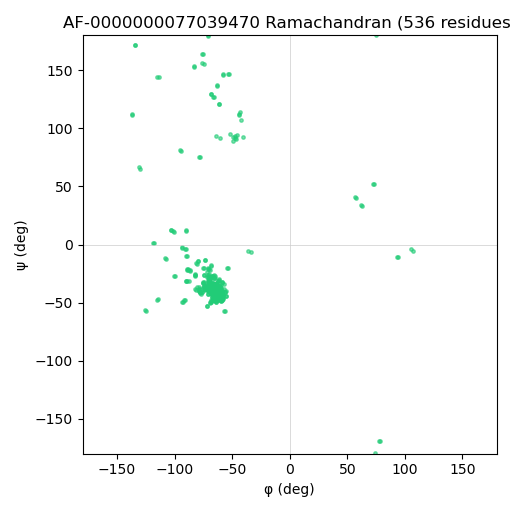C C . GLU B 1 167 ? -24.516 25.312 18.875 1 83.44 167 GLU B C 1
ATOM 3383 O O . GLU B 1 167 ? -25.656 25.422 19.344 1 83.44 167 GLU B O 1
ATOM 3388 N N . MET B 1 168 ? -24 25.984 17.969 1 83.25 168 MET B N 1
ATOM 3389 C CA . MET B 1 168 ? -24.828 27.031 17.375 1 83.25 168 MET B CA 1
ATOM 3390 C C . MET B 1 168 ? -26.031 26.422 16.656 1 83.25 168 MET B C 1
ATOM 3392 O O . MET B 1 168 ? -27.141 26.938 16.734 1 83.25 168 MET B O 1
ATOM 3396 N N . ALA B 1 169 ? -25.812 25.375 16.016 1 82.62 169 ALA B N 1
ATOM 3397 C CA . ALA B 1 169 ? -26.891 24.703 15.305 1 82.62 169 ALA B CA 1
ATOM 3398 C C . ALA B 1 169 ? -27.938 24.156 16.266 1 82.62 169 ALA B C 1
ATOM 3400 O O . ALA B 1 169 ? -29.141 24.234 16 1 82.62 169 ALA B O 1
ATOM 3401 N N . GLU B 1 170 ? -27.453 23.734 17.344 1 82.88 170 GLU B N 1
ATOM 3402 C CA . GLU B 1 170 ? -28.359 23.219 18.375 1 82.88 170 GLU B CA 1
ATOM 3403 C C . GLU B 1 170 ? -29.172 24.344 19 1 82.88 170 GLU B C 1
ATOM 3405 O O . GLU B 1 170 ? -30.344 24.141 19.328 1 82.88 170 GLU B O 1
ATOM 3410 N N . SER B 1 171 ? -28.484 25.453 19.094 1 87.5 171 SER B N 1
ATOM 3411 C CA . SER B 1 171 ? -29.156 26.594 19.719 1 87.5 171 SER B CA 1
ATOM 3412 C C . SER B 1 171 ? -30.328 27.078 18.875 1 87.5 171 SER B C 1
ATOM 3414 O O . SER B 1 171 ? -31.312 27.609 19.406 1 87.5 171 SER B O 1
ATOM 3416 N N . VAL B 1 172 ? -30.281 26.906 17.609 1 87.69 172 VAL B N 1
ATOM 3417 C CA . VAL B 1 172 ? -31.344 27.391 16.734 1 87.69 172 VAL B CA 1
ATOM 3418 C C . VAL B 1 172 ? -32.281 26.234 16.359 1 87.69 172 VAL B C 1
ATOM 3420 O O . VAL B 1 172 ? -33.094 26.359 15.453 1 87.69 172 VAL B O 1
ATOM 3423 N N . SER B 1 173 ? -32.125 25.141 17.016 1 85.25 173 SER B N 1
ATOM 3424 C CA . SER B 1 173 ? -32.938 23.938 16.812 1 85.25 173 SER B CA 1
ATOM 3425 C C . SER B 1 173 ? -32.875 23.453 15.375 1 85.25 173 SER B C 1
ATOM 3427 O O . SER B 1 173 ? -33.906 23.125 14.781 1 85.25 173 SER B O 1
ATOM 3429 N N . ALA B 1 174 ? -31.734 23.516 14.812 1 84.44 174 ALA B N 1
ATOM 3430 C CA . ALA B 1 174 ? -31.531 22.969 13.469 1 84.44 174 ALA B CA 1
ATOM 3431 C C . ALA B 1 174 ? -31.766 21.469 13.453 1 84.44 174 ALA B C 1
ATOM 3433 O O . ALA B 1 174 ? -31.375 20.766 14.391 1 84.44 174 ALA B O 1
ATOM 3434 N N . ASN B 1 175 ? -32.469 21.031 12.422 1 89.06 175 ASN B N 1
ATOM 3435 C CA . ASN B 1 175 ? -32.688 19.594 12.336 1 89.06 175 ASN B CA 1
ATOM 3436 C C . ASN B 1 175 ? -31.406 18.875 11.867 1 89.06 175 ASN B C 1
ATOM 3438 O O . ASN B 1 175 ? -30.453 19.5 11.438 1 89.06 175 ASN B O 1
ATOM 3442 N N . ARG B 1 176 ? -31.344 17.578 12.047 1 87.5 176 ARG B N 1
ATOM 3443 C CA . ARG B 1 176 ? -30.156 16.766 11.781 1 87.5 176 ARG B CA 1
ATOM 3444 C C . ARG B 1 176 ? -29.719 16.891 10.328 1 87.5 176 ARG B C 1
ATOM 3446 O O . ARG B 1 176 ? -28.516 16.906 10.031 1 87.5 176 ARG B O 1
ATOM 3453 N N . LEU B 1 177 ? -30.672 17.047 9.477 1 90.19 177 LEU B N 1
ATOM 3454 C CA . LEU B 1 177 ? -30.359 17.141 8.055 1 90.19 177 LEU B CA 1
ATOM 3455 C C . LEU B 1 177 ? -29.719 18.5 7.73 1 90.19 177 LEU B C 1
ATOM 3457 O O . LEU B 1 177 ? -28.812 18.578 6.914 1 90.19 177 LEU B O 1
ATOM 3461 N N . MET B 1 178 ? -30.266 19.547 8.398 1 86.69 178 MET B N 1
ATOM 3462 C CA . MET B 1 178 ? -29.719 20.891 8.195 1 86.69 178 MET B CA 1
ATOM 3463 C C . MET B 1 178 ? -28.297 20.984 8.727 1 86.69 178 MET B C 1
ATOM 3465 O O . MET B 1 178 ? -27.422 21.547 8.07 1 86.69 178 MET B O 1
ATOM 3469 N N . THR B 1 179 ? -28.109 20.406 9.852 1 88.06 179 THR B N 1
ATOM 3470 C CA . THR B 1 179 ? -26.781 20.406 10.445 1 88.06 179 THR B CA 1
ATOM 3471 C C . THR B 1 179 ? -25.812 19.609 9.594 1 88.06 179 THR B C 1
ATOM 3473 O O . THR B 1 179 ? -24.672 20.031 9.375 1 88.06 179 THR B O 1
ATOM 3476 N N . PHE B 1 180 ? -26.312 18.5 9.078 1 89.5 180 PHE B N 1
ATOM 3477 C CA . PHE B 1 180 ? -25.469 17.656 8.242 1 89.5 180 PHE B CA 1
ATOM 3478 C C . PHE B 1 180 ? -25.094 18.375 6.953 1 89.5 180 PHE B C 1
ATOM 3480 O O . PHE B 1 180 ? -23.922 18.438 6.582 1 89.5 180 PHE B O 1
ATOM 3487 N N . ARG B 1 181 ? -25.969 18.984 6.32 1 88.75 181 ARG B N 1
ATOM 3488 C CA . ARG B 1 181 ? -25.781 19.578 5 1 88.75 181 ARG B CA 1
ATOM 3489 C C . ARG B 1 181 ? -24.969 20.859 5.09 1 88.75 181 ARG B C 1
ATOM 3491 O O . ARG B 1 181 ? -24.188 21.172 4.191 1 88.75 181 ARG B O 1
ATOM 3498 N N . HIS B 1 182 ? -25.125 21.609 6.203 1 87.44 182 HIS B N 1
ATOM 3499 C CA . HIS B 1 182 ? -24.562 22.953 6.234 1 87.44 182 HIS B CA 1
ATOM 3500 C C . HIS B 1 182 ? -23.328 23.016 7.141 1 87.44 182 HIS B C 1
ATOM 3502 O O . HIS B 1 182 ? -22.562 23.969 7.086 1 87.44 182 HIS B O 1
ATOM 3508 N N . ILE B 1 183 ? -23.125 22.031 7.887 1 87.19 183 ILE B N 1
ATOM 3509 C CA . ILE B 1 183 ? -21.969 22.062 8.797 1 87.19 183 ILE B CA 1
ATOM 3510 C C . ILE B 1 183 ? -21.094 20.844 8.578 1 87.19 183 ILE B C 1
ATOM 3512 O O . ILE B 1 183 ? -19.953 20.953 8.133 1 87.19 183 ILE B O 1
ATOM 3516 N N . THR B 1 184 ? -21.703 19.688 8.719 1 88.94 184 THR B N 1
ATOM 3517 C CA . THR B 1 184 ? -20.938 18.453 8.703 1 88.94 184 THR B CA 1
ATOM 3518 C C . THR B 1 184 ? -20.375 18.172 7.312 1 88.94 184 THR B C 1
ATOM 3520 O O . THR B 1 184 ? -19.172 17.953 7.152 1 88.94 184 THR B O 1
ATOM 3523 N N . LEU B 1 185 ? -21.203 18.25 6.324 1 88.88 185 LEU B N 1
ATOM 3524 C CA . LEU B 1 185 ? -20.797 17.875 4.973 1 88.88 185 LEU B CA 1
ATOM 3525 C C . LEU B 1 185 ? -19.734 18.844 4.441 1 88.88 185 LEU B C 1
ATOM 3527 O O . LEU B 1 185 ? -18.703 18.391 3.934 1 88.88 185 LEU B O 1
ATOM 3531 N N . PRO B 1 186 ? -19.969 20.125 4.582 1 86 186 PRO B N 1
ATOM 3532 C CA . PRO B 1 186 ? -18.922 21.047 4.137 1 86 186 PRO B CA 1
ATOM 3533 C C . PRO B 1 186 ? -17.609 20.859 4.891 1 86 186 PRO B C 1
ATOM 3535 O O . PRO B 1 186 ? -16.531 21 4.301 1 86 186 PRO B O 1
ATOM 3538 N N . SER B 1 187 ? -17.688 20.562 6.121 1 86.62 187 SER B N 1
ATOM 3539 C CA . SER B 1 187 ? -16.5 20.344 6.922 1 86.62 187 SER B CA 1
ATOM 3540 C C . SER B 1 187 ? -15.789 19.047 6.527 1 86.62 187 SER B C 1
ATOM 3542 O O . SER B 1 187 ? -14.57 18.938 6.645 1 86.62 187 SER B O 1
ATOM 3544 N N . LEU B 1 188 ? -16.531 18.141 6.016 1 91.25 188 LEU B N 1
ATOM 3545 C CA . LEU B 1 188 ? -16.031 16.812 5.676 1 91.25 188 LEU B CA 1
ATOM 3546 C C . LEU B 1 188 ? -15.477 16.797 4.254 1 91.25 188 LEU B C 1
ATOM 3548 O O . LEU B 1 188 ? -14.672 15.922 3.908 1 91.25 188 LEU B O 1
ATOM 3552 N N . THR B 1 189 ? -15.891 17.703 3.463 1 89.44 189 THR B N 1
ATOM 3553 C CA . THR B 1 189 ? -15.641 17.672 2.025 1 89.44 189 THR B CA 1
ATOM 3554 C C . THR B 1 189 ? -14.141 17.656 1.735 1 89.44 189 THR B C 1
ATOM 3556 O O . THR B 1 189 ? -13.672 16.797 0.976 1 89.44 189 THR B O 1
ATOM 3559 N N . PRO B 1 190 ? -13.336 18.531 2.373 1 88.88 190 PRO B N 1
ATOM 3560 C CA . PRO B 1 190 ? -11.906 18.469 2.08 1 88.88 190 PRO B CA 1
ATOM 3561 C C . PRO B 1 190 ? -11.281 17.125 2.469 1 88.88 190 PRO B C 1
ATOM 3563 O O . PRO B 1 190 ? -10.375 16.641 1.784 1 88.88 190 PRO B O 1
ATOM 3566 N N . TYR B 1 191 ? -11.789 16.516 3.469 1 92 191 TYR B N 1
ATOM 3567 C CA . TYR B 1 191 ? -11.273 15.242 3.93 1 92 191 TYR B CA 1
ATOM 3568 C C . TYR B 1 191 ? -11.703 14.109 3 1 92 191 TYR B C 1
ATOM 3570 O O . TYR B 1 191 ? -10.93 13.195 2.725 1 92 191 TYR B O 1
ATOM 3578 N N . LEU B 1 192 ? -12.906 14.258 2.539 1 92.69 192 LEU B N 1
ATOM 3579 C CA . LEU B 1 192 ? -13.406 13.266 1.597 1 92.69 192 LEU B CA 1
ATOM 3580 C C . LEU B 1 192 ? -12.648 13.344 0.272 1 92.69 192 LEU B C 1
ATOM 3582 O O . LEU B 1 192 ? -12.344 12.312 -0.333 1 92.69 192 LEU B O 1
ATOM 3586 N N . VAL B 1 193 ? -12.359 14.539 -0.142 1 91.06 193 VAL B N 1
ATOM 3587 C CA . VAL B 1 193 ? -11.641 14.734 -1.394 1 91.06 193 VAL B CA 1
ATOM 3588 C C . VAL B 1 193 ? -10.219 14.188 -1.258 1 91.06 193 VAL B C 1
ATOM 3590 O O . VAL B 1 193 ? -9.75 13.438 -2.113 1 91.06 193 VAL B O 1
ATOM 3593 N N . SER B 1 194 ? -9.547 14.539 -0.17 1 91.25 194 SER B N 1
ATOM 3594 C CA . SER B 1 194 ? -8.195 14.047 0.076 1 91.25 194 SER B CA 1
ATOM 3595 C C . SER B 1 194 ? -8.172 12.531 0.21 1 91.25 194 SER B C 1
ATOM 3597 O O . SER B 1 194 ? -7.293 11.867 -0.343 1 91.25 194 SER B O 1
ATOM 3599 N N . GLY B 1 195 ? -9.156 12.016 0.916 1 94.19 195 GLY B N 1
ATOM 3600 C CA . GLY B 1 195 ? -9.266 10.578 1.067 1 94.19 195 GLY B CA 1
ATOM 3601 C C . GLY B 1 195 ? -9.555 9.859 -0.238 1 94.19 195 GLY B C 1
ATOM 3602 O O . GLY B 1 195 ? -9.008 8.781 -0.494 1 94.19 195 GLY B O 1
ATOM 3603 N N . SER B 1 196 ? -10.359 10.508 -1.035 1 94.38 196 SER B N 1
ATOM 3604 C CA . SER B 1 196 ? -10.711 9.898 -2.312 1 94.38 196 SER B CA 1
ATOM 3605 C C . SER B 1 196 ? -9.508 9.836 -3.25 1 94.38 196 SER B C 1
ATOM 3607 O O . SER B 1 196 ? -9.328 8.859 -3.973 1 94.38 196 SER B O 1
ATOM 3609 N N . ARG B 1 197 ? -8.727 10.844 -3.24 1 91.69 197 ARG B N 1
ATOM 3610 C CA . ARG B 1 197 ? -7.52 10.844 -4.051 1 91.69 197 ARG B CA 1
ATOM 3611 C C . ARG B 1 197 ? -6.602 9.688 -3.666 1 91.69 197 ARG B C 1
ATOM 3613 O O . ARG B 1 197 ? -6.137 8.945 -4.531 1 91.69 197 ARG B O 1
ATOM 3620 N N . THR B 1 198 ? -6.391 9.555 -2.457 1 92.69 198 THR B N 1
ATOM 3621 C CA . THR B 1 198 ? -5.523 8.492 -1.951 1 92.69 198 THR B CA 1
ATOM 3622 C C . THR B 1 198 ? -6.133 7.121 -2.215 1 92.69 198 THR B C 1
ATOM 3624 O O . THR B 1 198 ? -5.438 6.195 -2.627 1 92.69 198 THR B O 1
ATOM 3627 N N . MET B 1 199 ? -7.395 7.066 -2.029 1 96.62 199 MET B N 1
ATOM 3628 C CA . MET B 1 199 ? -8.109 5.805 -2.197 1 96.62 199 MET B CA 1
ATOM 3629 C C . MET B 1 199 ? -8.07 5.344 -3.652 1 96.62 199 MET B C 1
ATOM 3631 O O . MET B 1 199 ? -7.809 4.172 -3.93 1 96.62 199 MET B O 1
ATOM 3635 N N . ILE B 1 200 ? -8.305 6.223 -4.555 1 95.25 200 ILE B N 1
ATOM 3636 C CA . ILE B 1 200 ? -8.312 5.863 -5.969 1 95.25 200 ILE B CA 1
ATOM 3637 C C . ILE B 1 200 ? -6.926 5.387 -6.391 1 95.25 200 ILE B C 1
ATOM 3639 O O . ILE B 1 200 ? -6.801 4.398 -7.117 1 95.25 200 ILE B O 1
ATOM 3643 N N . ALA B 1 201 ? -5.922 6.051 -5.949 1 91.81 201 ALA B N 1
ATOM 3644 C CA . ALA B 1 201 ? -4.555 5.656 -6.27 1 91.81 201 ALA B CA 1
ATOM 3645 C C . ALA B 1 201 ? -4.258 4.246 -5.773 1 91.81 201 ALA B C 1
ATOM 3647 O O . ALA B 1 201 ? -3.695 3.43 -6.508 1 91.81 201 ALA B O 1
ATOM 3648 N N . ILE B 1 202 ? -4.684 3.934 -4.59 1 94.62 202 ILE B N 1
ATOM 3649 C CA . ILE B 1 202 ? -4.406 2.621 -4.02 1 94.62 202 ILE B CA 1
ATOM 3650 C C . ILE B 1 202 ? -5.246 1.561 -4.723 1 94.62 202 ILE B C 1
ATOM 3652 O O . ILE B 1 202 ? -4.801 0.425 -4.906 1 94.62 202 ILE B O 1
ATOM 3656 N N . CYS B 1 203 ? -6.414 1.888 -5.105 1 97.38 203 CYS B N 1
ATOM 3657 C CA . CYS B 1 203 ? -7.281 0.944 -5.801 1 97.38 203 CYS B CA 1
ATOM 3658 C C . CYS B 1 203 ? -6.656 0.499 -7.117 1 97.38 203 CYS B C 1
ATOM 3660 O O . CYS B 1 203 ? -6.691 -0.685 -7.457 1 97.38 203 CYS B O 1
ATOM 3662 N N . TRP B 1 204 ? -6.055 1.423 -7.805 1 95.62 204 TRP B N 1
ATOM 3663 C CA . TRP B 1 204 ? -5.383 1.094 -9.062 1 95.62 204 TRP B CA 1
ATOM 3664 C C . TRP B 1 204 ? -4.195 0.171 -8.812 1 95.62 204 TRP B C 1
ATOM 3666 O O . TRP B 1 204 ? -3.928 -0.732 -9.609 1 95.62 204 TRP B O 1
ATOM 3676 N N . LYS B 1 205 ? -3.516 0.388 -7.781 1 95 205 LYS B N 1
ATOM 3677 C CA . LYS B 1 205 ? -2.34 -0.424 -7.48 1 95 205 LYS B CA 1
ATOM 3678 C C . LYS B 1 205 ? -2.74 -1.833 -7.051 1 95 205 LYS B C 1
ATOM 3680 O O . LYS B 1 205 ? -2.123 -2.812 -7.473 1 95 205 LYS B O 1
ATOM 3685 N N . ILE B 1 206 ? -3.818 -1.935 -6.332 1 97.25 206 ILE B N 1
ATOM 3686 C CA . ILE B 1 206 ? -4.211 -3.207 -5.738 1 97.25 206 ILE B CA 1
ATOM 3687 C C . ILE B 1 206 ? -4.949 -4.055 -6.773 1 97.25 206 ILE B C 1
ATOM 3689 O O . ILE B 1 206 ? -4.93 -5.285 -6.703 1 97.25 206 ILE B O 1
ATOM 3693 N N . VAL B 1 207 ? -5.574 -3.406 -7.758 1 97.44 207 VAL B N 1
ATOM 3694 C CA . VAL B 1 207 ? -6.32 -4.176 -8.75 1 97.44 207 VAL B CA 1
ATOM 3695 C C . VAL B 1 207 ? -5.371 -5.09 -9.516 1 97.44 207 VAL B C 1
ATOM 3697 O O . VAL B 1 207 ? -5.73 -6.215 -9.867 1 97.44 207 VAL B O 1
ATOM 3700 N N . VAL B 1 208 ? -4.191 -4.598 -9.781 1 96.69 208 VAL B N 1
ATOM 3701 C CA . VAL B 1 208 ? -3.215 -5.391 -10.516 1 96.69 208 VAL B CA 1
ATOM 3702 C C . VAL B 1 208 ? -2.885 -6.66 -9.734 1 96.69 208 VAL B C 1
ATOM 3704 O O . VAL B 1 208 ? -2.869 -7.758 -10.289 1 96.69 208 VAL B O 1
ATOM 3707 N N . LEU B 1 209 ? -2.686 -6.488 -8.508 1 95.31 209 LEU B N 1
ATOM 3708 C CA . LEU B 1 209 ? -2.396 -7.598 -7.605 1 95.31 209 LEU B CA 1
ATOM 3709 C C . LEU B 1 209 ? -3.557 -8.586 -7.57 1 95.31 209 LEU B C 1
ATOM 3711 O O . LEU B 1 209 ? -3.348 -9.797 -7.664 1 95.31 209 LEU B O 1
ATOM 3715 N N . ALA B 1 210 ? -4.738 -8.109 -7.461 1 96.69 210 ALA B N 1
ATOM 3716 C CA . ALA B 1 210 ? -5.926 -8.953 -7.336 1 96.69 210 ALA B CA 1
ATOM 3717 C C . ALA B 1 210 ? -6.195 -9.711 -8.633 1 96.69 210 ALA B C 1
ATOM 3719 O O . ALA B 1 210 ? -6.543 -10.891 -8.609 1 96.69 210 ALA B O 1
ATOM 3720 N N . GLU B 1 211 ? -6.031 -9.078 -9.727 1 96.75 211 GLU B N 1
ATOM 3721 C CA . GLU B 1 211 ? -6.309 -9.695 -11.023 1 96.75 211 GLU B CA 1
ATOM 3722 C C . GLU B 1 211 ? -5.27 -10.758 -11.359 1 96.75 211 GLU B C 1
ATOM 3724 O O . GLU B 1 211 ? -5.57 -11.719 -12.078 1 96.75 211 GLU B O 1
ATOM 3729 N N . LEU B 1 212 ? -4.098 -10.531 -10.875 1 94.38 212 LEU B N 1
ATOM 3730 C CA . LEU B 1 212 ? -3.035 -11.508 -11.094 1 94.38 212 LEU B CA 1
ATOM 3731 C C . LEU B 1 212 ? -3.455 -12.883 -10.586 1 94.38 212 LEU B C 1
ATOM 3733 O O . LEU B 1 212 ? -3.266 -13.891 -11.281 1 94.38 212 LEU B O 1
ATOM 3737 N N . PHE B 1 213 ? -4.09 -12.93 -9.469 1 91.38 213 PHE B N 1
ATOM 3738 C CA . PHE B 1 213 ? -4.414 -14.195 -8.82 1 91.38 213 PHE B CA 1
ATOM 3739 C C . PHE B 1 213 ? -5.777 -14.703 -9.281 1 91.38 213 PHE B C 1
ATOM 3741 O O . PHE B 1 213 ? -6.02 -15.914 -9.32 1 91.38 213 PHE B O 1
ATOM 3748 N N . ALA B 1 214 ? -6.641 -13.781 -9.586 1 91.19 214 ALA B N 1
ATOM 3749 C CA . ALA B 1 214 ? -8 -14.164 -9.938 1 91.19 214 ALA B CA 1
ATOM 3750 C C . ALA B 1 214 ? -8.039 -14.836 -11.312 1 91.19 214 ALA B C 1
ATOM 3752 O O . ALA B 1 214 ? -9.008 -15.516 -11.648 1 91.19 214 ALA B O 1
ATOM 3753 N N . GLY B 1 215 ? -7.055 -14.609 -12.078 1 84.38 215 GLY B N 1
ATOM 3754 C CA . GLY B 1 215 ? -6.977 -15.297 -13.352 1 84.38 215 GLY B CA 1
ATOM 3755 C C . GLY B 1 215 ? -7.895 -14.703 -14.406 1 84.38 215 GLY B C 1
ATOM 3756 O O . GLY B 1 215 ? -8.414 -13.594 -14.234 1 84.38 215 GLY B O 1
ATOM 3757 N N . GLY B 1 216 ? -7.984 -15.477 -15.469 1 84.25 216 GLY B N 1
ATOM 3758 C CA . GLY B 1 216 ? -8.781 -15.047 -16.609 1 84.25 216 GLY B CA 1
ATOM 3759 C C . GLY B 1 216 ? -10.273 -15.023 -16.312 1 84.25 216 GLY B C 1
ATOM 3760 O O . GLY B 1 216 ? -11.031 -14.312 -16.984 1 84.25 216 GLY B O 1
ATOM 3761 N N . ALA B 1 217 ? -10.656 -15.672 -15.336 1 79.88 217 ALA B N 1
ATOM 3762 C CA . ALA B 1 217 ? -12.078 -15.797 -15.008 1 79.88 217 ALA B CA 1
ATOM 3763 C C . ALA B 1 217 ? -12.625 -14.492 -14.43 1 79.88 217 ALA B C 1
ATOM 3765 O O . ALA B 1 217 ? -13.836 -14.289 -14.391 1 79.88 217 ALA B O 1
ATOM 3766 N N . SER B 1 218 ? -11.781 -13.672 -14.102 1 82.38 218 SER B N 1
ATOM 3767 C CA . SER B 1 218 ? -12.219 -12.383 -13.578 1 82.38 218 SER B CA 1
ATOM 3768 C C . SER B 1 218 ? -12.383 -11.359 -14.703 1 82.38 218 SER B C 1
ATOM 3770 O O . SER B 1 218 ? -12.547 -10.172 -14.445 1 82.38 218 SER B O 1
ATOM 3772 N N . GLY B 1 219 ? -12.344 -11.883 -16 1 84.12 219 GLY B N 1
ATOM 3773 C CA . GLY B 1 219 ? -12.555 -11.008 -17.141 1 84.12 219 GLY B CA 1
ATOM 3774 C C . GLY B 1 219 ? -11.273 -10.727 -17.922 1 84.12 219 GLY B C 1
ATOM 3775 O O . GLY B 1 219 ? -11.305 -10.031 -18.938 1 84.12 219 GLY B O 1
ATOM 3776 N N . GLY B 1 220 ? -10.211 -11.234 -17.344 1 92.56 220 GLY B N 1
ATOM 3777 C CA . GLY B 1 220 ? -8.953 -11.062 -18.047 1 92.56 220 GLY B CA 1
ATOM 3778 C C . GLY B 1 220 ? -8.43 -9.641 -18 1 92.56 220 GLY B C 1
ATOM 3779 O O . GLY B 1 220 ? -8.094 -9.055 -19.031 1 92.56 220 GLY B O 1
ATOM 3780 N N . GLY B 1 221 ? -8.32 -9.039 -16.875 1 97 221 GLY B N 1
ATOM 3781 C CA . GLY B 1 221 ? -7.898 -7.66 -16.703 1 97 221 GLY B CA 1
ATOM 3782 C C . GLY B 1 221 ? -6.426 -7.445 -17 1 97 221 GLY B C 1
ATOM 3783 O O . GLY B 1 221 ? -5.73 -8.367 -17.422 1 97 221 GLY B O 1
ATOM 3784 N N . ILE B 1 222 ? -5.961 -6.285 -16.891 1 97.5 222 ILE B N 1
ATOM 3785 C CA . ILE B 1 222 ? -4.586 -5.883 -17.172 1 97.5 222 ILE B CA 1
ATOM 3786 C C . ILE B 1 222 ? -3.627 -6.684 -16.281 1 97.5 222 ILE B C 1
ATOM 3788 O O . ILE B 1 222 ? -2.596 -7.164 -16.766 1 97.5 222 ILE B O 1
ATOM 3792 N N . GLY B 1 223 ? -3.996 -6.832 -15.023 1 97 223 GLY B N 1
ATOM 3793 C CA . GLY B 1 223 ? -3.158 -7.594 -14.109 1 97 223 GLY B CA 1
ATOM 3794 C C . GLY B 1 223 ? -2.975 -9.039 -14.531 1 97 223 GLY B C 1
ATOM 3795 O O . GLY B 1 223 ? -1.882 -9.594 -14.406 1 97 223 GLY B O 1
ATOM 3796 N N . TYR B 1 224 ? -4 -9.648 -15.023 1 96.62 224 TYR B N 1
ATOM 3797 C CA . TYR B 1 224 ? -3.938 -11.023 -15.5 1 96.62 224 TYR B CA 1
ATOM 3798 C C . TYR B 1 224 ? -2.998 -11.141 -16.703 1 96.62 224 TYR B C 1
ATOM 3800 O O . TYR B 1 224 ? -2.148 -12.039 -16.734 1 96.62 224 TYR B O 1
ATOM 3808 N N . ASN B 1 225 ? -3.211 -10.273 -17.625 1 96.88 225 ASN B N 1
ATOM 3809 C CA . ASN B 1 225 ? -2.389 -10.32 -18.828 1 96.88 225 ASN B CA 1
ATOM 3810 C C . ASN B 1 225 ? -0.923 -10.031 -18.516 1 96.88 225 ASN B C 1
ATOM 3812 O O . ASN B 1 225 ? -0.026 -10.609 -19.125 1 96.88 225 ASN B O 1
ATOM 3816 N N . LEU B 1 226 ? -0.71 -9.109 -17.609 1 96.06 226 LEU B N 1
ATOM 3817 C CA . LEU B 1 226 ? 0.644 -8.836 -17.141 1 96.06 226 LEU B CA 1
ATOM 3818 C C . LEU B 1 226 ? 1.279 -10.086 -16.531 1 96.06 226 LEU B C 1
ATOM 3820 O O . LEU B 1 226 ? 2.426 -10.414 -16.844 1 96.06 226 LEU B O 1
ATOM 3824 N N . TYR B 1 227 ? 0.522 -10.805 -15.773 1 95.38 227 TYR B N 1
ATOM 3825 C CA . TYR B 1 227 ? 1.009 -12.023 -15.133 1 95.38 227 TYR B CA 1
ATOM 3826 C C . TYR B 1 227 ? 1.333 -13.094 -16.172 1 95.38 227 TYR B C 1
ATOM 3828 O O . TYR B 1 227 ? 2.34 -13.789 -16.047 1 95.38 227 TYR B O 1
ATOM 3836 N N . VAL B 1 228 ? 0.454 -13.219 -17.109 1 94.88 228 VAL B N 1
ATOM 3837 C CA . VAL B 1 228 ? 0.669 -14.203 -18.172 1 94.88 228 VAL B CA 1
ATOM 3838 C C . VAL B 1 228 ? 1.975 -13.898 -18.906 1 94.88 228 VAL B C 1
ATOM 3840 O O . VAL B 1 228 ? 2.764 -14.805 -19.172 1 94.88 228 VAL B O 1
ATOM 3843 N N . GLY B 1 229 ? 2.16 -12.648 -19.172 1 93.81 229 GLY B N 1
ATOM 3844 C CA . GLY B 1 229 ? 3.426 -12.258 -19.781 1 93.81 229 GLY B CA 1
ATOM 3845 C C . GLY B 1 229 ? 4.629 -12.633 -18.938 1 93.81 229 GLY B C 1
ATOM 3846 O O . GLY B 1 229 ? 5.629 -13.133 -19.453 1 93.81 229 GLY B O 1
ATOM 3847 N N . TRP B 1 230 ? 4.535 -12.406 -17.656 1 92.88 230 TRP B N 1
ATOM 3848 C CA . TRP B 1 230 ? 5.617 -12.727 -16.734 1 92.88 230 TRP B CA 1
ATOM 3849 C C . TRP B 1 230 ? 5.816 -14.242 -16.641 1 92.88 230 TRP B C 1
ATOM 3851 O O . TRP B 1 230 ? 6.949 -14.727 -16.688 1 92.88 230 TRP B O 1
ATOM 3861 N N . GLU B 1 231 ? 4.715 -14.961 -16.578 1 91.69 231 GLU B N 1
ATOM 3862 C CA . GLU B 1 231 ? 4.742 -16.406 -16.422 1 91.69 231 GLU B CA 1
ATOM 3863 C C . GLU B 1 231 ? 5.41 -17.078 -17.609 1 91.69 231 GLU B C 1
ATOM 3865 O O . GLU B 1 231 ? 6.113 -18.094 -17.453 1 91.69 231 GLU B O 1
ATOM 3870 N N . PHE B 1 232 ? 5.246 -16.516 -18.734 1 92.81 232 PHE B N 1
ATOM 3871 C CA . PHE B 1 232 ? 5.773 -17.125 -19.953 1 92.81 232 PHE B CA 1
ATOM 3872 C C . PHE B 1 232 ? 7.035 -16.406 -20.406 1 92.81 232 PHE B C 1
ATOM 3874 O O . PHE B 1 232 ? 7.453 -16.547 -21.562 1 92.81 232 PHE B O 1
ATOM 3881 N N . ASN B 1 233 ? 7.57 -15.578 -19.562 1 89.81 233 ASN B N 1
ATOM 3882 C CA . ASN B 1 233 ? 8.844 -14.898 -19.766 1 89.81 233 ASN B CA 1
ATOM 3883 C C . ASN B 1 233 ? 8.797 -13.977 -20.984 1 89.81 233 ASN B C 1
ATOM 3885 O O . ASN B 1 233 ? 9.758 -13.898 -21.75 1 89.81 233 ASN B O 1
ATOM 3889 N N . ARG B 1 234 ? 7.645 -13.43 -21.188 1 90.88 234 ARG B N 1
ATOM 3890 C CA . ARG B 1 234 ? 7.488 -12.383 -22.203 1 90.88 234 ARG B CA 1
ATOM 3891 C C . ARG B 1 234 ? 7.613 -11 -21.578 1 90.88 234 ARG B C 1
ATOM 3893 O O . ARG B 1 234 ? 6.621 -10.281 -21.438 1 90.88 234 ARG B O 1
ATOM 3900 N N . THR B 1 235 ? 8.812 -10.672 -21.406 1 88.25 235 THR B N 1
ATOM 3901 C CA . THR B 1 235 ? 9.148 -9.469 -20.641 1 88.25 235 THR B CA 1
ATOM 3902 C C . THR B 1 235 ? 8.617 -8.219 -21.344 1 88.25 235 THR B C 1
ATOM 3904 O O . THR B 1 235 ? 8.164 -7.281 -20.688 1 88.25 235 THR B O 1
ATOM 3907 N N . ASN B 1 236 ? 8.641 -8.242 -22.594 1 88.94 236 ASN B N 1
ATOM 3908 C CA . ASN B 1 236 ? 8.125 -7.105 -23.359 1 88.94 236 ASN B CA 1
ATOM 3909 C C . ASN B 1 236 ? 6.648 -6.852 -23.047 1 88.94 236 ASN B C 1
ATOM 3911 O O . ASN B 1 236 ? 6.23 -5.699 -22.906 1 88.94 236 ASN B O 1
ATOM 3915 N N . GLU B 1 237 ? 5.934 -7.898 -22.969 1 92 237 GLU B N 1
ATOM 3916 C CA . GLU B 1 237 ? 4.504 -7.766 -22.688 1 92 237 GLU B CA 1
ATOM 3917 C C . GLU B 1 237 ? 4.262 -7.242 -21.281 1 92 237 GLU B C 1
ATOM 3919 O O . GLU B 1 237 ? 3.328 -6.473 -21.047 1 92 237 GLU B O 1
ATOM 3924 N N . VAL B 1 238 ? 5.121 -7.691 -20.375 1 92.19 238 VAL B N 1
ATOM 3925 C CA . VAL B 1 238 ? 5.012 -7.215 -19 1 92.19 238 VAL B CA 1
ATOM 3926 C C . VAL B 1 238 ? 5.176 -5.695 -18.969 1 92.19 238 VAL B C 1
ATOM 3928 O O . VAL B 1 238 ? 4.371 -4.992 -18.359 1 92.19 238 VAL B O 1
ATOM 3931 N N . PHE B 1 239 ? 6.109 -5.238 -19.688 1 90 239 PHE B N 1
ATOM 3932 C CA . PHE B 1 239 ? 6.379 -3.805 -19.703 1 90 239 PHE B CA 1
ATOM 3933 C C . PHE B 1 239 ? 5.277 -3.061 -20.453 1 90 239 PHE B C 1
ATOM 3935 O O . PHE B 1 239 ? 4.895 -1.956 -20.078 1 90 239 PHE B O 1
ATOM 3942 N N . ALA B 1 240 ? 4.812 -3.629 -21.484 1 92.62 240 ALA B N 1
ATOM 3943 C CA . ALA B 1 240 ? 3.732 -3 -22.25 1 92.62 240 ALA B CA 1
ATOM 3944 C C . ALA B 1 240 ? 2.5 -2.789 -21.375 1 92.62 240 ALA B C 1
ATOM 3946 O O . ALA B 1 240 ? 1.925 -1.698 -21.344 1 92.62 240 ALA B O 1
ATOM 3947 N N . TRP B 1 241 ? 2.117 -3.822 -20.656 1 95.31 241 TRP B N 1
ATOM 3948 C CA . TRP B 1 241 ? 0.958 -3.729 -19.781 1 95.31 241 TRP B CA 1
ATOM 3949 C C . TRP B 1 241 ? 1.219 -2.75 -18.641 1 95.31 241 TRP B C 1
ATOM 3951 O O . TRP B 1 241 ? 0.311 -2.035 -18.203 1 95.31 241 TRP B O 1
ATOM 3961 N N . THR B 1 242 ? 2.473 -2.703 -18.156 1 92.38 242 THR B N 1
ATOM 3962 C CA . THR B 1 242 ? 2.834 -1.777 -17.094 1 92.38 242 THR B CA 1
ATOM 3963 C C . THR B 1 242 ? 2.701 -0.332 -17.562 1 92.38 242 THR B C 1
ATOM 3965 O O . THR B 1 242 ? 2.113 0.5 -16.859 1 92.38 242 THR B O 1
ATOM 3968 N N . VAL B 1 243 ? 3.223 -0.086 -18.672 1 89.75 243 VAL B N 1
ATOM 3969 C CA . VAL B 1 243 ? 3.146 1.261 -19.234 1 89.75 243 VAL B CA 1
ATOM 3970 C C . VAL B 1 243 ? 1.685 1.662 -19.406 1 89.75 243 VAL B C 1
ATOM 3972 O O . VAL B 1 243 ? 1.291 2.777 -19.062 1 89.75 243 VAL B O 1
ATOM 3975 N N . TRP B 1 244 ? 0.917 0.754 -19.953 1 93.69 244 TRP B N 1
ATOM 3976 C CA . TRP B 1 244 ? -0.5 1.036 -20.156 1 93.69 244 TRP B CA 1
ATOM 3977 C C . TRP B 1 244 ? -1.201 1.312 -18.828 1 93.69 244 TRP B C 1
ATOM 3979 O O . TRP B 1 244 ? -2.018 2.232 -18.734 1 93.69 244 TRP B O 1
ATOM 3989 N N . LEU B 1 245 ? -0.865 0.563 -17.859 1 94.62 245 LEU B N 1
ATOM 3990 C CA . LEU B 1 245 ? -1.425 0.761 -16.531 1 94.62 245 LEU B CA 1
ATOM 3991 C C . LEU B 1 245 ? -1.088 2.15 -15.992 1 94.62 245 LEU B C 1
ATOM 3993 O O . LEU B 1 245 ? -1.961 2.85 -15.477 1 94.62 245 LEU B O 1
ATOM 3997 N N . VAL B 1 246 ? 0.118 2.527 -16.125 1 89.12 246 VAL B N 1
ATOM 3998 C CA . VAL B 1 246 ? 0.569 3.828 -15.633 1 89.12 246 VAL B CA 1
ATOM 3999 C C . VAL B 1 246 ? -0.161 4.941 -16.391 1 89.12 246 VAL B C 1
ATOM 4001 O O . VAL B 1 246 ? -0.572 5.934 -15.781 1 89.12 246 VAL B O 1
ATOM 4004 N N . VAL B 1 247 ? -0.339 4.781 -17.672 1 90.19 247 VAL B N 1
ATOM 4005 C CA . VAL B 1 247 ? -1.08 5.746 -18.469 1 90.19 247 VAL B CA 1
ATOM 4006 C C . VAL B 1 247 ? -2.504 5.879 -17.938 1 90.19 247 VAL B C 1
ATOM 4008 O O . VAL B 1 247 ? -3.016 6.992 -17.781 1 90.19 247 VAL B O 1
ATOM 4011 N N . LEU B 1 248 ? -3.131 4.805 -17.641 1 93.69 248 LEU B N 1
ATOM 4012 C CA . LEU B 1 248 ? -4.492 4.828 -17.109 1 93.69 248 LEU B CA 1
ATOM 4013 C C . LEU B 1 248 ? -4.543 5.504 -15.75 1 93.69 248 LEU B C 1
ATOM 4015 O O . LEU B 1 248 ? -5.48 6.246 -15.453 1 93.69 248 LEU B O 1
ATOM 4019 N N . MET B 1 249 ? -3.543 5.199 -14.984 1 91.81 249 MET B N 1
ATOM 4020 C CA . MET B 1 249 ? -3.479 5.828 -13.672 1 91.81 249 MET B CA 1
ATOM 4021 C C . MET B 1 249 ? -3.342 7.344 -13.797 1 91.81 249 MET B C 1
ATOM 4023 O O . MET B 1 249 ? -4.004 8.094 -13.086 1 91.81 249 MET B O 1
ATOM 4027 N N . LEU B 1 250 ? -2.547 7.785 -14.688 1 85.75 250 LEU B N 1
ATOM 4028 C CA . LEU B 1 250 ? -2.354 9.211 -14.914 1 85.75 250 LEU B CA 1
ATOM 4029 C C . LEU B 1 250 ? -3.615 9.852 -15.484 1 85.75 250 LEU B C 1
ATOM 4031 O O . LEU B 1 250 ? -3.971 10.969 -15.117 1 85.75 250 LEU B O 1
ATOM 4035 N N . LEU B 1 251 ? -4.254 9.133 -16.359 1 90.69 251 LEU B N 1
ATOM 4036 C CA . LEU B 1 251 ? -5.5 9.625 -16.938 1 90.69 251 LEU B CA 1
ATOM 4037 C C . LEU B 1 251 ? -6.574 9.781 -15.859 1 90.69 251 LEU B C 1
ATOM 4039 O O . LEU B 1 251 ? -7.34 10.742 -15.875 1 90.69 251 LEU B O 1
ATOM 4043 N N . THR B 1 252 ? -6.633 8.859 -14.992 1 91.69 252 THR B N 1
ATOM 4044 C CA . THR B 1 252 ? -7.605 8.93 -13.906 1 91.69 252 THR B CA 1
ATOM 4045 C C . THR B 1 252 ? -7.312 10.117 -12.992 1 91.69 252 THR B C 1
ATOM 4047 O O . THR B 1 252 ? -8.234 10.805 -12.539 1 91.69 252 THR B O 1
ATOM 4050 N N . ASP B 1 253 ? -6.055 10.328 -12.719 1 82.75 253 ASP B N 1
ATOM 4051 C CA . ASP B 1 253 ? -5.664 11.484 -11.914 1 82.75 253 ASP B CA 1
ATOM 4052 C C . ASP B 1 253 ? -6.117 12.789 -12.57 1 82.75 253 ASP B C 1
ATOM 4054 O O . ASP B 1 253 ? -6.719 13.641 -11.922 1 82.75 253 ASP B O 1
ATOM 4058 N N . TRP B 1 254 ? -5.945 12.891 -13.844 1 84 254 TRP B N 1
ATOM 4059 C CA . TRP B 1 254 ? -6.258 14.109 -14.586 1 84 254 TRP B CA 1
ATOM 4060 C C . TRP B 1 254 ? -7.766 14.273 -14.75 1 84 254 TRP B C 1
ATOM 4062 O O . TRP B 1 254 ? -8.289 15.383 -14.672 1 84 254 TRP B O 1
ATOM 4072 N N . LEU B 1 255 ? -8.461 13.234 -14.922 1 87.88 255 LEU B N 1
ATOM 4073 C CA . LEU B 1 255 ? -9.875 13.305 -15.266 1 87.88 255 LEU B CA 1
ATOM 4074 C C . LEU B 1 255 ? -10.742 13.344 -14.008 1 87.88 255 LEU B C 1
ATOM 4076 O O . LEU B 1 255 ? -11.805 13.961 -14.008 1 87.88 255 LEU B O 1
ATOM 4080 N N . ILE B 1 256 ? -10.25 12.711 -12.992 1 86.75 256 ILE B N 1
ATOM 4081 C CA . ILE B 1 256 ? -11.125 12.547 -11.836 1 86.75 256 ILE B CA 1
ATOM 4082 C C . ILE B 1 256 ? -10.562 13.32 -10.648 1 86.75 256 ILE B C 1
ATOM 4084 O O . ILE B 1 256 ? -11.258 14.156 -10.055 1 86.75 256 ILE B O 1
ATOM 4088 N N . ILE B 1 257 ? -9.336 13.188 -10.391 1 79.94 257 ILE B N 1
ATOM 4089 C CA . ILE B 1 257 ? -8.742 13.711 -9.164 1 79.94 257 ILE B CA 1
ATOM 4090 C C . ILE B 1 257 ? -8.539 15.219 -9.297 1 79.94 257 ILE B C 1
ATOM 4092 O O . ILE B 1 257 ? -8.859 15.984 -8.383 1 79.94 257 ILE B O 1
ATOM 4096 N N . ALA B 1 258 ? -8.109 15.656 -10.391 1 79.19 258 ALA B N 1
ATOM 4097 C CA . ALA B 1 258 ? -7.809 17.078 -10.594 1 79.19 258 ALA B CA 1
ATOM 4098 C C . ALA B 1 258 ? -9.07 17.922 -10.477 1 79.19 258 ALA B C 1
ATOM 4100 O O . ALA B 1 258 ? -9.086 18.922 -9.766 1 79.19 258 ALA B O 1
ATOM 4101 N N . PRO B 1 259 ? -10.109 17.547 -11.078 1 79.88 259 PRO B N 1
ATOM 4102 C CA . PRO B 1 259 ? -11.336 18.328 -10.922 1 79.88 259 PRO B CA 1
ATOM 4103 C C . PRO B 1 259 ? -11.859 18.328 -9.484 1 79.88 259 PRO B C 1
ATOM 4105 O O . PRO B 1 259 ? -12.398 19.328 -9.016 1 79.88 259 PRO B O 1
ATOM 4108 N N . ILE B 1 260 ? -11.703 17.219 -8.828 1 78.25 260 ILE B N 1
ATOM 4109 C CA . ILE B 1 260 ? -12.141 17.109 -7.438 1 78.25 260 ILE B CA 1
ATOM 4110 C C . ILE B 1 260 ? -11.328 18.062 -6.562 1 78.25 260 ILE B C 1
ATOM 4112 O O . ILE B 1 260 ? -11.867 18.703 -5.664 1 78.25 260 ILE B O 1
ATOM 4116 N N . ASP B 1 261 ? -10.078 18.156 -6.84 1 74.75 261 ASP B N 1
ATOM 4117 C CA . ASP B 1 261 ? -9.188 19.047 -6.098 1 74.75 261 ASP B CA 1
ATOM 4118 C C . ASP B 1 261 ? -9.555 20.516 -6.316 1 74.75 261 ASP B C 1
ATOM 4120 O O . ASP B 1 261 ? -9.57 21.297 -5.371 1 74.75 261 ASP B O 1
ATOM 4124 N N . ARG B 1 262 ? -9.883 20.859 -7.48 1 76.88 262 ARG B N 1
ATOM 4125 C CA . ARG B 1 262 ? -10.266 22.234 -7.805 1 76.88 262 ARG B CA 1
ATOM 4126 C C . ARG B 1 262 ? -11.555 22.625 -7.086 1 76.88 262 ARG B C 1
ATOM 4128 O O . ARG B 1 262 ? -11.695 23.766 -6.629 1 76.88 262 ARG B O 1
ATOM 4135 N N . PHE B 1 263 ? -12.328 21.641 -6.973 1 72.38 263 PHE B N 1
ATOM 4136 C CA . PHE B 1 263 ? -13.594 21.891 -6.297 1 72.38 263 PHE B CA 1
ATOM 4137 C C . PHE B 1 263 ? -13.383 22.047 -4.793 1 72.38 263 PHE B C 1
ATOM 4139 O O . PHE B 1 263 ? -14.008 22.906 -4.16 1 72.38 263 PHE B O 1
ATOM 4146 N N . ALA B 1 264 ? -12.539 21.312 -4.215 1 71 264 ALA B N 1
ATOM 4147 C CA . ALA B 1 264 ? -12.273 21.359 -2.779 1 71 264 ALA B CA 1
ATOM 4148 C C . ALA B 1 264 ? -11.586 22.656 -2.381 1 71 264 ALA B C 1
ATOM 4150 O O . ALA B 1 264 ? -11.805 23.172 -1.283 1 71 264 ALA B O 1
ATOM 4151 N N . THR B 1 265 ? -10.672 23.109 -3.16 1 63.81 265 THR B N 1
ATOM 4152 C CA . THR B 1 265 ? -9.945 24.344 -2.855 1 63.81 265 THR B CA 1
ATOM 4153 C C . THR B 1 265 ? -10.844 25.562 -3.004 1 63.81 265 THR B C 1
ATOM 4155 O O . THR B 1 265 ? -10.617 26.594 -2.359 1 63.81 265 THR B O 1
ATOM 4158 N N . ARG B 1 266 ? -11.773 25.422 -3.752 1 59.94 266 ARG B N 1
ATOM 4159 C CA . ARG B 1 266 ? -12.703 26.547 -3.869 1 59.94 266 ARG B CA 1
ATOM 4160 C C . ARG B 1 266 ? -13.5 26.734 -2.586 1 59.94 266 ARG B C 1
ATOM 4162 O O . ARG B 1 266 ? -13.906 27.844 -2.26 1 59.94 266 ARG B O 1
ATOM 4169 N N . TRP B 1 267 ? -13.664 25.703 -1.967 1 54.56 267 TRP B N 1
ATOM 4170 C CA . TRP B 1 267 ? -14.414 25.812 -0.72 1 54.56 267 TRP B CA 1
ATOM 4171 C C . TRP B 1 267 ? -13.555 26.438 0.374 1 54.56 267 TRP B C 1
ATOM 4173 O O . TRP B 1 267 ? -14.07 27.156 1.234 1 54.56 267 TRP B O 1
ATOM 4183 N N . LYS B 1 268 ? -12.281 26.203 0.38 1 52.34 268 LYS B N 1
ATOM 4184 C CA . LYS B 1 268 ? -11.445 26.844 1.386 1 52.34 268 LYS B CA 1
ATOM 4185 C C . LYS B 1 268 ? -11.328 28.344 1.13 1 52.34 268 LYS B C 1
ATOM 4187 O O . LYS B 1 268 ? -11.172 29.125 2.066 1 52.34 268 LYS B O 1
ATOM 4192 N N . ARG B 1 269 ? -11.391 28.828 -0.065 1 47.56 269 ARG B N 1
ATOM 4193 C CA . ARG B 1 269 ? -11.234 30.25 -0.341 1 47.56 269 ARG B CA 1
ATOM 4194 C C . ARG B 1 269 ? -12.516 31.016 -0.049 1 47.56 269 ARG B C 1
ATOM 4196 O O . ARG B 1 269 ? -12.516 32.25 0.008 1 47.56 269 ARG B O 1
ATOM 4203 N N . GLY B 1 270 ? -13.57 30.281 0.106 1 40.19 270 GLY B N 1
ATOM 4204 C CA . GLY B 1 270 ? -14.703 31.109 0.502 1 40.19 270 GLY B CA 1
ATOM 4205 C C . GLY B 1 270 ? -14.922 31.141 2.004 1 40.19 270 GLY B C 1
ATOM 4206 O O . GLY B 1 270 ? -14.477 30.234 2.721 1 40.19 270 GLY B O 1
#

Secondary structure (DSSP, 8-state):
--------THHHHHHHHHHHHHHHHHHHHHHHHHHHHHHHHHHHHHHS-TTTS--HHHHHHHHHHHHHTSHHHHHHHHHHHHHHHHHHHHHHHHHHHHHHHHH-HHHHHHHHHHHHHS-HHHHHHHHHHHH-SSHHHHHHHHHHHHHHHHHHHHHHHHHTS-HHHHHHHHHTT--HHHHIIIIIHHHHHHHHHHHHHHHHHHHHHHHHHHHHHHGGGGT--HHHHHHHHHHTT-HHHHHHHHHHHHHHHHHHIIIIIHHHHHHHHHHHH-/--------THHHHHHHHHHHHHHHHHHHHHHHHHHHHHHHHHHHHHHS-TTTS--HHHHHHHHHHHHHTSHHHHHHHHHHHHHHHHHHHHHHHHHHHHHHHHH-HHHHHHHHHHHHHS-HHHHHHHHHHHH-SSHHHHHHHHHHHHHHHHHHHHHHHHHTS-HHHHHHHHHTT--HHHHIIIIIHHHHHHHHHHHHHHHHHHHHHHHHHHHHHH-GGGT--HHHHHHHHHHTT-HHHHHHHHHHHHHHHHHHIIIIIHHHHHHHHHHHH-

Radius of gyration: 26.93 Å; Cα contacts (8 Å, |Δi|>4): 687; chains: 2; bounding box: 64×100×96 Å

Sequence (540 aa):
MKAAVSPTGGTTTSYRQALNRAQRKRIAGTIASFAVLLIGWQLFSLTQPSYVFPSLPHIAQDMASFANDGTLWRATWATLKSVVAGSIASLVVGTLAGFALKRHEAFFGPLLNFAQTVPYVVWALMSMIWFGLSQASVIFTIFIAGFTIIAYNVSAGLHQIDRQLLEMAESVSANRLMTFRHITLPSLTPYLVSGSRTMIAICWKIVVLAELFAGGASGGGIGYNLYVGWEFNRTNEVFAWTVWLVVLMLLTDWLIIAPIDRFATRWKRGMKAAVSPTGGTTTSYRQALNRAQRKRIAGTIASFAVLLIGWQLFSLTQPSYVFPSLPHIAQDMASFANDGTLWRATWATLKSVVAGSIASLVVGTLAGFALKRHEAFFGPLLNFAQTVPYVVWALMSMIWFGLSQASVIFTIFIAGFTIIAYNVSAGLHQIDRQLLEMAESVSANRLMTFRHITLPSLTPYLVSGSRTMIAICWKIVVLAELFAGGASGGGIGYNLYVGWEFNRTNEVFAWTVWLVVLMLLTDWLIIAPIDRFATRWKRG

Organism: Burkholderia multivorans (strain ATCC 17616 / 249) (NCBI:txid395019)